Protein AF-0000000084654249 (afdb_homodimer)

pLDDT: mean 91.14, std 10.82, range [25.22, 98.88]

Nearest PDB structures (foldseek):
  3tos-assembly1_B  TM=9.691E-01  e=1.625E-29  Micromonospora echinospora
  5hoq-assembly1_B  TM=9.612E-01  e=2.262E-27  Micromonospora echinospora
  5hoq-assembly1_E-2  TM=9.299E-01  e=2.895E-27  Micromonospora echinospora
  5hoq-assembly1_C-2  TM=9.617E-01  e=3.632E-26  Micromonospora echinospora
  5hoq-assembly1_A-2  TM=9.405E-01  e=1.629E-26  Micromonospora echinospora

Foldseek 3Di:
DPPCLDDDDPADPVRVVVLVVLVVCLVPPPDDPVCNVVVCVVSQDLQRVLVLVVLVVLLVLLLVPDFEEEEEAQQLNVSVLSNLVSCQVRPLPCLRHAYEYEEQLQAACQADPLQQPDGGRRSHHPPPSVVVVVVVLLVSLCVTPPSVRHRYYYDHDQCLPRVVVVCVVVVVGAAQEYEYDNLGAPSLLSVLQVCVVRYDQSRKYKYQFEPDPNRHRNPVSCCVRVNDPNWDWDDDPSHDGMIMTGHD/DPPCLPDDDPADPVRVVVLVVLVVCLVPPPDDPVCCVVVCVVSQDLQRVLVLVQLVVLLVLLLVPDFEEEEEAQQLNVSVLSNLVSCQVRPLPCLRHAYEYEEQLQAACQADPLQAPDGGRRSHHPPPSVVVVVVVLLVSLCVTPPSVRHRYYYDHDQCLPRVVVVCVVVVVGAAQEYEYDNLGAPSLLSVLQVCVVRYDQSRKYKYQFEPDPNRHRNPVSCCVRVNDVNWDWDDDPSHDGMIMTGHD

InterPro domains:
  IPR008884 Macrocin-O-methyltransferase [PF05711] (64-211)
  IPR008884 Macrocin-O-methyltransferase [PTHR40036] (42-210)
  IPR029063 S-adenosyl-L-methionine-dependent methyltransferase superfamily [G3DSA:3.40.50.150] (2-247)

Organism: NCBI:txid1294263

Secondary structure (DSSP, 8-state):
------------HHHHHHHHHHHHHHHT--S-HHHHGGGGGGG--HHHHHHHHHHHHHHHHTTTS-SEEEEE--TT-HHHHHHHHHHHHH-TT-TT--EEEEE-SSS-S---GGGTT--TTTT--STTHHHHHHHHHHHHHHTSSSTTS--EEEEES-HHHHHHHHHHH-TT--EEEEEE---SHHHHHHHHHHHGGGEEEEEEEEES--S-TT-HHHHHHHHHHT-SSSS--EEETTEEEEEEEE--/------------HHHHHHHHHHHHHHHT--S-HHHHGGGGGGG--HHHHHHHHHHHHHHHHTTTS-SEEEEE--TT-HHHHHHHHHHHHH-TT-TT--EEEEE-SSS-S---GGGTT--TTTT--STTHHHHHHHHHHHHHHTSSSTTS--EEEEES-HHHHHHHHHHH-TT--EEEEEE---SHHHHHHHHHHHGGGEEEEEEEEES--S-TT-HHHHHHHHHHT-SSSS--EEETTEEEEEEEE--

Radius of gyration: 23.63 Å; Cα contacts (8 Å, |Δi|>4): 890; chains: 2; bounding box: 47×64×55 Å

Solvent-accessible surface area (backbone atoms only — not comparable to full-atom values): 26922 Å² total; per-residue (Å²): 125,88,76,74,59,58,65,94,68,97,63,54,71,68,52,50,51,50,49,50,53,51,48,50,53,59,75,63,48,77,64,53,81,94,49,36,57,77,42,50,54,54,60,45,50,52,70,50,50,31,51,54,50,50,52,49,54,57,50,63,65,24,70,87,30,74,39,23,35,38,36,37,44,40,74,86,36,34,65,60,40,48,50,53,34,48,39,45,52,78,41,44,81,52,73,70,54,28,39,37,33,28,26,53,61,54,19,36,87,68,64,59,87,62,29,68,83,61,49,62,39,41,56,32,56,51,85,73,43,66,60,57,45,48,53,47,50,48,51,58,42,59,74,28,66,70,45,86,57,80,42,62,46,80,45,77,36,60,48,65,54,50,48,56,52,48,48,67,78,38,75,84,58,37,36,13,32,38,37,42,47,67,60,33,29,66,56,43,34,50,44,56,60,68,46,59,86,29,53,49,72,47,16,34,44,33,34,52,48,45,89,35,87,78,38,38,8,36,37,51,24,44,44,72,74,64,38,71,84,74,44,67,78,40,69,49,91,58,37,90,41,41,32,35,34,59,39,120,125,89,76,75,58,59,64,94,68,98,62,56,71,68,53,49,52,50,49,52,53,50,48,49,52,59,76,63,48,75,64,53,81,95,50,36,58,77,41,49,55,55,60,46,50,50,69,48,49,30,51,53,51,50,54,48,53,57,50,64,65,23,71,88,32,74,39,24,36,37,34,37,43,40,74,85,38,33,65,61,39,47,50,52,33,49,38,45,54,77,41,44,80,52,72,70,56,27,38,36,33,27,26,54,58,55,20,38,86,69,65,58,86,62,28,66,87,61,51,62,37,40,56,32,56,51,86,72,44,65,61,56,44,48,52,48,50,48,51,58,40,58,75,27,63,69,45,86,56,79,43,62,45,78,46,78,37,60,49,67,54,51,47,56,51,48,48,67,77,38,74,84,57,37,35,12,33,39,35,42,46,66,60,33,29,66,57,43,34,50,45,56,60,68,45,60,86,27,54,47,71,48,16,33,42,33,34,52,49,45,90,35,85,77,38,38,7,36,38,53,24,45,43,72,74,63,36,71,83,73,44,67,79,40,69,48,93,58,35,91,39,40,34,34,33,62,41,118

Sequence (496 aa):
MATDFNTKIHCSDEERSKRKNFYDLFKNSPIPENELLSNLGLYTNRQTLSRQLFMHELYRKIINVHGIIMEFGVRWGQNLVLFENFRGIYEPFNYNRKIVGFDTFEGFPSVTSMDKGLRKGDYSVTENYEEHLEKVLDYHESESPTSHIKKYELIKGDATETLKKYLKDNPHTIIALAYFDFDIYEPTKECLKLIKDHITKGTIIGFDELNVGDFPGETIALKEVLGLSSYRIQRLPISPLQSYIEIIMATDFNTKIHCSDEERSKRKNFYDLFKNSPIPENELLSNLGLYTNRQTLSRQLFMHELYRKIINVHGIIMEFGVRWGQNLVLFENFRGIYEPFNYNRKIVGFDTFEGFPSVTSMDKGLRKGDYSVTENYEEHLEKVLDYHESESPTSHIKKYELIKGDATETLKKYLKDNPHTIIALAYFDFDIYEPTKECLKLIKDHITKGTIIGFDELNVGDFPGETIALKEVLGLSSYRIQRLPISPLQSYIEII

Structure (mmCIF, N/CA/C/O backbone):
data_AF-0000000084654249-model_v1
#
loop_
_entity.id
_entity.type
_entity.pdbx_description
1 polymer 'dTDP-6-deoxy-L-hexose 3-O-methyltransferase'
#
loop_
_atom_site.group_PDB
_atom_site.id
_atom_site.type_symbol
_atom_site.label_atom_id
_atom_site.label_alt_id
_atom_site.label_comp_id
_atom_site.label_asym_id
_atom_site.label_entity_id
_atom_site.label_seq_id
_atom_site.pdbx_PDB_ins_code
_atom_site.Cartn_x
_atom_site.Cartn_y
_atom_site.Cartn_z
_atom_site.occupancy
_atom_site.B_iso_or_equiv
_atom_site.auth_seq_id
_atom_site.auth_comp_id
_atom_site.auth_asym_id
_atom_site.auth_atom_id
_atom_site.pdbx_PDB_model_num
ATOM 1 N N . MET A 1 1 ? -14.922 -2.301 -28.984 1 25.22 1 MET A N 1
ATOM 2 C CA . MET A 1 1 ? -15.773 -3.199 -28.203 1 25.22 1 MET A CA 1
ATOM 3 C C . MET A 1 1 ? -15.266 -3.334 -26.781 1 25.22 1 MET A C 1
ATOM 5 O O . MET A 1 1 ? -14.102 -3.658 -26.547 1 25.22 1 MET A O 1
ATOM 9 N N . ALA A 1 2 ? -15.883 -2.641 -25.844 1 35.78 2 ALA A N 1
ATOM 10 C CA . ALA A 1 2 ? -15.492 -2.732 -24.438 1 35.78 2 ALA A CA 1
ATOM 11 C C . ALA A 1 2 ? -15.266 -4.184 -24.016 1 35.78 2 ALA A C 1
ATOM 13 O O . ALA A 1 2 ? -16.203 -4.992 -24.047 1 35.78 2 ALA A O 1
ATOM 14 N N . THR A 1 3 ? -14.164 -4.844 -24.312 1 39.97 3 THR A N 1
ATOM 15 C CA . THR A 1 3 ? -13.867 -6.238 -23.984 1 39.97 3 THR A CA 1
ATOM 16 C C . THR A 1 3 ? -14.203 -6.543 -22.531 1 39.97 3 THR A C 1
ATOM 18 O O . THR A 1 3 ? -13.656 -5.922 -21.625 1 39.97 3 THR A O 1
ATOM 21 N N . ASP A 1 4 ? -15.383 -7.016 -22.266 1 48.25 4 ASP A N 1
ATOM 22 C CA . ASP A 1 4 ? -15.961 -7.441 -20.984 1 48.25 4 ASP A CA 1
ATOM 23 C C . ASP A 1 4 ? -15.117 -8.539 -20.344 1 48.25 4 ASP A C 1
ATOM 25 O O . ASP A 1 4 ? -14.961 -9.625 -20.906 1 48.25 4 ASP A O 1
ATOM 29 N N . PHE A 1 5 ? -14.016 -8.125 -19.781 1 52.34 5 PHE A N 1
ATOM 30 C CA . PHE A 1 5 ? -13.289 -9.141 -19.047 1 52.34 5 PHE A CA 1
ATOM 31 C C . PHE A 1 5 ? -14.18 -9.758 -17.969 1 52.34 5 PHE A C 1
ATOM 33 O O . PHE A 1 5 ? -14.625 -9.07 -17.047 1 52.34 5 PHE A O 1
ATOM 40 N N . ASN A 1 6 ? -14.969 -10.727 -18.281 1 49.38 6 ASN A N 1
ATOM 41 C CA . ASN A 1 6 ? -15.977 -11.375 -17.453 1 49.38 6 ASN A CA 1
ATOM 42 C C . ASN A 1 6 ? -15.453 -11.664 -16.047 1 49.38 6 ASN A C 1
ATOM 44 O O . ASN A 1 6 ? -14.57 -12.508 -15.875 1 49.38 6 ASN A O 1
ATOM 48 N N . THR A 1 7 ? -15.5 -10.711 -15.148 1 59.12 7 THR A N 1
ATOM 49 C CA . THR A 1 7 ? -15.195 -10.914 -13.734 1 59.12 7 THR A CA 1
ATOM 50 C C . THR A 1 7 ? -16.469 -10.875 -12.898 1 59.12 7 THR A C 1
ATOM 52 O O . THR A 1 7 ? -17.438 -10.211 -13.266 1 59.12 7 THR A O 1
ATOM 55 N N . LYS A 1 8 ? -16.719 -11.781 -11.953 1 55.41 8 LYS A N 1
ATOM 56 C CA . LYS A 1 8 ? -17.828 -11.672 -11 1 55.41 8 LYS A CA 1
ATOM 57 C C . LYS A 1 8 ? -17.562 -10.562 -9.984 1 55.41 8 LYS A C 1
ATOM 59 O O . LYS A 1 8 ? -16.578 -10.617 -9.25 1 55.41 8 LYS A O 1
ATOM 64 N N . ILE A 1 9 ? -18.25 -9.414 -10.242 1 57.88 9 ILE A N 1
ATOM 65 C CA . ILE A 1 9 ? -18.125 -8.344 -9.258 1 57.88 9 ILE A CA 1
ATOM 66 C C . ILE A 1 9 ? -19.406 -8.266 -8.43 1 57.88 9 ILE A C 1
ATOM 68 O O . ILE A 1 9 ? -20.516 -8.273 -8.977 1 57.88 9 ILE A O 1
ATOM 72 N N . HIS A 1 10 ? -19.25 -8.523 -7.16 1 61.62 10 HIS A N 1
ATOM 73 C CA . HIS A 1 10 ? -20.375 -8.266 -6.277 1 61.62 10 HIS A CA 1
ATOM 74 C C . HIS A 1 10 ? -20.547 -6.777 -6.02 1 61.62 10 HIS A C 1
ATOM 76 O O . HIS A 1 10 ? -20.078 -6.258 -5.008 1 61.62 10 HIS A O 1
ATOM 82 N N . CYS A 1 11 ? -20.984 -6.051 -7.051 1 63.75 11 CYS A N 1
ATOM 83 C CA . CYS A 1 11 ? -21.109 -4.605 -6.914 1 63.75 11 CYS A CA 1
ATOM 84 C C . CYS A 1 11 ? -22.516 -4.137 -7.305 1 63.75 11 CYS A C 1
ATOM 86 O O . CYS A 1 11 ? -23.031 -4.535 -8.352 1 63.75 11 CYS A O 1
ATOM 88 N N . SER A 1 12 ? -23.172 -3.352 -6.398 1 72.94 12 SER A N 1
ATOM 89 C CA . SER A 1 12 ? -24.453 -2.725 -6.723 1 72.94 12 SER A CA 1
ATOM 90 C C . SER A 1 12 ? -24.297 -1.682 -7.824 1 72.94 12 SER A C 1
ATOM 92 O O . SER A 1 12 ? -23.172 -1.287 -8.156 1 72.94 12 SER A O 1
ATOM 94 N N . ASP A 1 13 ? -25.297 -1.299 -8.438 1 78.44 13 ASP A N 1
ATOM 95 C CA . ASP A 1 13 ? -25.281 -0.26 -9.461 1 78.44 13 ASP A CA 1
ATOM 96 C C . ASP A 1 13 ? -24.734 1.049 -8.914 1 78.44 13 ASP A C 1
ATOM 98 O O . ASP A 1 13 ? -24 1.759 -9.602 1 78.44 13 ASP A O 1
ATOM 102 N N . GLU A 1 14 ? -25.094 1.349 -7.707 1 78.5 14 GLU A N 1
ATOM 103 C CA . GLU A 1 14 ? -24.594 2.553 -7.051 1 78.5 14 GLU A CA 1
ATOM 104 C C . GLU A 1 14 ? -23.078 2.488 -6.863 1 78.5 14 GLU A C 1
ATOM 106 O O . GLU A 1 14 ? -22.375 3.467 -7.117 1 78.5 14 GLU A O 1
ATOM 111 N N . GLU A 1 15 ? -22.656 1.341 -6.535 1 78 15 GLU A N 1
ATOM 112 C CA . GLU A 1 15 ? -21.234 1.15 -6.34 1 78 15 GLU A CA 1
ATOM 113 C C . GLU A 1 15 ? -20.469 1.275 -7.656 1 78 15 GLU A C 1
ATOM 115 O O . GLU A 1 15 ? -19.375 1.854 -7.699 1 78 15 GLU A O 1
ATOM 120 N N . ARG A 1 16 ? -21.047 0.754 -8.664 1 80.06 16 ARG A N 1
ATOM 121 C CA . ARG A 1 16 ? -20.438 0.83 -9.992 1 80.06 16 ARG A CA 1
ATOM 122 C C . ARG A 1 16 ? -20.312 2.277 -10.453 1 80.06 16 ARG A C 1
ATOM 124 O O . ARG A 1 16 ? -19.281 2.666 -11.008 1 80.06 16 ARG A O 1
ATOM 131 N N . SER A 1 17 ? -21.375 3.02 -10.195 1 84.44 17 SER A N 1
ATOM 132 C CA . SER A 1 17 ? -21.359 4.434 -10.562 1 84.44 17 SER A CA 1
ATOM 133 C C . SER A 1 17 ? -20.297 5.191 -9.773 1 84.44 17 SER A C 1
ATOM 135 O O . SER A 1 17 ? -19.578 6.02 -10.336 1 84.44 17 SER A O 1
ATOM 137 N N . LYS A 1 18 ? -20.172 4.91 -8.547 1 86.56 18 LYS A N 1
ATOM 138 C CA . LYS A 1 18 ? -19.172 5.547 -7.691 1 86.56 18 LYS A CA 1
ATOM 139 C C . LYS A 1 18 ? -17.75 5.227 -8.164 1 86.56 18 LYS A C 1
ATOM 141 O O . LYS A 1 18 ? -16.891 6.105 -8.18 1 86.56 18 LYS A O 1
ATOM 146 N N . ARG A 1 19 ? -17.641 4.039 -8.609 1 86 19 ARG A N 1
ATOM 147 C CA . ARG A 1 19 ? -16.328 3.619 -9.07 1 86 19 ARG A CA 1
ATOM 148 C C . ARG A 1 19 ? -15.953 4.316 -10.375 1 86 19 ARG A C 1
ATOM 150 O O . ARG A 1 19 ? -14.797 4.684 -10.586 1 86 19 ARG A O 1
ATOM 157 N N . LYS A 1 20 ? -16.906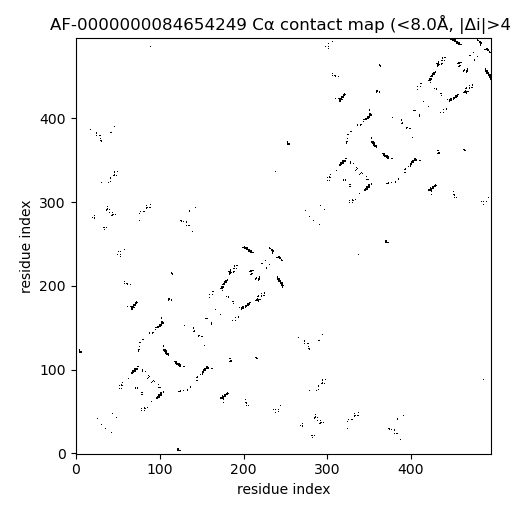 4.426 -11.188 1 89.31 20 LYS A N 1
ATOM 158 C CA . LYS A 1 20 ? -16.656 5.141 -12.445 1 89.31 20 LYS A CA 1
ATOM 159 C C . LYS A 1 20 ? -16.297 6.598 -12.18 1 89.31 20 LYS A C 1
ATOM 161 O O . LYS A 1 20 ? -15.367 7.129 -12.797 1 89.31 20 LYS A O 1
ATOM 166 N N . ASN A 1 21 ? -17.031 7.203 -11.281 1 91.5 21 ASN A N 1
ATOM 167 C CA . ASN A 1 21 ? -16.734 8.586 -10.922 1 91.5 21 ASN A CA 1
ATOM 168 C C . ASN A 1 21 ? -15.344 8.727 -10.32 1 91.5 21 ASN A C 1
ATOM 170 O O . ASN A 1 21 ? -14.641 9.703 -10.578 1 91.5 21 ASN A O 1
ATOM 174 N N . PHE A 1 22 ? -15.039 7.781 -9.562 1 95 22 PHE A N 1
ATOM 175 C CA . PHE A 1 22 ? -13.719 7.793 -8.945 1 95 22 PHE A CA 1
ATOM 176 C C . PHE A 1 22 ? -12.633 7.645 -10 1 95 22 PHE A C 1
ATOM 178 O O . PHE A 1 22 ? -11.602 8.32 -9.93 1 95 22 PHE A O 1
ATOM 185 N N . TYR A 1 23 ? -12.852 6.805 -11.008 1 95.31 23 TYR A N 1
ATOM 186 C CA . TYR A 1 23 ? -11.906 6.684 -12.117 1 95.31 23 TYR A CA 1
ATOM 187 C C . TYR A 1 23 ? -11.773 8.008 -12.867 1 95.31 23 TYR A C 1
ATOM 189 O O . TYR A 1 23 ? -10.68 8.375 -13.297 1 95.31 23 TYR A O 1
ATOM 197 N N . ASP A 1 24 ? -12.852 8.688 -13.039 1 95.81 24 ASP A N 1
ATOM 198 C CA . ASP A 1 24 ? -12.828 9.977 -13.719 1 95.81 24 ASP A CA 1
ATOM 199 C C . ASP A 1 24 ? -11.977 10.984 -12.953 1 95.81 24 ASP A C 1
ATOM 201 O O . ASP A 1 24 ? -11.273 11.797 -13.555 1 95.81 24 ASP A O 1
ATOM 205 N N . LEU A 1 25 ? -12.086 10.969 -11.617 1 96.06 25 LEU A N 1
ATOM 206 C CA . LEU A 1 25 ? -11.242 11.828 -10.805 1 96.06 25 LEU A CA 1
ATOM 207 C C . LEU A 1 25 ? -9.766 11.531 -11.047 1 96.06 25 LEU A C 1
ATOM 209 O O . LEU A 1 25 ? -8.953 12.445 -11.156 1 96.06 25 LEU A O 1
ATOM 213 N N . PHE A 1 26 ? -9.477 10.234 -11.133 1 96.75 26 PHE A N 1
ATOM 214 C CA . PHE A 1 26 ? -8.109 9.789 -11.406 1 96.75 26 PHE A CA 1
ATOM 215 C C . PHE A 1 26 ? -7.668 10.234 -12.797 1 96.75 26 PHE A C 1
ATOM 217 O O . PHE A 1 26 ? -6.598 10.828 -12.953 1 96.75 26 PHE A O 1
ATOM 224 N N . LYS A 1 27 ? -8.453 9.953 -13.742 1 95.25 27 LYS A N 1
ATOM 225 C CA . LYS A 1 27 ? -8.133 10.258 -15.141 1 95.25 27 LYS A CA 1
ATOM 226 C C . LYS A 1 27 ? -7.887 11.75 -15.336 1 95.25 27 LYS A C 1
ATOM 228 O O . LYS A 1 27 ? -7.051 12.148 -16.141 1 95.25 27 LYS A O 1
ATOM 233 N N . ASN A 1 28 ? -8.57 12.562 -14.594 1 94.62 28 ASN A N 1
ATOM 234 C CA . ASN A 1 28 ? -8.477 14.008 -14.719 1 94.62 28 ASN A CA 1
ATOM 235 C C . ASN A 1 28 ? -7.641 14.617 -13.602 1 94.62 28 ASN A C 1
ATOM 237 O O . ASN A 1 28 ? -7.805 15.797 -13.266 1 94.62 28 ASN A O 1
ATOM 241 N N . SER A 1 29 ? -6.84 13.828 -13.008 1 96.06 29 SER A N 1
ATOM 242 C CA . SER A 1 29 ? -5.988 14.312 -11.93 1 96.06 29 SER A CA 1
ATOM 243 C C . SER A 1 29 ? -5.133 15.492 -12.383 1 96.06 29 SER A C 1
ATOM 245 O O . SER A 1 29 ? -4.516 15.445 -13.445 1 96.06 29 SER A O 1
ATOM 247 N N . PRO A 1 30 ? -5.113 16.562 -11.609 1 96.5 30 PRO A N 1
ATOM 248 C CA . PRO A 1 30 ? -4.273 17.719 -11.953 1 96.5 30 PRO A CA 1
ATOM 249 C C . PRO A 1 30 ? -2.822 17.547 -11.508 1 96.5 30 PRO A C 1
ATOM 251 O O . PRO A 1 30 ? -2.018 18.469 -11.633 1 96.5 30 PRO A O 1
ATOM 254 N N . ILE A 1 31 ? -2.457 16.391 -10.938 1 96 31 ILE A N 1
ATOM 255 C CA . ILE A 1 31 ? -1.093 16.109 -10.5 1 96 31 ILE A CA 1
ATOM 256 C C . ILE A 1 31 ? -0.193 15.906 -11.719 1 96 31 ILE A C 1
ATOM 258 O O . ILE A 1 31 ? -0.527 15.141 -12.625 1 96 31 ILE A O 1
ATOM 262 N N . PRO A 1 32 ? 0.949 16.625 -11.789 1 94.44 32 PRO A N 1
ATOM 263 C CA . PRO A 1 32 ? 1.845 16.484 -12.938 1 94.44 32 PRO A CA 1
ATOM 264 C C . PRO A 1 32 ? 2.393 15.078 -13.109 1 94.44 32 PRO A C 1
ATOM 266 O O . PRO A 1 32 ? 2.467 14.32 -12.133 1 94.44 32 PRO A O 1
ATOM 269 N N . GLU A 1 33 ? 2.893 14.781 -14.328 1 91.44 33 GLU A N 1
ATOM 270 C CA . GLU A 1 33 ? 3.344 13.445 -14.703 1 91.44 33 GLU A CA 1
ATOM 271 C C . GLU A 1 33 ? 4.492 12.977 -13.812 1 91.44 33 GLU A C 1
ATOM 273 O O . GLU A 1 33 ? 4.559 11.805 -13.445 1 91.44 33 GLU A O 1
ATOM 278 N N . ASN A 1 34 ? 5.352 13.844 -13.469 1 90.56 34 ASN A N 1
ATOM 279 C CA . ASN A 1 34 ? 6.547 13.461 -12.727 1 90.56 34 ASN A CA 1
ATOM 280 C C . ASN A 1 34 ? 6.246 13.234 -11.25 1 90.56 34 ASN A C 1
ATOM 282 O O . ASN A 1 34 ? 7.117 12.789 -10.5 1 90.56 34 ASN A O 1
ATOM 286 N N . GLU A 1 35 ? 4.914 13.484 -10.812 1 93.69 35 GLU A N 1
ATOM 287 C CA . GLU A 1 35 ? 4.535 13.336 -9.406 1 93.69 35 GLU A CA 1
ATOM 288 C C . GLU A 1 35 ? 3.443 12.281 -9.242 1 93.69 35 GLU A C 1
ATOM 290 O O . GLU A 1 35 ? 3.193 11.805 -8.133 1 93.69 35 GLU A O 1
ATOM 295 N N . LEU A 1 36 ? 2.854 11.891 -10.328 1 95.5 36 LEU A N 1
ATOM 296 C CA . LEU A 1 36 ? 1.63 11.102 -10.25 1 95.5 36 LEU A CA 1
ATOM 297 C C . LEU A 1 36 ? 1.918 9.711 -9.695 1 95.5 36 LEU A C 1
ATOM 299 O O . LEU A 1 36 ? 1.228 9.242 -8.789 1 95.5 36 LEU A O 1
ATOM 303 N N . LEU A 1 37 ? 3.002 9.047 -10.164 1 95.88 37 LEU A N 1
ATOM 304 C CA . LEU A 1 37 ? 3.27 7.672 -9.758 1 95.88 37 LEU A CA 1
ATOM 305 C C . LEU A 1 37 ? 3.576 7.594 -8.266 1 95.88 37 LEU A C 1
ATOM 307 O O . LEU A 1 37 ? 3.223 6.617 -7.605 1 95.88 37 LEU A O 1
ATOM 311 N N . SER A 1 38 ? 4.176 8.656 -7.703 1 95.06 38 SER A N 1
ATOM 312 C CA . SER A 1 38 ? 4.52 8.672 -6.285 1 95.06 38 SER A CA 1
ATOM 313 C C . SER A 1 38 ? 3.303 8.992 -5.426 1 95.06 38 SER A C 1
ATOM 315 O O . SER A 1 38 ? 3.383 8.977 -4.195 1 95.06 38 SER A O 1
ATOM 317 N N . ASN A 1 39 ? 2.133 9.273 -6.055 1 97.06 39 ASN A N 1
ATOM 318 C CA . ASN A 1 39 ? 0.93 9.664 -5.324 1 97.06 39 ASN A CA 1
ATOM 319 C C . ASN A 1 39 ? -0.269 8.805 -5.727 1 97.06 39 ASN A C 1
ATOM 321 O O . ASN A 1 39 ? -1.416 9.242 -5.602 1 97.06 39 ASN A O 1
ATOM 325 N N . LEU A 1 40 ? 0.022 7.59 -6.242 1 97.25 40 LEU A N 1
ATOM 326 C CA . LEU A 1 40 ? -1.048 6.699 -6.676 1 97.25 40 LEU A CA 1
ATOM 327 C C . LEU A 1 40 ? -1.902 6.254 -5.496 1 97.25 40 LEU A C 1
ATOM 329 O O . LEU A 1 40 ? -3.035 5.801 -5.68 1 97.25 40 LEU A O 1
ATOM 333 N N . GLY A 1 41 ? -1.368 6.383 -4.281 1 97.06 41 GLY A N 1
ATOM 334 C CA . GLY A 1 41 ? -2.129 6.031 -3.092 1 97.06 41 GLY A CA 1
ATOM 335 C C . GLY A 1 41 ? -3.406 6.836 -2.943 1 97.06 41 GLY A C 1
ATOM 336 O O . GLY A 1 41 ? -4.352 6.395 -2.285 1 97.06 41 GLY A O 1
ATOM 337 N N . LEU A 1 42 ? -3.494 8.016 -3.557 1 98 42 LEU A N 1
ATOM 338 C CA . LEU A 1 42 ? -4.688 8.852 -3.572 1 98 42 LEU A CA 1
ATOM 339 C C . LEU A 1 42 ? -5.875 8.102 -4.164 1 98 42 LEU A C 1
ATOM 341 O O . LEU A 1 42 ? -7.02 8.352 -3.787 1 98 42 LEU A O 1
ATOM 345 N N . TYR A 1 43 ? -5.531 7.184 -5.035 1 97.94 43 TYR A N 1
ATOM 346 C CA . TYR A 1 43 ? -6.578 6.559 -5.836 1 97.94 43 TYR A CA 1
ATOM 347 C C . TYR A 1 43 ? -6.664 5.062 -5.555 1 97.94 43 TYR A C 1
ATOM 349 O O . TYR A 1 43 ? -7.141 4.293 -6.391 1 97.94 43 TYR A O 1
ATOM 357 N N . THR A 1 44 ? -6.121 4.668 -4.488 1 96.81 44 THR A N 1
ATOM 358 C CA . THR A 1 44 ? -6.246 3.299 -3.998 1 96.81 44 THR A CA 1
ATOM 359 C C . THR A 1 44 ? -7.344 3.197 -2.943 1 96.81 44 THR A C 1
ATOM 361 O O . THR A 1 44 ? -7.234 3.793 -1.87 1 96.81 44 THR A O 1
ATOM 364 N N . ASN A 1 45 ? -8.359 2.445 -3.242 1 94.25 45 ASN A N 1
ATOM 365 C CA . ASN A 1 45 ? -9.453 2.357 -2.279 1 94.25 45 ASN A CA 1
ATOM 366 C C . ASN A 1 45 ? -9.133 1.376 -1.156 1 94.25 45 ASN A C 1
ATOM 368 O O . ASN A 1 45 ? -8.102 0.705 -1.188 1 94.25 45 ASN A O 1
ATOM 372 N N . ARG A 1 46 ? -9.984 1.373 -0.225 1 93.81 46 ARG A N 1
ATOM 373 C CA . ARG A 1 46 ? -9.766 0.625 1.009 1 93.81 46 ARG A CA 1
ATOM 374 C C . ARG A 1 46 ? -9.594 -0.863 0.725 1 93.81 46 ARG A C 1
ATOM 376 O O . ARG A 1 46 ? -8.719 -1.512 1.294 1 93.81 46 ARG A O 1
ATOM 383 N N . GLN A 1 47 ? -10.414 -1.428 -0.185 1 91.94 47 GLN A N 1
ATOM 384 C CA . GLN A 1 47 ? -10.375 -2.854 -0.497 1 91.94 47 GLN A CA 1
ATOM 385 C C . GLN A 1 47 ? -9.039 -3.244 -1.113 1 91.94 47 GLN A C 1
ATOM 387 O O . GLN A 1 47 ? -8.438 -4.25 -0.723 1 91.94 47 GLN A O 1
ATOM 392 N N . THR A 1 48 ? -8.586 -2.41 -2.025 1 94.62 48 THR A N 1
ATOM 393 C CA . THR A 1 48 ? -7.312 -2.66 -2.686 1 94.62 48 THR A CA 1
ATOM 394 C C . THR A 1 48 ? -6.156 -2.541 -1.694 1 94.62 48 THR A C 1
ATOM 396 O O . THR A 1 48 ? -5.262 -3.387 -1.673 1 94.62 48 THR A O 1
ATOM 399 N N . LEU A 1 49 ? -6.199 -1.509 -0.881 1 96.31 49 LEU A N 1
ATOM 400 C CA . LEU A 1 49 ? -5.156 -1.329 0.121 1 96.31 49 LEU A CA 1
ATOM 401 C C . LEU A 1 49 ? -5.137 -2.496 1.102 1 96.31 49 LEU A C 1
ATOM 403 O O . LEU A 1 49 ? -4.066 -2.969 1.491 1 96.31 49 LEU A O 1
ATOM 407 N N . SER A 1 50 ? -6.285 -2.986 1.51 1 95.25 50 SER A N 1
ATOM 408 C CA . SER A 1 50 ? -6.391 -4.129 2.412 1 95.25 50 SER A CA 1
ATOM 409 C C . SER A 1 50 ? -5.719 -5.363 1.823 1 95.25 50 SER A C 1
ATOM 411 O O . SER A 1 50 ? -5.027 -6.098 2.531 1 95.25 50 SER A O 1
ATOM 413 N N . ARG A 1 51 ? -5.934 -5.586 0.579 1 95.12 51 ARG A N 1
ATOM 414 C CA . ARG A 1 51 ? -5.309 -6.723 -0.096 1 95.12 51 ARG A CA 1
ATOM 415 C C . ARG A 1 51 ? -3.791 -6.578 -0.121 1 95.12 51 ARG A C 1
ATOM 417 O O . ARG A 1 51 ? -3.066 -7.555 0.079 1 95.12 51 ARG A O 1
ATOM 424 N N . GLN A 1 52 ? -3.318 -5.344 -0.398 1 97.25 52 GLN A N 1
ATOM 425 C CA . GLN A 1 52 ? -1.88 -5.098 -0.404 1 97.25 52 GLN A CA 1
ATOM 426 C C . GLN A 1 52 ? -1.272 -5.352 0.973 1 97.25 52 GLN A C 1
ATOM 428 O O . GLN A 1 52 ? -0.194 -5.938 1.082 1 97.25 52 GLN A O 1
ATOM 433 N N . LEU A 1 53 ? -1.992 -4.922 1.983 1 97.12 53 LEU A N 1
ATOM 434 C CA . LEU A 1 53 ? -1.527 -5.121 3.352 1 97.12 53 LEU A CA 1
ATOM 435 C C . LEU A 1 53 ? -1.542 -6.602 3.721 1 97.12 53 LEU A C 1
ATOM 437 O O . LEU A 1 53 ? -0.688 -7.066 4.48 1 97.12 53 LEU A O 1
ATOM 441 N N . PHE A 1 54 ? -2.525 -7.332 3.223 1 97 54 PHE A N 1
ATOM 442 C CA . PHE A 1 54 ? -2.561 -8.773 3.438 1 97 54 PHE A CA 1
ATOM 443 C C . PHE A 1 54 ? -1.317 -9.438 2.859 1 97 54 PHE A C 1
ATOM 445 O O . PHE A 1 54 ? -0.69 -10.273 3.516 1 97 54 PHE A O 1
ATOM 452 N N . MET A 1 55 ? -0.95 -9.094 1.626 1 97.88 55 MET A N 1
ATOM 453 C CA . MET A 1 55 ? 0.259 -9.625 1.007 1 97.88 55 MET A CA 1
ATOM 454 C C . MET A 1 55 ? 1.496 -9.25 1.815 1 97.88 55 MET A C 1
ATOM 456 O O . MET A 1 55 ? 2.432 -10.047 1.934 1 97.88 55 MET A O 1
ATOM 460 N N . HIS A 1 56 ? 1.467 -8.039 2.281 1 97.75 56 HIS A N 1
ATOM 461 C CA . HIS A 1 56 ? 2.562 -7.578 3.125 1 97.75 56 HIS A CA 1
ATOM 462 C C . HIS A 1 56 ? 2.721 -8.469 4.355 1 97.75 56 HIS A C 1
ATOM 464 O O . HIS A 1 56 ? 3.838 -8.844 4.715 1 97.75 56 HIS A O 1
ATOM 470 N N . GLU A 1 57 ? 1.628 -8.766 5.004 1 97 57 GLU A N 1
ATOM 471 C CA . GLU A 1 57 ? 1.658 -9.625 6.184 1 97 57 GLU A CA 1
ATOM 472 C C . GLU A 1 57 ? 2.201 -11.008 5.84 1 97 57 GLU A C 1
ATOM 474 O O . GLU A 1 57 ? 2.992 -11.578 6.598 1 97 57 GLU A O 1
ATOM 479 N N . LEU A 1 58 ? 1.739 -11.578 4.727 1 98 58 LEU A N 1
ATOM 480 C CA . LEU A 1 58 ? 2.248 -12.883 4.301 1 98 58 LEU A CA 1
ATOM 481 C C . LEU A 1 58 ? 3.758 -12.836 4.098 1 98 58 LEU A C 1
ATOM 483 O O . LEU A 1 58 ? 4.477 -13.734 4.531 1 98 58 LEU A O 1
ATOM 487 N N . TYR A 1 59 ? 4.219 -11.797 3.443 1 98.38 59 TYR A N 1
ATOM 488 C CA . TYR A 1 59 ? 5.645 -11.688 3.156 1 98.38 59 TYR A CA 1
ATOM 489 C C . TYR A 1 59 ? 6.457 -11.609 4.445 1 98.38 59 TYR A C 1
ATOM 491 O O . TYR A 1 59 ? 7.52 -12.227 4.555 1 98.38 59 TYR A O 1
ATOM 499 N N . ARG A 1 60 ? 6.012 -10.828 5.406 1 97.38 60 ARG A N 1
ATOM 500 C CA . ARG A 1 60 ? 6.711 -10.68 6.68 1 97.38 60 ARG A CA 1
ATOM 501 C C . ARG A 1 60 ? 6.879 -12.023 7.375 1 97.38 60 ARG A C 1
ATOM 503 O O . ARG A 1 60 ? 7.879 -12.266 8.055 1 97.38 60 ARG A O 1
ATOM 510 N N . LYS A 1 61 ? 5.988 -12.898 7.184 1 97.44 61 LYS A N 1
ATOM 511 C CA . LYS A 1 61 ? 6.012 -14.195 7.844 1 97.44 61 LYS A CA 1
ATOM 512 C C . LYS A 1 61 ? 7.105 -15.086 7.262 1 97.44 61 LYS A C 1
ATOM 514 O O . LYS A 1 61 ? 7.531 -16.047 7.898 1 97.44 61 LYS A O 1
ATOM 519 N N . ILE A 1 62 ? 7.594 -14.742 6.055 1 97.94 62 ILE A N 1
ATOM 520 C CA . ILE A 1 62 ? 8.492 -15.695 5.406 1 97.94 62 ILE A CA 1
ATOM 521 C C . ILE A 1 62 ? 9.898 -15.102 5.312 1 97.94 62 ILE A C 1
ATOM 523 O O . ILE A 1 62 ? 10.773 -15.664 4.66 1 97.94 62 ILE A O 1
ATOM 527 N N . ILE A 1 63 ? 10.086 -13.969 5.926 1 97.06 63 ILE A N 1
ATOM 528 C CA . ILE A 1 63 ? 11.367 -13.289 5.812 1 97.06 63 ILE A CA 1
ATOM 529 C C . ILE A 1 63 ? 12.492 -14.234 6.25 1 97.06 63 ILE A C 1
ATOM 531 O O . ILE A 1 63 ? 13.562 -14.266 5.641 1 97.06 63 ILE A O 1
ATOM 535 N N . ASN A 1 64 ? 12.234 -15.023 7.246 1 96.38 64 ASN A N 1
ATOM 536 C CA . ASN A 1 64 ? 13.266 -15.898 7.777 1 96.38 64 ASN A CA 1
ATOM 537 C C . ASN A 1 64 ? 13.125 -17.328 7.25 1 96.38 64 ASN A C 1
ATOM 539 O O . ASN A 1 64 ? 13.727 -18.25 7.789 1 96.38 64 ASN A O 1
ATOM 543 N N . VAL A 1 65 ? 12.234 -17.578 6.324 1 97.31 65 VAL A N 1
ATOM 544 C CA . VAL A 1 65 ? 12.031 -18.891 5.723 1 97.31 65 VAL A CA 1
ATOM 545 C C . VAL A 1 65 ? 12.703 -18.938 4.352 1 97.31 65 VAL A C 1
ATOM 547 O O . VAL A 1 65 ? 12.398 -18.125 3.475 1 97.31 65 VAL A O 1
ATOM 550 N N . HIS A 1 66 ? 13.617 -19.812 4.215 1 96.75 66 HIS A N 1
ATOM 551 C CA . HIS A 1 66 ? 14.328 -19.922 2.947 1 96.75 66 HIS A CA 1
ATOM 552 C C . HIS A 1 66 ? 13.414 -20.453 1.851 1 96.75 66 HIS A C 1
ATOM 554 O O . HIS A 1 66 ? 12.484 -21.219 2.127 1 96.75 66 HIS A O 1
ATOM 560 N N . GLY A 1 67 ? 13.75 -20 0.575 1 98.19 67 GLY A N 1
ATOM 561 C CA . GLY A 1 67 ? 12.961 -20.5 -0.546 1 98.19 67 GLY A CA 1
ATOM 562 C C . GLY A 1 67 ? 12.391 -19.375 -1.407 1 98.19 67 GLY A C 1
ATOM 563 O O . GLY A 1 67 ? 12.539 -18.203 -1.083 1 98.19 67 GLY A O 1
ATOM 564 N N . ILE A 1 68 ? 11.719 -19.812 -2.461 1 98.69 68 ILE A N 1
ATOM 565 C CA . ILE A 1 68 ? 11.203 -18.875 -3.449 1 98.69 68 ILE A CA 1
ATOM 566 C C . ILE A 1 68 ? 9.727 -18.594 -3.18 1 98.69 68 ILE A C 1
ATOM 568 O O . ILE A 1 68 ? 9.141 -19.156 -2.26 1 98.69 68 ILE A O 1
ATOM 572 N N . ILE A 1 69 ? 9.18 -17.656 -3.904 1 98.88 69 ILE A N 1
ATOM 573 C CA . ILE A 1 69 ? 7.758 -17.328 -3.895 1 98.88 69 ILE A CA 1
ATOM 574 C C . ILE A 1 69 ? 7.121 -17.766 -5.211 1 98.88 69 ILE A C 1
ATOM 576 O O . ILE A 1 69 ? 7.68 -17.547 -6.285 1 98.88 69 ILE A O 1
ATOM 580 N N . MET A 1 70 ? 5.992 -18.438 -5.109 1 98.81 70 MET A N 1
ATOM 581 C CA . MET A 1 70 ? 5.23 -18.828 -6.289 1 98.81 70 MET A CA 1
ATOM 582 C C . MET A 1 70 ? 3.816 -18.25 -6.242 1 98.81 70 MET A C 1
ATOM 584 O O . MET A 1 70 ? 3.145 -18.344 -5.211 1 98.81 70 MET A O 1
ATOM 588 N N . GLU A 1 71 ? 3.438 -17.656 -7.27 1 98.69 71 GLU A N 1
ATOM 589 C CA . GLU A 1 71 ? 2.043 -17.25 -7.422 1 98.69 71 GLU A CA 1
ATOM 590 C C . GLU A 1 71 ? 1.353 -18.062 -8.516 1 98.69 71 GLU A C 1
ATOM 592 O O . GLU A 1 71 ? 1.855 -18.156 -9.633 1 98.69 71 GLU A O 1
ATOM 597 N N . PHE A 1 72 ? 0.234 -18.609 -8.148 1 98.12 72 PHE A N 1
ATOM 598 C CA . PHE A 1 72 ? -0.59 -19.406 -9.047 1 98.12 72 PHE A CA 1
ATOM 599 C C . PHE A 1 72 ? -1.847 -18.641 -9.453 1 98.12 72 PHE A C 1
ATOM 601 O O . PHE A 1 72 ? -2.818 -18.594 -8.695 1 98.12 72 PHE A O 1
ATOM 608 N N . GLY A 1 73 ? -1.896 -18.141 -10.695 1 97.19 73 GLY A N 1
ATOM 609 C CA . GLY A 1 73 ? -2.859 -17.141 -11.125 1 97.19 73 GLY A CA 1
ATOM 610 C C . GLY A 1 73 ? -2.363 -15.719 -10.953 1 97.19 73 GLY A C 1
ATOM 611 O O . GLY A 1 73 ? -2.562 -15.117 -9.898 1 97.19 73 GLY A O 1
ATOM 612 N N . VAL A 1 74 ? -1.751 -15.211 -12.055 1 97.56 74 VAL A N 1
ATOM 613 C CA . VAL A 1 74 ? -1.066 -13.922 -11.992 1 97.56 74 VAL A CA 1
ATOM 614 C C . VAL A 1 74 ? -2.012 -12.812 -12.445 1 97.56 74 VAL A C 1
ATOM 616 O O . VAL A 1 74 ? -2.045 -11.734 -11.844 1 97.56 74 VAL A O 1
ATOM 619 N N . ARG A 1 75 ? -2.727 -13.039 -13.516 1 96.25 75 ARG A N 1
ATOM 620 C CA . ARG A 1 75 ? -3.57 -12.078 -14.211 1 96.25 75 ARG A CA 1
ATOM 621 C C . ARG A 1 75 ? -2.811 -10.781 -14.484 1 96.25 75 ARG A C 1
ATOM 623 O O . ARG A 1 75 ? -1.786 -10.789 -15.172 1 96.25 75 ARG A O 1
ATOM 630 N N . TRP A 1 76 ? -3.115 -9.703 -13.781 1 97.19 76 TRP A N 1
ATOM 631 C CA . TRP A 1 76 ? -2.477 -8.43 -14.094 1 97.19 76 TRP A CA 1
ATOM 632 C C . TRP A 1 76 ? -1.119 -8.32 -13.406 1 97.19 76 TRP A C 1
ATOM 634 O O . TRP A 1 76 ? -0.3 -7.473 -13.766 1 97.19 76 TRP A O 1
ATOM 644 N N . GLY A 1 77 ? -0.841 -9.055 -12.367 1 98.12 77 GLY A N 1
ATOM 645 C CA . GLY A 1 77 ? 0.521 -9.211 -11.883 1 98.12 77 GLY A CA 1
ATOM 646 C C . GLY A 1 77 ? 0.84 -8.328 -10.695 1 98.12 77 GLY A C 1
ATOM 647 O O . GLY A 1 77 ? 2.006 -8.18 -10.32 1 98.12 77 GLY A O 1
ATOM 648 N N . GLN A 1 78 ? -0.153 -7.781 -10 1 97.75 78 GLN A N 1
ATOM 649 C CA . GLN A 1 78 ? 0.112 -6.848 -8.906 1 97.75 78 GLN A CA 1
ATOM 650 C C . GLN A 1 78 ? 0.845 -7.535 -7.762 1 97.75 78 GLN A C 1
ATOM 652 O O . GLN A 1 78 ? 1.772 -6.969 -7.18 1 97.75 78 GLN A O 1
ATOM 657 N N . ASN A 1 79 ? 0.435 -8.742 -7.438 1 98.12 79 ASN A N 1
ATOM 658 C CA . ASN A 1 79 ? 1.091 -9.445 -6.34 1 98.12 79 ASN A CA 1
ATOM 659 C C . ASN A 1 79 ? 2.582 -9.633 -6.605 1 98.12 79 ASN A C 1
ATOM 661 O O . ASN A 1 79 ? 3.4 -9.484 -5.695 1 98.12 79 ASN A O 1
ATOM 665 N N . LEU A 1 80 ? 2.939 -10 -7.793 1 98.56 80 LEU A N 1
ATOM 666 C CA . LEU A 1 80 ? 4.344 -10.211 -8.125 1 98.56 80 LEU A CA 1
ATOM 667 C C . LEU A 1 80 ? 5.152 -8.938 -7.887 1 98.56 80 LEU A C 1
ATOM 669 O O . LEU A 1 80 ? 6.25 -8.992 -7.328 1 98.56 80 LEU A O 1
ATOM 673 N N . VAL A 1 81 ? 4.586 -7.82 -8.273 1 98.31 81 VAL A N 1
ATOM 674 C CA . VAL A 1 81 ? 5.258 -6.539 -8.078 1 98.31 81 VAL A CA 1
ATOM 675 C C . VAL A 1 81 ? 5.375 -6.234 -6.59 1 98.31 81 VAL A C 1
ATOM 677 O O . VAL A 1 81 ? 6.426 -5.785 -6.121 1 98.31 81 VAL A O 1
ATOM 680 N N . LEU A 1 82 ? 4.297 -6.449 -5.855 1 98.25 82 LEU A N 1
ATOM 681 C CA . LEU A 1 82 ? 4.348 -6.246 -4.41 1 98.25 82 LEU A CA 1
ATOM 682 C C . LEU A 1 82 ? 5.449 -7.094 -3.781 1 98.25 82 LEU A C 1
ATOM 684 O O . LEU A 1 82 ? 6.234 -6.594 -2.971 1 98.25 82 LEU A O 1
ATOM 688 N N . PHE A 1 83 ? 5.547 -8.344 -4.176 1 98.44 83 PHE A N 1
ATOM 689 C CA . PHE A 1 83 ? 6.562 -9.234 -3.621 1 98.44 83 PHE A CA 1
ATOM 690 C C . PHE A 1 83 ? 7.961 -8.75 -3.982 1 98.44 83 PHE A C 1
ATOM 692 O O . PHE A 1 83 ? 8.875 -8.82 -3.16 1 98.44 83 PHE A O 1
ATOM 699 N N . GLU A 1 84 ? 8.141 -8.273 -5.219 1 97.38 84 GLU A N 1
ATOM 700 C CA . GLU A 1 84 ? 9.43 -7.707 -5.598 1 97.38 84 GLU A CA 1
ATOM 701 C C . GLU A 1 84 ? 9.797 -6.52 -4.707 1 97.38 84 GLU A C 1
ATOM 703 O O . GLU A 1 84 ? 10.93 -6.414 -4.242 1 97.38 84 GLU A O 1
ATOM 708 N N . ASN A 1 85 ? 8.812 -5.688 -4.512 1 96.88 85 ASN A N 1
ATOM 709 C CA . ASN A 1 85 ? 9.047 -4.516 -3.676 1 96.88 85 ASN A CA 1
ATOM 710 C C . ASN A 1 85 ? 9.336 -4.91 -2.23 1 96.88 85 ASN A C 1
ATOM 712 O O . ASN A 1 85 ? 10.242 -4.363 -1.603 1 96.88 85 ASN A O 1
ATOM 716 N N . PHE A 1 86 ? 8.547 -5.863 -1.684 1 97.56 86 PHE A N 1
ATOM 717 C CA . PHE A 1 86 ? 8.781 -6.336 -0.324 1 97.56 86 PHE A CA 1
ATOM 718 C C . PHE A 1 86 ? 10.18 -6.922 -0.19 1 97.56 86 PHE A C 1
ATOM 720 O O . PHE A 1 86 ? 10.867 -6.688 0.807 1 97.56 86 PHE A O 1
ATOM 727 N N . ARG A 1 87 ? 10.609 -7.703 -1.182 1 96.62 87 ARG A N 1
ATOM 728 C CA . ARG A 1 87 ? 11.969 -8.242 -1.169 1 96.62 87 ARG A CA 1
ATOM 729 C C . ARG A 1 87 ? 13 -7.121 -1.087 1 96.62 87 ARG A C 1
ATOM 731 O O . ARG A 1 87 ? 13.93 -7.188 -0.284 1 96.62 87 ARG A O 1
ATOM 738 N N . GLY A 1 88 ? 12.82 -6.129 -1.922 1 94.19 88 GLY A N 1
ATOM 739 C CA . GLY A 1 88 ? 13.719 -4.984 -1.898 1 94.19 88 GLY A CA 1
ATOM 740 C C . GLY A 1 88 ? 13.734 -4.266 -0.563 1 94.19 88 GLY A C 1
ATOM 741 O O . GLY A 1 88 ? 14.773 -3.748 -0.143 1 94.19 88 GLY A O 1
ATOM 742 N N . ILE A 1 89 ? 12.641 -4.266 0.112 1 94.81 89 ILE A N 1
ATOM 743 C CA . ILE A 1 89 ? 12.484 -3.553 1.374 1 94.81 89 ILE A CA 1
ATOM 744 C C . ILE A 1 89 ? 13.109 -4.359 2.508 1 94.81 89 ILE A C 1
ATOM 746 O O . ILE A 1 89 ? 13.883 -3.824 3.303 1 94.81 89 ILE A O 1
ATOM 750 N N . TYR A 1 90 ? 12.898 -5.648 2.584 1 95.5 90 TYR A N 1
ATOM 751 C CA . TYR A 1 90 ? 13.188 -6.395 3.803 1 95.5 90 TYR A CA 1
ATOM 752 C C . TYR A 1 90 ? 14.461 -7.219 3.646 1 95.5 90 TYR A C 1
ATOM 754 O O . TYR A 1 90 ? 15.117 -7.555 4.637 1 95.5 90 TYR A O 1
ATOM 762 N N . GLU A 1 91 ? 14.75 -7.59 2.428 1 94.44 91 GLU A N 1
ATOM 763 C CA . GLU A 1 91 ? 15.914 -8.438 2.205 1 94.44 91 GLU A CA 1
ATOM 764 C C . GLU A 1 91 ? 16.578 -8.117 0.871 1 94.44 91 GLU A C 1
ATOM 766 O O . GLU A 1 91 ? 16.734 -9 0.023 1 94.44 91 GLU A O 1
ATOM 771 N N . PRO A 1 92 ? 17.062 -6.887 0.771 1 90.94 92 PRO A N 1
ATOM 772 C CA . PRO A 1 92 ? 17.562 -6.367 -0.506 1 90.94 92 PRO A CA 1
ATOM 773 C C . PRO A 1 92 ? 18.734 -7.176 -1.059 1 90.94 92 PRO A C 1
ATOM 775 O O . PRO A 1 92 ? 18.984 -7.164 -2.266 1 90.94 92 PRO A O 1
ATOM 778 N N . PHE A 1 93 ? 19.344 -7.988 -0.256 1 90.19 93 PHE A N 1
ATOM 779 C CA . PHE A 1 93 ? 20.516 -8.688 -0.742 1 90.19 93 PHE A CA 1
ATOM 780 C C . PHE A 1 93 ? 20.203 -10.164 -0.988 1 90.19 93 PHE A C 1
ATOM 782 O O . PHE A 1 93 ? 21.094 -10.93 -1.388 1 90.19 93 PHE A O 1
ATOM 789 N N . ASN A 1 94 ? 19.016 -10.562 -0.788 1 93.19 94 ASN A N 1
ATOM 790 C CA . ASN A 1 94 ? 18.625 -11.945 -1.006 1 93.19 94 ASN A CA 1
ATOM 791 C C . ASN A 1 94 ? 18.203 -12.195 -2.451 1 93.19 94 ASN A C 1
ATOM 793 O O . ASN A 1 94 ? 17 -12.219 -2.758 1 93.19 94 ASN A O 1
ATOM 797 N N . TYR A 1 95 ? 19.141 -12.477 -3.252 1 91.94 95 TYR A N 1
ATOM 798 C CA . TYR A 1 95 ? 18.844 -12.68 -4.664 1 91.94 95 TYR A CA 1
ATOM 799 C C . TYR A 1 95 ? 18.297 -14.078 -4.914 1 91.94 95 TYR A C 1
ATOM 801 O O . TYR A 1 95 ? 17.812 -14.375 -6.004 1 91.94 95 TYR A O 1
ATOM 809 N N . ASN A 1 96 ? 18.281 -14.93 -3.879 1 93.69 96 ASN A N 1
ATOM 810 C CA . ASN A 1 96 ? 17.75 -16.281 -4 1 93.69 96 ASN A CA 1
ATOM 811 C C . ASN A 1 96 ? 16.234 -16.312 -3.812 1 93.69 96 ASN A C 1
ATOM 813 O O . ASN A 1 96 ? 15.578 -17.312 -4.121 1 93.69 96 ASN A O 1
ATOM 817 N N . ARG A 1 97 ? 15.68 -15.25 -3.293 1 97.12 97 ARG A N 1
ATOM 818 C CA . ARG A 1 97 ? 14.227 -15.156 -3.145 1 97.12 97 ARG A CA 1
ATOM 819 C C . ARG A 1 97 ? 13.562 -14.859 -4.48 1 97.12 97 ARG A C 1
ATOM 821 O O . ARG A 1 97 ? 13 -13.781 -4.676 1 97.12 97 ARG A O 1
ATOM 828 N N . LYS A 1 98 ? 13.602 -15.859 -5.332 1 97.75 98 LYS A N 1
ATOM 829 C CA . LYS A 1 98 ? 13.008 -15.727 -6.664 1 97.75 98 LYS A CA 1
ATOM 830 C C . LYS A 1 98 ? 11.484 -15.703 -6.59 1 97.75 98 LYS A C 1
ATOM 832 O O . LYS A 1 98 ? 10.891 -16.344 -5.727 1 97.75 98 LYS A O 1
ATOM 837 N N . ILE A 1 99 ? 10.859 -14.945 -7.469 1 98.62 99 ILE A N 1
ATOM 838 C CA . ILE A 1 99 ? 9.406 -14.828 -7.562 1 98.62 99 ILE A CA 1
ATOM 839 C C . ILE A 1 99 ? 8.93 -15.398 -8.898 1 98.62 99 ILE A C 1
ATOM 841 O O . ILE A 1 99 ? 9.258 -14.867 -9.961 1 98.62 99 ILE A O 1
ATOM 845 N N . VAL A 1 100 ? 8.164 -16.438 -8.836 1 98.81 100 VAL A N 1
ATOM 846 C CA . VAL A 1 100 ? 7.742 -17.125 -10.047 1 98.81 100 VAL A CA 1
ATOM 847 C C . VAL A 1 100 ? 6.223 -17.062 -10.172 1 98.81 100 VAL A C 1
ATOM 849 O O . VAL A 1 100 ? 5.5 -17.422 -9.234 1 98.81 100 VAL A O 1
ATOM 852 N N . GLY A 1 101 ? 5.742 -16.578 -11.266 1 98.69 101 GLY A N 1
ATOM 853 C CA . GLY A 1 101 ? 4.316 -16.5 -11.531 1 98.69 101 GLY A CA 1
ATOM 854 C C . GLY A 1 101 ? 3.861 -17.438 -12.633 1 98.69 101 GLY A C 1
ATOM 855 O O . GLY A 1 101 ? 4.488 -17.516 -13.688 1 98.69 101 GLY A O 1
ATOM 856 N N . PHE A 1 102 ? 2.799 -18.188 -12.352 1 98.56 102 PHE A N 1
ATOM 857 C CA . PHE A 1 102 ? 2.199 -19.094 -13.32 1 98.56 102 PHE A CA 1
ATOM 858 C C . PHE A 1 102 ? 0.842 -18.578 -13.781 1 98.56 102 PHE A C 1
ATOM 860 O O . PHE A 1 102 ? -0.042 -18.328 -12.961 1 98.56 102 PHE A O 1
ATOM 867 N N . ASP A 1 103 ? 0.684 -18.406 -15.039 1 97.81 103 ASP A N 1
ATOM 868 C CA . ASP A 1 103 ? -0.591 -17.953 -15.586 1 97.81 103 ASP A CA 1
ATOM 869 C C . ASP A 1 103 ? -0.727 -18.328 -17.062 1 97.81 103 ASP A C 1
ATOM 871 O O . ASP A 1 103 ? 0.272 -18.438 -17.781 1 97.81 103 ASP A O 1
ATOM 875 N N . THR A 1 104 ? -1.946 -18.547 -17.516 1 94.94 104 THR A N 1
ATOM 876 C CA . THR A 1 104 ? -2.18 -18.75 -18.938 1 94.94 104 THR A CA 1
ATOM 877 C C . THR A 1 104 ? -2.209 -17.422 -19.688 1 94.94 104 THR A C 1
ATOM 879 O O . THR A 1 104 ? -1.978 -17.391 -20.906 1 94.94 104 THR A O 1
ATOM 882 N N . PHE A 1 105 ? -2.582 -16.344 -19.016 1 94.75 105 PHE A N 1
ATOM 883 C CA . PHE A 1 105 ? -2.82 -15 -19.516 1 94.75 105 PHE A CA 1
ATOM 884 C C . PHE A 1 105 ? -3.926 -15 -20.562 1 94.75 105 PHE A C 1
ATOM 886 O O . PHE A 1 105 ? -4.121 -14.008 -21.266 1 94.75 105 PHE A O 1
ATOM 893 N N . GLU A 1 106 ? -4.578 -16.141 -20.734 1 92 106 GLU A N 1
ATOM 894 C CA . GLU A 1 106 ? -5.672 -16.297 -21.688 1 92 106 GLU A CA 1
ATOM 895 C C . GLU A 1 106 ? -6.969 -16.672 -20.969 1 92 106 GLU A C 1
ATOM 897 O O . GLU A 1 106 ? -7.961 -17 -21.625 1 92 106 GLU A O 1
ATOM 902 N N . GLY A 1 107 ? -6.922 -16.609 -19.719 1 90.88 107 GLY A N 1
ATOM 903 C CA . GLY A 1 107 ? -8.086 -16.984 -18.922 1 90.88 107 GLY A CA 1
ATOM 904 C C . GLY A 1 107 ? -8.086 -18.438 -18.531 1 90.88 107 GLY A C 1
ATOM 905 O O . GLY A 1 107 ? -7.094 -19.141 -18.719 1 90.88 107 GLY A O 1
ATOM 906 N N . PHE A 1 108 ? -9.211 -18.844 -17.922 1 86.38 108 PHE A N 1
ATOM 907 C CA . PHE A 1 108 ? -9.305 -20.219 -17.438 1 86.38 108 PHE A CA 1
ATOM 908 C C . PHE A 1 108 ? -9.086 -21.203 -18.578 1 86.38 108 PHE A C 1
ATOM 910 O O . PHE A 1 108 ? -9.742 -21.109 -19.625 1 86.38 108 PHE A O 1
ATOM 917 N N . PRO A 1 109 ? -8.203 -22.062 -18.359 1 84.06 109 PRO A N 1
ATOM 918 C CA . PRO A 1 109 ? -7.988 -23.047 -19.422 1 84.06 109 PRO A CA 1
ATOM 919 C C . PRO A 1 109 ? -9.133 -24.047 -19.531 1 84.06 109 PRO A C 1
ATOM 921 O O . PRO A 1 109 ? -9.438 -24.516 -20.641 1 84.06 109 PRO A O 1
ATOM 924 N N . SER A 1 110 ? -9.633 -24.422 -18.406 1 83.75 110 SER A N 1
ATOM 925 C CA . SER A 1 110 ? -10.773 -25.328 -18.312 1 83.75 110 SER A CA 1
ATOM 926 C C . SER A 1 110 ? -11.531 -25.125 -17 1 83.75 110 SER A C 1
ATOM 928 O O . SER A 1 110 ? -11 -24.531 -16.062 1 83.75 110 SER A O 1
ATOM 930 N N . VAL A 1 111 ? -12.812 -25.438 -17.031 1 83.81 111 VAL A N 1
ATOM 931 C CA . VAL A 1 111 ? -13.617 -25.406 -15.812 1 83.81 111 VAL A CA 1
ATOM 932 C C . VAL A 1 111 ? -14.32 -26.734 -15.617 1 83.81 111 VAL A C 1
ATOM 934 O O . VAL A 1 111 ? -14.477 -27.516 -16.562 1 83.81 111 VAL A O 1
ATOM 937 N N . THR A 1 112 ? -14.57 -27.016 -14.406 1 85.25 112 THR A N 1
ATOM 938 C CA . THR A 1 112 ? -15.297 -28.25 -14.086 1 85.25 112 THR A CA 1
ATOM 939 C C . THR A 1 112 ? -16.641 -27.922 -13.438 1 85.25 112 THR A C 1
ATOM 941 O O . THR A 1 112 ? -16.984 -26.75 -13.266 1 85.25 112 THR A O 1
ATOM 944 N N . SER A 1 113 ? -17.375 -29 -13.141 1 82.44 113 SER A N 1
ATOM 945 C CA . SER A 1 113 ? -18.656 -28.828 -12.453 1 82.44 113 SER A CA 1
ATOM 946 C C . SER A 1 113 ? -18.469 -28.188 -11.086 1 82.44 113 SER A C 1
ATOM 948 O O . SER A 1 113 ? -19.406 -27.594 -10.539 1 82.44 113 SER A O 1
ATOM 950 N N . MET A 1 114 ? -17.344 -28.25 -10.578 1 82.56 114 MET A N 1
ATOM 951 C CA . MET A 1 114 ? -17.047 -27.688 -9.258 1 82.56 114 MET A CA 1
ATOM 952 C C . MET A 1 114 ? -16.875 -26.172 -9.328 1 82.56 114 MET A C 1
ATOM 954 O O . MET A 1 114 ? -16.797 -25.516 -8.297 1 82.56 114 MET A O 1
ATOM 958 N N . ASP A 1 115 ? -16.938 -25.531 -10.477 1 82.62 115 ASP A N 1
ATOM 959 C CA . ASP A 1 115 ? -16.609 -24.109 -10.648 1 82.62 115 ASP A CA 1
ATOM 960 C C . ASP A 1 115 ? -17.875 -23.297 -10.969 1 82.62 115 ASP A C 1
ATOM 962 O O . ASP A 1 115 ? -17.781 -22.125 -11.352 1 82.62 115 ASP A O 1
ATOM 966 N N . LYS A 1 116 ? -18.953 -23.688 -10.539 1 74.38 116 LYS A N 1
ATOM 967 C CA . LYS A 1 116 ? -20.281 -23.078 -10.469 1 74.38 116 LYS A CA 1
ATOM 968 C C . LYS A 1 116 ? -20.438 -21.984 -11.508 1 74.38 116 LYS A C 1
ATOM 970 O O . LYS A 1 116 ? -20.578 -20.797 -11.164 1 74.38 116 LYS A O 1
ATOM 975 N N . GLY A 1 117 ? -20.406 -22.156 -12.836 1 76.5 117 GLY A N 1
ATOM 976 C CA . GLY A 1 117 ? -20.828 -21.125 -13.773 1 76.5 117 GLY A CA 1
ATOM 977 C C . GLY A 1 117 ? -19.656 -20.406 -14.43 1 76.5 117 GLY A C 1
ATOM 978 O O . GLY A 1 117 ? -19.844 -19.484 -15.227 1 76.5 117 GLY A O 1
ATOM 979 N N . LEU A 1 118 ? -18.562 -20.688 -13.945 1 79.5 118 LEU A N 1
ATOM 980 C CA . LEU A 1 118 ? -17.391 -20.141 -14.609 1 79.5 118 LEU A CA 1
ATOM 981 C C . LEU A 1 118 ? -17.172 -20.797 -15.961 1 79.5 118 LEU A C 1
ATOM 983 O O . LEU A 1 118 ? -17.625 -21.922 -16.188 1 79.5 118 LEU A O 1
ATOM 987 N N . ARG A 1 119 ? -16.656 -20.047 -16.922 1 80.81 119 ARG A N 1
ATOM 988 C CA . ARG A 1 119 ? -16.453 -20.547 -18.266 1 80.81 119 ARG A CA 1
ATOM 989 C C . ARG A 1 119 ? -14.984 -20.438 -18.672 1 80.81 119 ARG A C 1
ATOM 991 O O . ARG A 1 119 ? -14.273 -19.547 -18.203 1 80.81 119 ARG A O 1
ATOM 998 N N . LYS A 1 120 ? -14.617 -21.359 -19.484 1 81.75 120 LYS A N 1
ATOM 999 C CA . LYS A 1 120 ? -13.297 -21.25 -20.094 1 81.75 120 LYS A CA 1
ATOM 1000 C C . LYS A 1 120 ? -13.078 -19.859 -20.672 1 81.75 120 LYS A C 1
ATOM 1002 O O . LYS A 1 120 ? -13.977 -19.281 -21.281 1 81.75 120 LYS A O 1
ATOM 1007 N N . GLY A 1 121 ? -11.781 -19.281 -20.375 1 84.06 121 GLY A N 1
ATOM 1008 C CA . GLY A 1 121 ? -11.469 -17.969 -20.922 1 84.06 121 GLY A CA 1
ATOM 1009 C C . GLY A 1 121 ? -11.82 -16.844 -19.984 1 84.06 121 GLY A C 1
ATOM 1010 O O . GLY A 1 121 ? -11.359 -15.703 -20.156 1 84.06 121 GLY A O 1
ATOM 1011 N N . ASP A 1 122 ? -12.727 -17.141 -19.016 1 84.44 122 ASP A N 1
ATOM 1012 C CA . ASP A 1 122 ? -13 -16.125 -18 1 84.44 122 ASP A CA 1
ATOM 1013 C C . ASP A 1 122 ? -11.711 -15.641 -17.344 1 84.44 122 ASP A C 1
ATOM 1015 O O . ASP A 1 122 ? -10.75 -16.406 -17.203 1 84.44 122 ASP A O 1
ATOM 1019 N N . TYR A 1 123 ? -11.641 -14.273 -17.047 1 86.75 123 TYR A N 1
ATOM 1020 C CA . TYR A 1 123 ? -10.531 -13.648 -16.344 1 86.75 123 TYR A CA 1
ATOM 1021 C C . TYR A 1 123 ? -9.297 -13.562 -17.234 1 86.75 123 TYR A C 1
ATOM 1023 O O . TYR A 1 123 ? -8.164 -13.609 -16.734 1 86.75 123 TYR A O 1
ATOM 1031 N N . SER A 1 124 ? -9.484 -13.602 -18.5 1 89.56 124 SER A N 1
ATOM 1032 C CA . SER A 1 124 ? -8.406 -13.305 -19.438 1 89.56 124 SER A CA 1
ATOM 1033 C C . SER A 1 124 ? -7.918 -11.867 -19.297 1 89.56 124 SER A C 1
ATOM 1035 O O . SER A 1 124 ? -8.555 -11.062 -18.609 1 89.56 124 SER A O 1
ATOM 1037 N N . VAL A 1 125 ? -6.773 -11.641 -19.828 1 93.75 125 VAL A N 1
ATOM 1038 C CA . VAL A 1 125 ? -6.207 -10.289 -19.844 1 93.75 125 VAL A CA 1
ATOM 1039 C C . VAL A 1 125 ? -6.074 -9.812 -21.297 1 93.75 125 VAL A C 1
ATOM 1041 O O . VAL A 1 125 ? -6.441 -10.531 -22.219 1 93.75 125 VAL A O 1
ATOM 1044 N N . THR A 1 126 ? -5.672 -8.562 -21.469 1 93.94 126 THR A N 1
ATOM 1045 C CA . THR A 1 126 ? -5.48 -8.016 -22.812 1 93.94 126 THR A CA 1
ATOM 1046 C C . THR A 1 126 ? -4.426 -8.812 -23.562 1 93.94 126 THR A C 1
ATOM 1048 O O . THR A 1 126 ? -3.529 -9.406 -22.969 1 93.94 126 THR A O 1
ATOM 1051 N N . GLU A 1 127 ? -4.535 -8.82 -24.828 1 93.25 127 GLU A N 1
ATOM 1052 C CA . GLU A 1 127 ? -3.66 -9.617 -25.688 1 93.25 127 GLU A CA 1
ATOM 1053 C C . GLU A 1 127 ? -2.193 -9.258 -25.453 1 93.25 127 GLU A C 1
ATOM 1055 O O . GLU A 1 127 ? -1.837 -8.078 -25.406 1 93.25 127 GLU A O 1
ATOM 1060 N N . ASN A 1 128 ? -1.33 -10.242 -25.266 1 94.31 128 ASN A N 1
ATOM 1061 C CA . ASN A 1 128 ? 0.113 -10.125 -25.094 1 94.31 128 ASN A CA 1
ATOM 1062 C C . ASN A 1 128 ? 0.458 -9.312 -23.844 1 94.31 128 ASN A C 1
ATOM 1064 O O . ASN A 1 128 ? 1.486 -8.633 -23.812 1 94.31 128 ASN A O 1
ATOM 1068 N N . TYR A 1 129 ? -0.438 -9.391 -22.906 1 96.56 129 TYR A N 1
ATOM 1069 C CA . TYR A 1 129 ? -0.259 -8.594 -21.688 1 96.56 129 TYR A CA 1
ATOM 1070 C C . TYR A 1 129 ? 1.036 -8.969 -20.984 1 96.56 129 TYR A C 1
ATOM 1072 O O . TYR A 1 129 ? 1.685 -8.117 -20.359 1 96.56 129 TYR A O 1
ATOM 1080 N N . GLU A 1 130 ? 1.478 -10.242 -21.078 1 96.19 130 GLU A N 1
ATOM 1081 C CA . GLU A 1 130 ? 2.67 -10.703 -20.375 1 96.19 130 GLU A CA 1
ATOM 1082 C C . GLU A 1 130 ? 3.9 -9.898 -20.781 1 96.19 130 GLU A C 1
ATOM 1084 O O . GLU A 1 130 ? 4.828 -9.734 -19.984 1 96.19 130 GLU A O 1
ATOM 1089 N N . GLU A 1 131 ? 3.93 -9.367 -21.969 1 96.75 131 GLU A N 1
ATOM 1090 C CA . GLU A 1 131 ? 5.043 -8.539 -22.406 1 96.75 131 GLU A CA 1
ATOM 1091 C C . GLU A 1 131 ? 5.105 -7.23 -21.625 1 96.75 131 GLU A C 1
ATOM 1093 O O . GLU A 1 131 ? 6.188 -6.793 -21.234 1 96.75 131 GLU A O 1
ATOM 1098 N N . HIS A 1 132 ? 3.941 -6.641 -21.469 1 97.56 132 HIS A N 1
ATOM 1099 C CA . HIS A 1 132 ? 3.865 -5.434 -20.656 1 97.56 132 HIS A CA 1
ATOM 1100 C C . HIS A 1 132 ? 4.262 -5.723 -19.203 1 97.56 132 HIS A C 1
ATOM 1102 O O . HIS A 1 132 ? 5.051 -4.977 -18.609 1 97.56 132 HIS A O 1
ATOM 1108 N N . LEU A 1 133 ? 3.725 -6.801 -18.688 1 98.19 133 LEU A N 1
ATOM 1109 C CA . LEU A 1 133 ? 4.012 -7.18 -17.312 1 98.19 133 LEU A CA 1
ATOM 1110 C C . LEU A 1 133 ? 5.504 -7.414 -17.109 1 98.19 133 LEU A C 1
ATOM 1112 O O . LEU A 1 133 ? 6.078 -6.996 -16.094 1 98.19 133 LEU A O 1
ATOM 1116 N N . GLU A 1 134 ? 6.145 -8.023 -18.031 1 98 134 GLU A N 1
ATOM 1117 C CA . GLU A 1 134 ? 7.582 -8.266 -17.938 1 98 134 GLU A CA 1
ATOM 1118 C C . GLU A 1 134 ? 8.359 -6.949 -17.891 1 98 134 GLU A C 1
ATOM 1120 O O . GLU A 1 134 ? 9.328 -6.828 -17.125 1 98 134 GLU A O 1
ATOM 1125 N N . LYS A 1 135 ? 7.934 -5.98 -18.688 1 97.69 135 LYS A N 1
ATOM 1126 C CA . LYS A 1 135 ? 8.586 -4.68 -18.656 1 97.69 135 LYS A CA 1
ATOM 1127 C C . LYS A 1 135 ? 8.414 -4.008 -17.297 1 97.69 135 LYS A C 1
ATOM 1129 O O . LYS A 1 135 ? 9.336 -3.367 -16.781 1 97.69 135 LYS A O 1
ATOM 1134 N N . VAL A 1 136 ? 7.27 -4.148 -16.719 1 97.94 136 VAL A N 1
ATOM 1135 C CA . VAL A 1 136 ? 6.984 -3.584 -15.406 1 97.94 136 VAL A CA 1
ATOM 1136 C C . VAL A 1 136 ? 7.855 -4.27 -14.352 1 97.94 136 VAL A C 1
ATOM 1138 O O . VAL A 1 136 ? 8.492 -3.6 -13.531 1 97.94 136 VAL A O 1
ATOM 1141 N N . LEU A 1 137 ? 7.906 -5.602 -14.391 1 97.94 137 LEU A N 1
ATOM 1142 C CA . LEU A 1 137 ? 8.703 -6.363 -13.438 1 97.94 137 LEU A CA 1
ATOM 1143 C C . LEU A 1 137 ? 10.188 -6.051 -13.602 1 97.94 137 LEU A C 1
ATOM 1145 O O . LEU A 1 137 ? 10.922 -5.969 -12.609 1 97.94 137 LEU A O 1
ATOM 1149 N N . ASP A 1 138 ? 10.586 -5.855 -14.828 1 96.94 138 ASP A N 1
ATOM 1150 C CA . ASP A 1 138 ? 11.977 -5.488 -15.102 1 96.94 138 ASP A CA 1
ATOM 1151 C C . ASP A 1 138 ? 12.32 -4.145 -14.461 1 96.94 138 ASP A C 1
ATOM 1153 O O . ASP A 1 138 ? 13.422 -3.971 -13.93 1 96.94 138 ASP A O 1
ATOM 1157 N N . TYR A 1 139 ? 11.453 -3.236 -14.586 1 96.19 139 TYR A N 1
ATOM 1158 C CA . TYR A 1 139 ? 11.688 -1.95 -13.945 1 96.19 139 TYR A CA 1
ATOM 1159 C C . TYR A 1 139 ? 11.891 -2.123 -12.445 1 96.19 139 TYR A C 1
ATOM 1161 O O . TYR A 1 139 ? 12.867 -1.608 -11.883 1 96.19 139 TYR A O 1
ATOM 1169 N N . HIS A 1 140 ? 10.992 -2.801 -11.812 1 95.56 140 HIS A N 1
ATOM 1170 C CA . HIS A 1 140 ? 11.086 -2.979 -10.367 1 95.56 140 HIS A CA 1
ATOM 1171 C C . HIS A 1 140 ? 12.359 -3.713 -9.977 1 95.56 140 HIS A C 1
ATOM 1173 O O . HIS A 1 140 ? 12.977 -3.398 -8.961 1 95.56 140 HIS A O 1
ATOM 1179 N N . GLU A 1 141 ? 12.742 -4.637 -10.797 1 93.88 141 GLU A N 1
ATOM 1180 C CA . GLU A 1 141 ? 14 -5.344 -10.562 1 93.88 141 GLU A CA 1
ATOM 1181 C C . GLU A 1 141 ? 15.188 -4.395 -10.664 1 93.88 141 GLU A C 1
ATOM 1183 O O . GLU A 1 141 ? 16.156 -4.523 -9.906 1 93.88 141 GLU A O 1
ATOM 1188 N N . SER A 1 142 ? 15.078 -3.514 -11.586 1 92.44 142 SER A N 1
ATOM 1189 C CA . SER A 1 142 ? 16.172 -2.582 -11.812 1 92.44 142 SER A CA 1
ATOM 1190 C C . SER A 1 142 ? 16.375 -1.665 -10.609 1 92.44 142 SER A C 1
ATOM 1192 O O . SER A 1 142 ? 17.453 -1.084 -10.438 1 92.44 142 SER A O 1
ATOM 1194 N N . GLU A 1 143 ? 15.367 -1.528 -9.758 1 87.81 143 GLU A N 1
ATOM 1195 C CA . GLU A 1 143 ? 15.445 -0.685 -8.57 1 87.81 143 GLU A CA 1
ATOM 1196 C C . GLU A 1 143 ? 16.031 -1.449 -7.391 1 87.81 143 GLU A C 1
ATOM 1198 O O . GLU A 1 143 ? 16.25 -0.875 -6.324 1 87.81 143 GLU A O 1
ATOM 1203 N N . SER A 1 144 ? 16.297 -2.693 -7.586 1 86.75 144 SER A N 1
ATOM 1204 C CA . SER A 1 144 ? 16.766 -3.543 -6.492 1 86.75 144 SER A CA 1
ATOM 1205 C C . SER A 1 144 ? 18.266 -3.781 -6.578 1 86.75 144 SER A C 1
ATOM 1207 O O . SER A 1 144 ? 18.859 -3.689 -7.656 1 86.75 144 SER A O 1
ATOM 1209 N N . PRO A 1 145 ? 18.828 -4.027 -5.406 1 85.62 145 PRO A N 1
ATOM 1210 C CA . PRO A 1 145 ? 20.234 -4.414 -5.469 1 85.62 145 PRO A CA 1
ATOM 1211 C C . PRO A 1 145 ? 20.469 -5.641 -6.348 1 85.62 145 PRO A C 1
ATOM 1213 O O . PRO A 1 145 ? 19.578 -6.477 -6.504 1 85.62 145 PRO A O 1
ATOM 1216 N N . THR A 1 146 ? 21.688 -5.754 -6.949 1 89.38 146 THR A N 1
ATOM 1217 C CA . THR A 1 146 ? 22.062 -6.84 -7.848 1 89.38 146 THR A CA 1
ATOM 1218 C C . THR A 1 146 ? 21.094 -6.945 -9.008 1 89.38 146 THR A C 1
ATOM 1220 O O . THR A 1 146 ? 20.562 -8.023 -9.297 1 89.38 146 THR A O 1
ATOM 1223 N N . SER A 1 147 ? 20.844 -5.82 -9.586 1 88.31 147 SER A N 1
ATOM 1224 C CA . SER A 1 147 ? 19.797 -5.691 -10.609 1 88.31 147 SER A CA 1
ATOM 1225 C C . SER A 1 147 ? 20.141 -6.488 -11.859 1 88.31 147 SER A C 1
ATOM 1227 O O . SER A 1 147 ? 19.281 -6.75 -12.695 1 88.31 147 SER A O 1
ATOM 1229 N N . HIS A 1 148 ? 21.344 -6.93 -11.953 1 90 148 HIS A N 1
ATOM 1230 C CA . HIS A 1 148 ? 21.75 -7.691 -13.133 1 90 148 HIS A CA 1
ATOM 1231 C C . HIS A 1 148 ? 21.281 -9.133 -13.047 1 90 148 HIS A C 1
ATOM 1233 O O . HIS A 1 148 ? 21.297 -9.859 -14.039 1 90 148 HIS A O 1
ATOM 1239 N N . ILE A 1 149 ? 20.969 -9.562 -11.844 1 91.81 149 ILE A N 1
ATOM 1240 C CA . I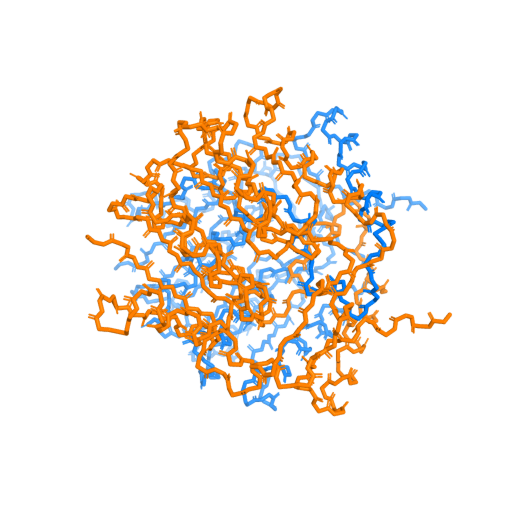LE A 1 149 ? 20.406 -10.898 -11.664 1 91.81 149 ILE A CA 1
ATOM 1241 C C . ILE A 1 149 ? 18.891 -10.828 -11.742 1 91.81 149 ILE A C 1
ATOM 1243 O O . ILE A 1 149 ? 18.25 -10.086 -10.992 1 91.81 149 ILE A O 1
ATOM 1247 N N . LYS A 1 150 ? 18.344 -11.539 -12.633 1 93.75 150 LYS A N 1
ATOM 1248 C CA . LYS A 1 150 ? 16.891 -11.633 -12.719 1 93.75 150 LYS A CA 1
ATOM 1249 C C . LYS A 1 150 ? 16.328 -12.562 -11.641 1 93.75 150 LYS A C 1
ATOM 1251 O O . LYS A 1 150 ? 16.719 -13.727 -11.555 1 93.75 150 LYS A O 1
ATOM 1256 N N . LYS A 1 151 ? 15.422 -12.008 -10.852 1 95.62 151 LYS A N 1
ATOM 1257 C CA . LYS A 1 151 ? 14.953 -12.773 -9.703 1 95.62 151 LYS A CA 1
ATOM 1258 C C . LYS A 1 151 ? 13.453 -13.055 -9.812 1 95.62 151 LYS A C 1
ATOM 1260 O O . LYS A 1 151 ? 12.797 -13.336 -8.805 1 95.62 151 LYS A O 1
ATOM 1265 N N . TYR A 1 152 ? 12.914 -12.898 -11.031 1 97.75 152 TYR A N 1
ATOM 1266 C CA . TYR A 1 152 ? 11.531 -13.312 -11.273 1 97.75 152 TYR A CA 1
ATOM 1267 C C . TYR A 1 152 ? 11.414 -14.109 -12.562 1 97.75 152 TYR A C 1
ATOM 1269 O O . TYR A 1 152 ? 12.328 -14.102 -13.391 1 97.75 152 TYR A O 1
ATOM 1277 N N . GLU A 1 153 ? 10.352 -14.812 -12.664 1 98 153 GLU A N 1
ATOM 1278 C CA . GLU A 1 153 ? 10.039 -15.562 -13.875 1 98 153 GLU A CA 1
ATOM 1279 C C . GLU A 1 153 ? 8.531 -15.672 -14.086 1 98 153 GLU A C 1
ATOM 1281 O O . GLU A 1 153 ? 7.789 -15.953 -13.141 1 98 153 GLU A O 1
ATOM 1286 N N . LEU A 1 154 ? 8.133 -15.344 -15.281 1 98.19 154 LEU A N 1
ATOM 1287 C CA . LEU A 1 154 ? 6.75 -15.578 -15.695 1 98.19 154 LEU A CA 1
ATOM 1288 C C . LEU A 1 154 ? 6.645 -16.844 -16.547 1 98.19 154 LEU A C 1
ATOM 1290 O O . LEU A 1 154 ? 7.324 -16.969 -17.562 1 98.19 154 LEU A O 1
ATOM 1294 N N . ILE A 1 155 ? 5.906 -17.688 -16.078 1 98.25 155 ILE A N 1
ATOM 1295 C CA . ILE A 1 155 ? 5.723 -18.938 -16.812 1 98.25 155 ILE A CA 1
ATOM 1296 C C . ILE A 1 155 ? 4.312 -18.984 -17.406 1 98.25 155 ILE A C 1
ATOM 1298 O O . ILE A 1 155 ? 3.334 -19.172 -16.672 1 98.25 155 ILE A O 1
ATOM 1302 N N . LYS A 1 156 ? 4.23 -18.828 -18.688 1 97.62 156 LYS A N 1
ATOM 1303 C CA . LYS A 1 156 ? 2.963 -18.812 -19.406 1 97.62 156 LYS A CA 1
ATOM 1304 C C . LYS A 1 156 ? 2.514 -20.234 -19.75 1 97.62 156 LYS A C 1
ATOM 1306 O O . LYS A 1 156 ? 3.303 -21.031 -20.266 1 97.62 156 LYS A O 1
ATOM 1311 N N . GLY A 1 157 ? 1.228 -20.547 -19.484 1 96.62 157 GLY A N 1
ATOM 1312 C CA . GLY A 1 157 ? 0.662 -21.844 -19.812 1 96.62 157 GLY A CA 1
ATOM 1313 C C . GLY A 1 157 ? -0.178 -22.438 -18.703 1 96.62 157 GLY A C 1
ATOM 1314 O O . GLY A 1 157 ? -0.416 -21.781 -17.688 1 96.62 157 GLY A O 1
ATOM 1315 N N . ASP A 1 158 ? -0.637 -23.625 -18.938 1 96 158 ASP A N 1
ATOM 1316 C CA . ASP A 1 158 ? -1.394 -24.359 -17.938 1 96 158 ASP A CA 1
ATOM 1317 C C . ASP A 1 158 ? -0.496 -24.781 -16.766 1 96 158 ASP A C 1
ATOM 1319 O O . ASP A 1 158 ? 0.396 -25.625 -16.938 1 96 158 ASP A O 1
ATOM 1323 N N . ALA A 1 159 ? -0.738 -24.25 -15.586 1 96.12 159 ALA A N 1
ATOM 1324 C CA . ALA A 1 159 ? 0.131 -24.453 -14.43 1 96.12 159 ALA A CA 1
ATOM 1325 C C . ALA A 1 159 ? 0.211 -25.938 -14.055 1 96.12 159 ALA A C 1
ATOM 1327 O O . ALA A 1 159 ? 1.198 -26.375 -13.469 1 96.12 159 ALA A O 1
ATOM 1328 N N . THR A 1 160 ? -0.856 -26.719 -14.352 1 95.19 160 THR A N 1
ATOM 1329 C CA . THR A 1 160 ? -0.828 -28.141 -14.039 1 95.19 160 THR A CA 1
ATOM 1330 C C . THR A 1 160 ? 0.278 -28.844 -14.82 1 95.19 160 THR A C 1
ATOM 1332 O O . THR A 1 160 ? 0.807 -29.875 -14.383 1 95.19 160 THR A O 1
ATOM 1335 N N . GLU A 1 161 ? 0.67 -28.281 -15.898 1 97 161 GLU A N 1
ATOM 1336 C CA . GLU A 1 161 ? 1.746 -28.812 -16.734 1 97 161 GLU A CA 1
ATOM 1337 C C . GLU A 1 161 ? 3.053 -28.062 -16.484 1 97 161 GLU A C 1
ATOM 1339 O O . GLU A 1 161 ? 4.105 -28.672 -16.328 1 97 161 GLU A O 1
ATOM 1344 N N . THR A 1 162 ? 2.967 -26.781 -16.438 1 98.06 162 THR A N 1
ATOM 1345 C CA . THR A 1 162 ? 4.176 -25.953 -16.406 1 98.06 162 THR A CA 1
ATOM 1346 C C . THR A 1 162 ? 4.863 -26.047 -15.047 1 98.06 162 THR A C 1
ATOM 1348 O O . THR A 1 162 ? 6.09 -25.969 -14.961 1 98.06 162 THR A O 1
ATOM 1351 N N . LEU A 1 163 ? 4.105 -26.188 -13.977 1 98.31 163 LEU A N 1
ATOM 1352 C CA . LEU A 1 163 ? 4.719 -26.344 -12.664 1 98.31 163 LEU A CA 1
ATOM 135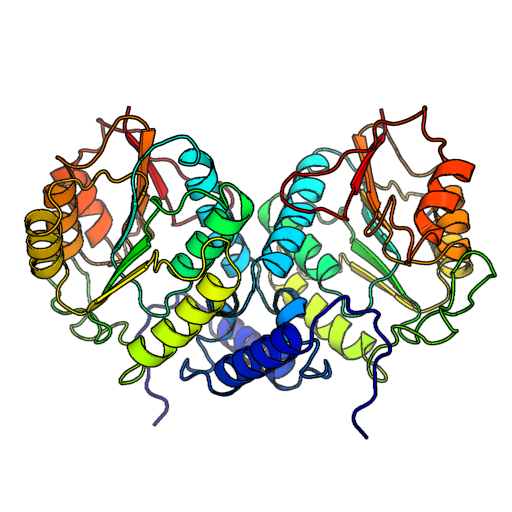3 C C . LEU A 1 163 ? 5.523 -27.625 -12.586 1 98.31 163 LEU A C 1
ATOM 1355 O O . LEU A 1 163 ? 6.637 -27.641 -12.055 1 98.31 163 LEU A O 1
ATOM 1359 N N . LYS A 1 164 ? 4.914 -28.719 -13.133 1 97.5 164 LYS A N 1
ATOM 1360 C CA . LYS A 1 164 ? 5.625 -30 -13.164 1 97.5 164 LYS A CA 1
ATOM 1361 C C . LYS A 1 164 ? 6.969 -29.859 -13.875 1 97.5 164 LYS A C 1
ATOM 1363 O O . LYS A 1 164 ? 7.996 -30.312 -13.375 1 97.5 164 LYS A O 1
ATOM 1368 N N . LYS A 1 165 ? 6.895 -29.297 -15 1 98.44 165 LYS A N 1
ATOM 1369 C CA . LYS A 1 165 ? 8.117 -29.062 -15.773 1 98.44 165 LYS A CA 1
ATOM 1370 C C . LYS A 1 165 ? 9.102 -28.188 -15 1 98.44 165 LYS A C 1
ATOM 1372 O O . LYS A 1 165 ? 10.297 -28.484 -14.953 1 98.44 165 LYS A O 1
ATOM 1377 N N . TYR A 1 166 ? 8.641 -27.078 -14.414 1 98.44 166 TYR A N 1
ATOM 1378 C CA . TYR A 1 166 ? 9.492 -26.172 -13.656 1 98.44 166 TYR A CA 1
ATOM 1379 C C . TYR A 1 166 ? 10.211 -26.906 -12.539 1 98.44 166 TYR A C 1
ATOM 1381 O O . TYR A 1 166 ? 11.414 -26.75 -12.352 1 98.44 166 TYR A O 1
ATOM 1389 N N . LEU A 1 167 ? 9.477 -27.719 -11.742 1 98.12 167 LEU A N 1
ATOM 1390 C CA . LEU A 1 167 ? 10.039 -28.422 -10.594 1 98.12 167 LEU A CA 1
ATOM 1391 C C . LEU A 1 167 ? 11.039 -29.469 -11.039 1 98.12 167 LEU A C 1
ATOM 1393 O O . LEU A 1 167 ? 12.039 -29.719 -10.352 1 98.12 167 LEU A O 1
ATOM 1397 N N . LYS A 1 168 ? 10.719 -30.094 -12.172 1 97.75 168 LYS A N 1
ATOM 1398 C CA . LYS A 1 168 ? 11.672 -31.047 -12.75 1 97.75 168 LYS A CA 1
ATOM 1399 C C . LYS A 1 168 ? 12.969 -30.359 -13.148 1 97.75 168 LYS A C 1
ATOM 1401 O O . LYS A 1 168 ? 14.055 -30.875 -12.891 1 97.75 168 LYS A O 1
ATOM 1406 N N . ASP A 1 169 ? 12.867 -29.188 -13.773 1 98.12 169 ASP A N 1
ATOM 1407 C CA . ASP A 1 169 ? 14.016 -28.438 -14.281 1 98.12 169 ASP A CA 1
ATOM 1408 C C . ASP A 1 169 ? 14.766 -27.75 -13.148 1 98.12 169 ASP A C 1
ATOM 1410 O O . ASP A 1 169 ? 15.922 -27.359 -13.312 1 98.12 169 ASP A O 1
ATOM 1414 N N . ASN A 1 170 ? 14.094 -27.516 -12 1 97.56 170 ASN A N 1
ATOM 1415 C CA . ASN A 1 170 ? 14.672 -26.859 -10.844 1 97.56 170 ASN A CA 1
ATOM 1416 C C . ASN A 1 170 ? 14.539 -27.703 -9.578 1 97.56 170 ASN A C 1
ATOM 1418 O O . ASN A 1 170 ? 13.867 -27.297 -8.625 1 97.56 170 ASN A O 1
ATOM 1422 N N . PRO A 1 171 ? 15.289 -28.828 -9.523 1 96.25 171 PRO A N 1
ATOM 1423 C CA . PRO A 1 171 ? 15.109 -29.766 -8.422 1 96.25 171 PRO A CA 1
ATOM 1424 C C . PRO A 1 171 ? 15.539 -29.203 -7.074 1 96.25 171 PRO A C 1
ATOM 1426 O O . PRO A 1 171 ? 15.219 -29.766 -6.027 1 96.25 171 PRO A O 1
ATOM 1429 N N . HIS A 1 172 ? 16.234 -28.078 -7.043 1 96.44 172 HIS A N 1
ATOM 1430 C CA . HIS A 1 172 ? 16.688 -27.422 -5.816 1 96.44 172 HIS A CA 1
ATOM 1431 C C . HIS A 1 172 ? 15.594 -26.547 -5.215 1 96.44 172 HIS A C 1
ATOM 1433 O O . HIS A 1 172 ? 15.812 -25.906 -4.184 1 96.44 172 HIS A O 1
ATOM 1439 N N . THR A 1 173 ? 14.398 -26.547 -5.746 1 97.88 173 THR A N 1
ATOM 1440 C CA . THR A 1 173 ? 13.367 -25.578 -5.383 1 97.88 173 THR A CA 1
ATOM 1441 C C . THR A 1 173 ? 12.836 -25.859 -3.979 1 97.88 173 THR A C 1
ATOM 1443 O O . THR A 1 173 ? 12.414 -26.984 -3.68 1 97.88 173 THR A O 1
ATOM 1446 N N . ILE A 1 174 ? 12.914 -24.875 -3.109 1 98.19 174 ILE A N 1
ATOM 1447 C CA . ILE A 1 174 ? 12.211 -24.766 -1.837 1 98.19 174 ILE A CA 1
ATOM 1448 C C . ILE A 1 174 ? 11.227 -23.594 -1.892 1 98.19 174 ILE A C 1
ATOM 1450 O O . ILE A 1 174 ? 11.555 -22.531 -2.418 1 98.19 174 ILE A O 1
ATOM 1454 N N . ILE A 1 175 ? 10.078 -23.812 -1.388 1 98.62 175 ILE A N 1
ATOM 1455 C CA . ILE A 1 175 ? 9.047 -22.781 -1.481 1 98.62 175 ILE A CA 1
ATOM 1456 C C . ILE A 1 175 ? 8.797 -22.172 -0.101 1 98.62 175 ILE A C 1
ATOM 1458 O O . ILE A 1 175 ? 8.438 -22.891 0.838 1 98.62 175 ILE A O 1
ATOM 1462 N N . ALA A 1 176 ? 9.016 -20.844 0.014 1 98.75 176 ALA A N 1
ATOM 1463 C CA . ALA A 1 176 ? 8.727 -20.141 1.257 1 98.75 176 ALA A CA 1
ATOM 1464 C C . ALA A 1 176 ? 7.285 -19.641 1.286 1 98.75 176 ALA A C 1
ATOM 1466 O O . ALA A 1 176 ? 6.668 -19.578 2.354 1 98.75 176 ALA A O 1
ATOM 1467 N N . LEU A 1 177 ? 6.734 -19.281 0.119 1 98.88 177 LEU A N 1
ATOM 1468 C CA . LEU A 1 177 ? 5.375 -18.766 -0.008 1 98.88 177 LEU A CA 1
ATOM 1469 C C . LEU A 1 177 ? 4.742 -19.219 -1.32 1 98.88 177 LEU A C 1
ATOM 1471 O O . LEU A 1 177 ? 5.324 -19.031 -2.391 1 98.88 177 LEU A O 1
ATOM 1475 N N . ALA A 1 178 ? 3.672 -19.859 -1.254 1 98.75 178 ALA A N 1
ATOM 1476 C CA . ALA A 1 178 ? 2.832 -20.203 -2.398 1 98.75 178 ALA A CA 1
ATOM 1477 C C . ALA A 1 178 ? 1.464 -19.531 -2.293 1 98.75 178 ALA A C 1
ATOM 1479 O O . ALA A 1 178 ? 0.735 -19.75 -1.321 1 98.75 178 ALA A O 1
ATOM 1480 N N . TYR A 1 179 ? 1.133 -18.719 -3.24 1 98.62 179 TYR A N 1
ATOM 1481 C CA . TYR A 1 179 ? -0.154 -18.031 -3.209 1 98.62 179 TYR A CA 1
ATOM 1482 C C . TYR A 1 179 ? -1.062 -18.531 -4.328 1 98.62 179 TYR A C 1
ATOM 1484 O O . TYR A 1 179 ? -0.73 -18.391 -5.508 1 98.62 179 TYR A O 1
ATOM 1492 N N . PHE A 1 180 ? -2.191 -19.062 -3.977 1 97.25 180 PHE A N 1
ATOM 1493 C CA . PHE A 1 180 ? -3.143 -19.609 -4.93 1 97.25 180 PHE A CA 1
ATOM 1494 C C . PHE A 1 180 ? -4.254 -18.625 -5.238 1 97.25 180 PHE A C 1
ATOM 1496 O O . PHE A 1 180 ? -5.039 -18.266 -4.359 1 97.25 180 PHE A O 1
ATOM 1503 N N . ASP A 1 181 ? -4.324 -18.203 -6.457 1 95.06 181 ASP A N 1
ATOM 1504 C CA . ASP A 1 181 ? -5.348 -17.281 -6.961 1 95.06 181 ASP A CA 1
ATOM 1505 C C . ASP A 1 181 ? -5.91 -17.781 -8.297 1 95.06 181 ASP A C 1
ATOM 1507 O O . ASP A 1 181 ? -6.066 -17 -9.234 1 95.06 181 ASP A O 1
ATOM 1511 N N . PHE A 1 182 ? -6.176 -19.062 -8.5 1 89.94 182 PHE A N 1
ATOM 1512 C CA . PHE A 1 182 ? -6.754 -19.641 -9.703 1 89.94 182 PHE A CA 1
ATOM 1513 C C . PHE A 1 182 ? -8.266 -19.469 -9.719 1 89.94 182 PHE A C 1
ATOM 1515 O O . PHE A 1 182 ? -8.875 -19.359 -10.781 1 89.94 182 PHE A O 1
ATOM 1522 N N . ASP A 1 183 ? -8.836 -19.531 -8.578 1 85.19 183 ASP A N 1
ATOM 1523 C CA . ASP A 1 183 ? -10.289 -19.469 -8.383 1 85.19 183 ASP A CA 1
ATOM 1524 C C . ASP A 1 183 ? -10.945 -20.812 -8.672 1 85.19 183 ASP A C 1
ATOM 1526 O O . ASP A 1 183 ? -12.07 -21.062 -8.242 1 85.19 183 ASP A O 1
ATOM 1530 N N . ILE A 1 184 ? -10.25 -21.672 -9.414 1 87.81 184 ILE A N 1
ATOM 1531 C CA . ILE A 1 184 ? -10.914 -22.875 -9.891 1 87.81 184 ILE A CA 1
ATOM 1532 C C . ILE A 1 184 ? -10.289 -24.109 -9.242 1 87.81 184 ILE A C 1
ATOM 1534 O O . ILE A 1 184 ? -9.148 -24.062 -8.766 1 87.81 184 ILE A O 1
ATOM 1538 N N . TYR A 1 185 ? -10.906 -25.188 -9.391 1 91.25 185 TYR A N 1
ATOM 1539 C CA . TYR A 1 185 ? -10.672 -26.406 -8.617 1 91.25 185 TYR A CA 1
ATOM 1540 C C . TYR A 1 185 ? -9.477 -27.172 -9.148 1 91.25 185 TYR A C 1
ATOM 1542 O O . TYR A 1 185 ? -8.461 -27.312 -8.461 1 91.25 185 TYR A O 1
ATOM 1550 N N . GLU A 1 186 ? -9.469 -27.625 -10.305 1 92.12 186 GLU A N 1
ATOM 1551 C CA . GLU A 1 186 ? -8.523 -28.594 -10.82 1 92.12 186 GLU A CA 1
ATOM 1552 C C . GLU A 1 186 ? -7.09 -28.062 -10.766 1 92.12 186 GLU A C 1
ATOM 1554 O O . GLU A 1 186 ? -6.195 -28.734 -10.242 1 92.12 186 GLU A O 1
ATOM 1559 N N . PRO A 1 187 ? -6.875 -26.906 -11.297 1 93.62 187 PRO A N 1
ATOM 1560 C CA . PRO A 1 187 ? -5.5 -26.406 -11.203 1 93.62 187 PRO A CA 1
ATOM 1561 C C . PRO A 1 187 ? -5.035 -26.219 -9.758 1 93.62 187 PRO A C 1
ATOM 1563 O O . PRO A 1 187 ? -3.863 -26.453 -9.453 1 93.62 187 PRO A O 1
ATOM 1566 N N . THR A 1 188 ? -5.91 -25.766 -8.906 1 94.88 188 THR A N 1
ATOM 1567 C CA . THR A 1 188 ? -5.566 -25.609 -7.5 1 94.88 188 THR A CA 1
ATOM 1568 C C . THR A 1 188 ? -5.172 -26.953 -6.879 1 94.88 188 THR A C 1
ATOM 1570 O O . THR A 1 188 ? -4.129 -27.047 -6.234 1 94.88 188 THR A O 1
ATOM 1573 N N . LYS A 1 189 ? -6 -27.953 -7.145 1 95.19 189 LYS A N 1
ATOM 1574 C CA . LYS A 1 189 ? -5.758 -29.281 -6.594 1 95.19 189 LYS A CA 1
ATOM 1575 C C . LYS A 1 189 ? -4.422 -29.844 -7.074 1 95.19 189 LYS A C 1
ATOM 1577 O O . LYS A 1 189 ? -3.6 -30.281 -6.27 1 95.19 189 LYS A O 1
ATOM 1582 N N . GLU A 1 190 ? -4.199 -29.797 -8.328 1 96.56 190 GLU A N 1
ATOM 1583 C CA . GLU A 1 190 ? -2.996 -30.375 -8.922 1 96.56 190 GLU A CA 1
ATOM 1584 C C . GLU A 1 190 ? -1.741 -29.656 -8.445 1 96.56 190 GLU A C 1
ATOM 1586 O O . GLU A 1 190 ? -0.747 -30.297 -8.086 1 96.56 190 GLU A O 1
ATOM 1591 N N . CYS A 1 191 ? -1.76 -28.344 -8.406 1 97.5 191 CYS A N 1
ATOM 1592 C CA . CYS A 1 191 ? -0.589 -27.578 -7.996 1 97.5 191 CYS A CA 1
ATOM 1593 C C . CYS A 1 191 ? -0.313 -27.766 -6.512 1 97.5 191 CYS A C 1
ATOM 1595 O O . CYS A 1 191 ? 0.845 -27.797 -6.09 1 97.5 191 CYS A O 1
ATOM 1597 N N . LEU A 1 192 ? -1.352 -27.859 -5.73 1 96.88 192 LEU A N 1
ATOM 1598 C CA . LEU A 1 192 ? -1.186 -28.125 -4.305 1 96.88 192 LEU A CA 1
ATOM 1599 C C . LEU A 1 192 ? -0.468 -29.453 -4.086 1 96.88 192 LEU A C 1
ATOM 1601 O O . LEU A 1 192 ? 0.414 -29.547 -3.23 1 96.88 192 LEU A O 1
ATOM 1605 N N . LYS A 1 193 ? -0.83 -30.422 -4.844 1 97.38 193 LYS A N 1
ATOM 1606 C CA . LYS A 1 193 ? -0.189 -31.734 -4.742 1 97.38 193 LYS A CA 1
ATOM 1607 C C . LYS A 1 193 ? 1.282 -31.656 -5.145 1 97.38 193 LYS A C 1
ATOM 1609 O O . LYS A 1 193 ? 2.145 -32.219 -4.473 1 97.38 193 LYS A O 1
ATOM 1614 N N . LEU A 1 194 ? 1.54 -30.953 -6.184 1 97.44 194 LEU A N 1
ATOM 1615 C CA . LEU A 1 194 ? 2.877 -30.906 -6.766 1 97.44 194 LEU A CA 1
ATOM 1616 C C . LEU A 1 194 ? 3.852 -30.203 -5.824 1 97.44 194 LEU A C 1
ATOM 1618 O O . LEU A 1 194 ? 5.039 -30.531 -5.793 1 97.44 194 LEU A O 1
ATOM 1622 N N . ILE A 1 195 ? 3.379 -29.219 -4.977 1 97.25 195 ILE A N 1
ATOM 1623 C CA . ILE A 1 195 ? 4.324 -28.422 -4.203 1 97.25 195 ILE A CA 1
ATOM 1624 C C . ILE A 1 195 ? 4.59 -29.094 -2.857 1 97.25 195 ILE A C 1
ATOM 1626 O O . ILE A 1 195 ? 5.457 -28.656 -2.098 1 97.25 195 ILE A O 1
ATOM 1630 N N . LYS A 1 196 ? 3.951 -30.172 -2.549 1 95.38 196 LYS A N 1
ATOM 1631 C CA . LYS A 1 196 ? 3.996 -30.797 -1.229 1 95.38 196 LYS A CA 1
ATOM 1632 C C . LYS A 1 196 ? 5.426 -31.188 -0.853 1 95.38 196 LYS A C 1
ATOM 1634 O O . LYS A 1 196 ? 5.816 -31.078 0.31 1 95.38 196 LYS A O 1
ATOM 1639 N N . ASP A 1 197 ? 6.18 -31.609 -1.768 1 95.5 197 ASP A N 1
ATOM 1640 C CA . ASP A 1 197 ? 7.535 -32.062 -1.492 1 95.5 197 ASP A CA 1
ATOM 1641 C C . ASP A 1 197 ? 8.531 -30.922 -1.544 1 95.5 197 ASP A C 1
ATOM 1643 O O . ASP A 1 197 ? 9.742 -31.125 -1.428 1 95.5 197 ASP A O 1
ATOM 1647 N N . HIS A 1 198 ? 8.078 -29.719 -1.719 1 98 198 HIS A N 1
ATOM 1648 C CA . HIS A 1 198 ? 8.961 -28.562 -1.892 1 98 198 HIS A CA 1
ATOM 1649 C C . HIS A 1 198 ? 8.695 -27.5 -0.838 1 98 198 HIS A C 1
ATOM 1651 O O . HIS A 1 198 ? 9.125 -26.359 -0.988 1 98 198 HIS A O 1
ATOM 1657 N N . ILE A 1 199 ? 7.941 -27.859 0.18 1 96.94 199 ILE A N 1
ATOM 1658 C CA . ILE A 1 199 ? 7.641 -26.906 1.251 1 96.94 199 ILE A CA 1
ATOM 1659 C C . ILE A 1 199 ? 8.336 -27.359 2.539 1 96.94 199 ILE A C 1
ATOM 1661 O O . ILE A 1 199 ? 8.742 -28.516 2.662 1 96.94 199 ILE A O 1
ATOM 1665 N N . THR A 1 200 ? 8.547 -26.438 3.4 1 97 200 THR A N 1
ATOM 1666 C CA . THR A 1 200 ? 9.203 -26.672 4.684 1 97 200 THR A CA 1
ATOM 1667 C C . THR A 1 200 ? 8.406 -26.047 5.82 1 97 200 THR A C 1
ATOM 1669 O O . THR A 1 200 ? 7.418 -25.344 5.578 1 97 200 THR A O 1
ATOM 1672 N N . LYS A 1 201 ? 8.812 -26.391 7.07 1 96.62 201 LYS A N 1
ATOM 1673 C CA . LYS A 1 201 ? 8.203 -25.672 8.195 1 96.62 201 LYS A CA 1
ATOM 1674 C C . LYS A 1 201 ? 8.406 -24.172 8.062 1 96.62 201 LYS A C 1
ATOM 1676 O O . LYS A 1 201 ? 9.5 -23.703 7.75 1 96.62 201 LYS A O 1
ATOM 1681 N N . GLY A 1 202 ? 7.301 -23.453 8.234 1 97 202 GLY A N 1
ATOM 1682 C CA . GLY A 1 202 ? 7.344 -22 8.102 1 97 202 GLY A CA 1
ATOM 1683 C C . GLY A 1 202 ? 6.82 -21.516 6.762 1 97 202 GLY A C 1
ATOM 1684 O O . GLY A 1 202 ? 6.52 -20.328 6.602 1 97 202 GLY A O 1
ATOM 1685 N N . THR A 1 203 ? 6.75 -22.469 5.785 1 97.81 203 THR A N 1
ATOM 1686 C CA . THR A 1 203 ? 6.16 -22.078 4.508 1 97.81 203 THR A CA 1
ATOM 1687 C C . THR A 1 203 ? 4.742 -21.547 4.707 1 97.81 203 THR A C 1
ATOM 1689 O O . THR A 1 203 ? 3.975 -22.094 5.5 1 97.81 203 THR A O 1
ATOM 1692 N N . ILE A 1 204 ? 4.434 -20.469 3.99 1 98.44 204 ILE A N 1
ATOM 1693 C CA . ILE A 1 204 ? 3.08 -19.938 3.973 1 98.44 204 ILE A CA 1
ATOM 1694 C C . ILE A 1 204 ? 2.389 -20.312 2.664 1 98.44 204 ILE A C 1
ATOM 1696 O O . ILE A 1 204 ? 2.955 -20.141 1.584 1 98.44 204 ILE A O 1
ATOM 1700 N N . ILE A 1 205 ? 1.247 -20.891 2.764 1 97.81 205 ILE A N 1
ATOM 1701 C CA . ILE A 1 205 ? 0.377 -21.109 1.613 1 97.81 205 ILE A CA 1
ATOM 1702 C C . ILE A 1 205 ? -0.852 -20.203 1.717 1 97.81 205 ILE A C 1
ATOM 1704 O O . ILE A 1 205 ? -1.646 -20.344 2.652 1 97.81 205 ILE A O 1
ATOM 1708 N N . GLY A 1 206 ? -0.938 -19.25 0.795 1 97.25 206 GLY A N 1
ATOM 1709 C CA . GLY A 1 206 ? -2.059 -18.328 0.77 1 97.25 206 GLY A CA 1
ATOM 1710 C C . GLY A 1 206 ? -3.1 -18.688 -0.278 1 97.25 206 GLY A C 1
ATOM 1711 O O . GLY A 1 206 ? -2.771 -19.266 -1.315 1 97.25 206 GLY A O 1
ATOM 1712 N N . PHE A 1 207 ? -4.355 -18.25 -0.006 1 95 207 PHE A N 1
ATOM 1713 C CA . PHE A 1 207 ? -5.484 -18.469 -0.903 1 95 207 PHE A CA 1
ATOM 1714 C C . PHE A 1 207 ? -6.285 -17.188 -1.086 1 95 207 PHE A C 1
ATOM 1716 O O . PHE A 1 207 ? -6.598 -16.5 -0.111 1 95 207 PHE A O 1
ATOM 1723 N N . ASP A 1 208 ? -6.598 -16.875 -2.246 1 92.5 208 ASP A N 1
ATOM 1724 C CA . ASP A 1 208 ? -7.324 -15.648 -2.555 1 92.5 208 ASP A CA 1
ATOM 1725 C C . ASP A 1 208 ? -8.773 -15.727 -2.076 1 92.5 208 ASP A C 1
ATOM 1727 O O . ASP A 1 208 ? -9.375 -14.711 -1.732 1 92.5 208 ASP A O 1
ATOM 1731 N N . GLU A 1 209 ? -9.359 -16.891 -2.246 1 87.75 209 GLU A N 1
ATOM 1732 C CA . GLU A 1 209 ? -10.742 -17.031 -1.804 1 87.75 209 GLU A CA 1
ATOM 1733 C C . GLU A 1 209 ? -11 -18.422 -1.229 1 87.75 209 GLU A C 1
ATOM 1735 O O . GLU A 1 209 ? -10.875 -19.422 -1.933 1 87.75 209 GLU A O 1
ATOM 1740 N N . LEU A 1 210 ? -11.352 -18.422 0.022 1 85.5 210 LEU A N 1
ATOM 1741 C CA . LEU A 1 210 ? -11.812 -19.625 0.698 1 85.5 210 LEU A CA 1
ATOM 1742 C C . LEU A 1 210 ? -13.164 -19.406 1.363 1 85.5 210 LEU A C 1
ATOM 1744 O O . LEU A 1 210 ? -13.516 -18.266 1.697 1 85.5 210 LEU A O 1
ATOM 1748 N N . ASN A 1 211 ? -13.844 -20.516 1.493 1 87.44 211 ASN A N 1
ATOM 1749 C CA . ASN A 1 211 ? -15.141 -20.453 2.166 1 87.44 211 ASN A CA 1
ATOM 1750 C C . ASN A 1 211 ? -16.125 -19.547 1.427 1 87.44 211 ASN A C 1
ATOM 1752 O O . ASN A 1 211 ? -16.828 -18.766 2.051 1 87.44 211 ASN A O 1
ATOM 1756 N N . VAL A 1 212 ? -15.977 -19.484 0.175 1 81.44 212 VAL A N 1
ATOM 1757 C CA . VAL A 1 212 ? -16.844 -18.688 -0.687 1 81.44 212 VAL A CA 1
ATOM 1758 C C . VAL A 1 212 ? -17.734 -19.594 -1.521 1 81.44 212 VAL A C 1
ATOM 1760 O O . VAL A 1 212 ? -17.25 -20.406 -2.303 1 81.44 212 VAL A O 1
ATOM 1763 N N . GLY A 1 213 ? -19 -19.422 -1.388 1 79.56 213 GLY A N 1
ATOM 1764 C CA . GLY A 1 213 ? -19.969 -20.266 -2.084 1 79.56 213 GLY A CA 1
ATOM 1765 C C . GLY A 1 213 ? -19.922 -20.094 -3.59 1 79.56 213 GLY A C 1
ATOM 1766 O O . GLY A 1 213 ? -20.094 -21.062 -4.336 1 79.56 213 GLY A O 1
ATOM 1767 N N . ASP A 1 214 ? -19.625 -18.906 -4.043 1 78.44 214 ASP A N 1
ATOM 1768 C CA . ASP A 1 214 ? -19.625 -18.578 -5.465 1 78.44 214 ASP A CA 1
ATOM 1769 C C . ASP A 1 214 ? -18.375 -19.141 -6.148 1 78.44 214 ASP A C 1
ATOM 1771 O O . ASP A 1 214 ? -18.359 -19.297 -7.371 1 78.44 214 ASP A O 1
ATOM 1775 N N . PHE A 1 215 ? -17.359 -19.438 -5.375 1 80.75 215 PHE A N 1
ATOM 1776 C CA . PHE A 1 215 ? -16.094 -19.984 -5.863 1 80.75 215 PHE A CA 1
ATOM 1777 C C . PHE A 1 215 ? -15.625 -21.125 -4.977 1 80.75 215 PHE A C 1
ATOM 1779 O O . PHE A 1 215 ? -14.594 -21.016 -4.309 1 80.75 215 PHE A O 1
ATOM 1786 N N . PRO A 1 216 ? -16.25 -22.25 -5.125 1 84.25 216 PRO A N 1
ATOM 1787 C CA . PRO A 1 216 ? -15.945 -23.312 -4.172 1 84.25 216 PRO A CA 1
ATOM 1788 C C . PRO A 1 216 ? -14.664 -24.062 -4.523 1 84.25 216 PRO A C 1
ATOM 1790 O O . PRO A 1 216 ? -14.141 -24.828 -3.699 1 84.25 216 PRO A O 1
ATOM 1793 N N . GLY A 1 217 ? -14.102 -23.875 -5.703 1 85.94 217 GLY A N 1
ATOM 1794 C CA . GLY A 1 217 ? -13.039 -24.703 -6.25 1 85.94 217 GLY A CA 1
ATOM 1795 C C . GLY A 1 217 ? -11.812 -24.766 -5.352 1 85.94 217 GLY A C 1
ATOM 1796 O O . GLY A 1 217 ? -11.352 -25.844 -5.004 1 85.94 217 GLY A O 1
ATOM 1797 N N . GLU A 1 218 ? -11.32 -23.625 -4.949 1 88.19 218 GLU A N 1
ATOM 1798 C CA . GLU A 1 218 ? -10.117 -23.578 -4.125 1 88.19 218 GLU A CA 1
ATOM 1799 C C . GLU A 1 218 ? -10.352 -24.25 -2.775 1 88.19 218 GLU A C 1
ATOM 1801 O O . GLU A 1 218 ? -9.484 -24.969 -2.275 1 88.19 218 GLU A O 1
ATOM 1806 N N . THR A 1 219 ? -11.516 -24.016 -2.225 1 88.94 219 THR A N 1
ATOM 1807 C CA . THR A 1 219 ? -11.844 -24.594 -0.928 1 88.94 219 THR A CA 1
ATOM 1808 C C . THR A 1 219 ? -11.883 -26.125 -1.014 1 88.94 219 THR A C 1
ATOM 1810 O O . THR A 1 219 ? -11.32 -26.812 -0.162 1 88.94 219 THR A O 1
ATOM 1813 N N . ILE A 1 220 ? -12.531 -26.594 -1.993 1 90.75 220 ILE A N 1
ATOM 1814 C CA . ILE A 1 220 ? -12.656 -28.031 -2.162 1 90.75 220 ILE A CA 1
ATOM 1815 C C . ILE A 1 220 ? -11.273 -28.656 -2.367 1 90.75 220 ILE A C 1
ATOM 1817 O O . ILE A 1 220 ? -10.961 -29.688 -1.771 1 90.75 220 ILE A O 1
ATOM 1821 N N . ALA A 1 221 ? -10.477 -28.031 -3.242 1 92 221 ALA A N 1
ATOM 1822 C CA . ALA A 1 221 ? -9.125 -28.531 -3.494 1 92 221 ALA A CA 1
ATOM 1823 C C . ALA A 1 221 ? -8.32 -28.594 -2.201 1 92 221 ALA A C 1
ATOM 1825 O O . ALA A 1 221 ? -7.648 -29.594 -1.933 1 92 221 ALA A O 1
ATOM 1826 N N . LEU A 1 222 ? -8.359 -27.531 -1.389 1 90.88 222 LEU A N 1
ATOM 1827 C CA . LEU A 1 222 ? -7.66 -27.484 -0.111 1 90.88 222 LEU A CA 1
ATOM 1828 C C . LEU A 1 222 ? -8.109 -28.625 0.801 1 90.88 222 LEU A C 1
ATOM 1830 O O . LEU A 1 222 ? -7.273 -29.312 1.395 1 90.88 222 LEU A O 1
ATOM 1834 N N . LYS A 1 223 ? -9.391 -28.844 0.907 1 91.5 223 LYS A N 1
ATOM 1835 C CA . LYS A 1 223 ? -9.953 -29.891 1.756 1 91.5 223 LYS A CA 1
ATOM 1836 C C . LYS A 1 223 ? -9.43 -31.266 1.352 1 91.5 223 LYS A C 1
ATOM 1838 O O . LYS A 1 223 ? -9.055 -32.062 2.207 1 91.5 223 LYS A O 1
ATOM 1843 N N . GLU A 1 224 ? -9.391 -31.5 0.138 1 93.12 224 GLU A N 1
ATOM 1844 C CA . GLU A 1 224 ? -9.023 -32.812 -0.376 1 93.12 224 GLU A CA 1
ATOM 1845 C C . GLU A 1 224 ? -7.523 -33.062 -0.236 1 93.12 224 GLU A C 1
ATOM 1847 O O . GLU A 1 224 ? -7.098 -34.188 0.05 1 93.12 224 GLU A O 1
ATOM 1852 N N . VAL A 1 225 ? -6.762 -32.062 -0.461 1 93.44 225 VAL A N 1
ATOM 1853 C CA . VAL A 1 225 ? -5.324 -32.25 -0.566 1 93.44 225 VAL A CA 1
ATOM 1854 C C . VAL A 1 225 ? -4.676 -32.094 0.81 1 93.44 225 VAL A C 1
ATOM 1856 O O . VAL A 1 225 ? -3.799 -32.906 1.178 1 93.44 225 VAL A O 1
ATOM 1859 N N . LEU A 1 226 ? -5.031 -31.094 1.629 1 90.5 226 LEU A N 1
ATOM 1860 C CA . LEU A 1 226 ? -4.375 -30.766 2.891 1 90.5 226 LEU A CA 1
ATOM 1861 C C . LEU A 1 226 ? -5.238 -31.203 4.074 1 90.5 226 LEU A C 1
ATOM 1863 O O . LEU A 1 226 ? -4.711 -31.516 5.145 1 90.5 226 LEU A O 1
ATOM 1867 N N . GLY A 1 227 ? -6.477 -31.188 3.824 1 89.12 227 GLY A N 1
ATOM 1868 C CA . GLY A 1 227 ? -7.379 -31.438 4.934 1 89.12 227 GLY A CA 1
ATOM 1869 C C . GLY A 1 227 ? -7.598 -30.234 5.816 1 89.12 227 GLY A C 1
ATOM 1870 O O . GLY A 1 227 ? -6.691 -29.406 5.992 1 89.12 227 GLY A O 1
ATOM 1871 N N . LEU A 1 228 ? -8.773 -30.156 6.5 1 85.38 228 LEU A N 1
ATOM 1872 C CA . LEU A 1 228 ? -9.141 -29 7.309 1 85.38 228 LEU A CA 1
ATOM 1873 C C . LEU A 1 228 ? -8.555 -29.109 8.711 1 85.38 228 LEU A C 1
ATOM 1875 O O . LEU A 1 228 ? -8.359 -28.094 9.391 1 85.38 228 LEU A O 1
ATOM 1879 N N . SER A 1 229 ? -8.234 -30.203 9.109 1 85.88 229 SER A N 1
ATOM 1880 C CA . SER A 1 229 ? -7.824 -30.406 10.492 1 85.88 229 SER A CA 1
ATOM 1881 C C . SER A 1 229 ? -6.305 -30.375 10.633 1 85.88 229 SER A C 1
ATOM 1883 O O . SER A 1 229 ? -5.777 -30.281 11.742 1 85.88 229 SER A O 1
ATOM 1885 N N . SER A 1 230 ? -5.621 -30.312 9.594 1 85.12 230 SER A N 1
ATOM 1886 C CA . SER A 1 230 ? -4.168 -30.438 9.633 1 85.12 230 SER A CA 1
ATOM 1887 C C . SER A 1 230 ? -3.508 -29.078 9.875 1 85.12 230 SER A C 1
ATOM 1889 O O . SER A 1 230 ? -2.391 -29.016 10.398 1 85.12 230 SER A O 1
ATOM 1891 N N . TYR A 1 231 ? -4.238 -28.062 9.43 1 88.56 231 TYR A N 1
ATOM 1892 C CA . TYR A 1 231 ? -3.654 -26.734 9.523 1 88.56 231 TYR A CA 1
ATOM 1893 C C . TYR A 1 231 ? -4.676 -25.719 10.023 1 88.56 231 TYR A C 1
ATOM 1895 O O . TYR A 1 231 ? -5.883 -25.906 9.852 1 88.56 231 TYR A O 1
ATOM 1903 N N . ARG A 1 232 ? -4.176 -24.812 10.703 1 90 232 ARG A N 1
ATOM 1904 C CA . ARG A 1 232 ? -5.012 -23.656 11.039 1 90 232 ARG A CA 1
ATOM 1905 C C . ARG A 1 232 ? -5.156 -22.719 9.836 1 90 232 ARG A C 1
ATOM 1907 O O . ARG A 1 232 ? -4.168 -22.172 9.344 1 90 232 ARG A O 1
ATOM 1914 N N . ILE A 1 233 ? -6.328 -22.656 9.352 1 91.06 233 ILE A N 1
ATOM 1915 C CA . ILE A 1 233 ? -6.613 -21.703 8.281 1 91.06 233 ILE A CA 1
ATOM 1916 C C . ILE A 1 233 ? -6.863 -20.312 8.867 1 91.06 233 ILE A C 1
ATOM 1918 O O . ILE A 1 233 ? -7.836 -20.109 9.602 1 91.06 233 ILE A O 1
ATOM 1922 N N . GLN A 1 234 ? -6.027 -19.406 8.516 1 92.5 234 GLN A N 1
ATOM 1923 C CA . GLN A 1 234 ? -6.055 -18.109 9.172 1 92.5 234 GLN A CA 1
ATOM 1924 C C . GLN A 1 234 ? -6.441 -17 8.188 1 92.5 234 GLN A C 1
ATOM 1926 O O . GLN A 1 234 ? -6.203 -17.125 6.988 1 92.5 234 GLN A O 1
ATOM 1931 N N . ARG A 1 235 ? -7.137 -16.094 8.711 1 88.69 235 ARG A N 1
ATOM 1932 C CA . ARG A 1 235 ? -7.465 -14.867 7.996 1 88.69 235 ARG A CA 1
ATOM 1933 C C . ARG A 1 235 ? -7.066 -13.641 8.805 1 88.69 235 ARG A C 1
ATOM 1935 O O . ARG A 1 235 ? -6.688 -13.758 9.977 1 88.69 235 ARG A O 1
ATOM 1942 N N . LEU A 1 236 ? -7.078 -12.469 8.156 1 86.5 236 LEU A N 1
ATOM 1943 C CA . LEU A 1 236 ? -6.898 -11.203 8.859 1 86.5 236 LEU A CA 1
ATOM 1944 C C . LEU A 1 236 ? -8.188 -10.391 8.859 1 86.5 236 LEU A C 1
ATOM 1946 O O . LEU A 1 236 ? -8.969 -10.453 7.906 1 86.5 236 LEU A O 1
ATOM 1950 N N . PRO A 1 237 ? -8.359 -9.703 9.945 1 81.56 237 PRO A N 1
ATOM 1951 C CA . PRO A 1 237 ? -9.578 -8.891 10.008 1 81.56 237 PRO A CA 1
ATOM 1952 C C . PRO A 1 237 ? -9.664 -7.859 8.883 1 81.56 237 PRO A C 1
ATOM 1954 O O . PRO A 1 237 ? -10.75 -7.371 8.57 1 81.56 237 PRO A O 1
ATOM 1957 N N . ILE A 1 238 ? -8.656 -7.633 8.25 1 83.19 238 ILE A N 1
ATOM 1958 C CA . ILE A 1 238 ? -8.625 -6.559 7.27 1 83.19 238 ILE A CA 1
ATOM 1959 C C . ILE A 1 238 ? -9.094 -7.086 5.914 1 83.19 238 ILE A C 1
ATOM 1961 O O . ILE A 1 238 ? -9.352 -6.309 4.992 1 83.19 238 ILE A O 1
ATOM 1965 N N . SER A 1 239 ? -9.164 -8.383 5.754 1 79.56 239 SER A N 1
ATOM 1966 C CA . SER A 1 239 ? -9.562 -8.984 4.484 1 79.56 239 SER A CA 1
ATOM 1967 C C . SER A 1 239 ? -10.516 -10.156 4.703 1 79.56 239 SER A C 1
ATOM 1969 O O . SER A 1 239 ? -10.164 -11.133 5.363 1 79.56 239 SER A O 1
ATOM 1971 N N . PRO A 1 240 ? -11.609 -10.078 4.094 1 76.69 240 PRO A N 1
ATOM 1972 C CA . PRO A 1 240 ? -12.609 -11.102 4.402 1 76.69 240 PRO A CA 1
ATOM 1973 C C . PRO A 1 240 ? -12.422 -12.375 3.576 1 76.69 240 PRO A C 1
ATOM 1975 O O . PRO A 1 240 ? -12.859 -13.453 3.99 1 76.69 240 PRO A O 1
ATOM 1978 N N . LEU A 1 241 ? -11.75 -12.352 2.469 1 83.44 241 LEU A N 1
ATOM 1979 C CA . LEU A 1 241 ? -11.75 -13.484 1.547 1 83.44 241 LEU A CA 1
ATOM 1980 C C . LEU A 1 241 ? -10.414 -14.219 1.584 1 83.44 241 LEU A C 1
ATOM 1982 O O . LEU A 1 241 ? -10.383 -15.445 1.557 1 83.44 241 LEU A O 1
ATOM 1986 N N . GLN A 1 242 ? -9.375 -13.461 1.716 1 92.06 242 GLN A N 1
ATOM 1987 C CA . GLN A 1 242 ? -8.039 -14.039 1.638 1 92.06 242 GLN A CA 1
ATOM 1988 C C . GLN A 1 242 ? -7.688 -14.789 2.922 1 92.06 242 GLN A C 1
ATOM 1990 O O . GLN A 1 242 ? -8.07 -14.359 4.016 1 92.06 242 GLN A O 1
ATOM 1995 N N . SER A 1 243 ? -7.07 -15.867 2.779 1 94.12 243 SER A N 1
ATOM 1996 C CA . SER A 1 243 ? -6.66 -16.672 3.92 1 94.12 243 SER A CA 1
ATOM 1997 C C . SER A 1 243 ? -5.293 -17.312 3.682 1 94.12 243 SER A C 1
ATOM 1999 O O . SER A 1 243 ? -4.75 -17.234 2.576 1 94.12 243 SER A O 1
ATOM 2001 N N . TYR A 1 244 ? -4.699 -17.828 4.77 1 96 244 TYR A N 1
ATOM 2002 C CA . TYR A 1 244 ? -3.414 -18.5 4.625 1 96 244 TYR A CA 1
ATOM 2003 C C . TYR A 1 244 ? -3.244 -19.594 5.68 1 96 244 TYR A C 1
ATOM 2005 O O . TYR A 1 244 ? -3.963 -19.609 6.684 1 96 244 TYR A O 1
ATOM 2013 N N . ILE A 1 245 ? -2.348 -20.5 5.402 1 95.25 245 ILE A N 1
ATOM 2014 C CA . ILE A 1 245 ? -1.896 -21.5 6.367 1 95.25 245 ILE A CA 1
ATOM 2015 C C . ILE A 1 245 ? -0.376 -21.422 6.508 1 95.25 245 ILE A C 1
ATOM 2017 O O . ILE A 1 245 ? 0.322 -21.031 5.57 1 95.25 245 ILE A O 1
ATOM 2021 N N . GLU A 1 246 ? 0.066 -21.703 7.641 1 95.94 246 GLU A N 1
ATOM 2022 C CA . GLU A 1 246 ? 1.489 -21.859 7.922 1 95.94 246 GLU A CA 1
ATOM 2023 C C . GLU A 1 246 ? 1.843 -23.328 8.141 1 95.94 246 GLU A C 1
ATOM 2025 O O . GLU A 1 246 ? 1.229 -24 8.969 1 95.94 246 GLU A O 1
ATOM 2030 N N . ILE A 1 247 ? 2.812 -23.797 7.395 1 93.69 247 ILE A N 1
ATOM 2031 C CA . ILE A 1 247 ? 3.266 -25.172 7.555 1 93.69 247 ILE A CA 1
ATOM 2032 C C . ILE A 1 247 ? 4.062 -25.312 8.852 1 93.69 247 ILE A C 1
ATOM 2034 O O . ILE A 1 247 ? 5.02 -24.562 9.078 1 93.69 247 ILE A O 1
ATOM 2038 N N . ILE A 1 248 ? 3.693 -26.234 9.75 1 89.94 248 ILE A N 1
ATOM 2039 C CA . ILE A 1 248 ? 4.312 -26.406 11.055 1 89.94 248 ILE A CA 1
ATOM 2040 C C . ILE A 1 248 ? 5.047 -27.734 11.117 1 89.94 248 ILE A C 1
ATOM 2042 O O . ILE A 1 248 ? 4.641 -28.703 10.469 1 89.94 248 ILE A O 1
ATOM 2046 N N . MET B 1 1 ? 3.779 25.406 -20.266 1 25.53 1 MET B N 1
ATOM 2047 C CA . MET B 1 1 ? 5.004 25.594 -19.484 1 25.53 1 MET B CA 1
ATOM 2048 C C . MET B 1 1 ? 5.125 24.531 -18.406 1 25.53 1 MET B C 1
ATOM 2050 O O . MET B 1 1 ? 4.203 24.344 -17.609 1 25.53 1 MET B O 1
ATOM 2054 N N . ALA B 1 2 ? 5.957 23.516 -18.609 1 35.69 2 ALA B N 1
ATOM 2055 C CA . ALA B 1 2 ? 6.16 22.469 -17.625 1 35.69 2 ALA B CA 1
ATOM 2056 C C . ALA B 1 2 ? 6.348 23.062 -16.234 1 35.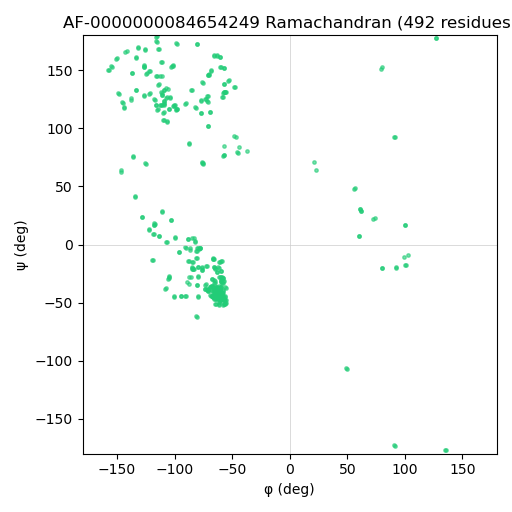69 2 ALA B C 1
ATOM 2058 O O . ALA B 1 2 ? 7.316 23.797 -15.977 1 35.69 2 ALA B O 1
ATOM 2059 N N . THR B 1 3 ? 5.316 23.484 -15.484 1 40.34 3 THR B N 1
ATOM 2060 C CA . THR B 1 3 ? 5.387 24.094 -14.164 1 40.34 3 THR B CA 1
ATOM 2061 C C . THR B 1 3 ? 6.293 23.281 -13.234 1 40.34 3 THR B C 1
ATOM 2063 O O . THR B 1 3 ? 6.043 22.109 -13 1 40.34 3 THR B O 1
ATOM 2066 N N . ASP B 1 4 ? 7.543 23.625 -13.148 1 48.5 4 ASP B N 1
ATOM 2067 C CA . ASP B 1 4 ? 8.617 23.078 -12.32 1 48.5 4 ASP B CA 1
ATOM 2068 C C . ASP B 1 4 ? 8.242 23.141 -10.836 1 48.5 4 ASP B C 1
ATOM 2070 O O . ASP B 1 4 ? 8.023 24.234 -10.289 1 48.5 4 ASP B O 1
ATOM 2074 N N . PHE B 1 5 ? 7.406 22.234 -10.453 1 53.47 5 PHE B N 1
ATOM 2075 C CA . PHE B 1 5 ? 7.152 22.188 -9.016 1 53.47 5 PHE B CA 1
ATOM 2076 C C . PHE B 1 5 ? 8.453 21.984 -8.25 1 53.47 5 PHE B C 1
ATOM 2078 O O . PHE B 1 5 ? 9.07 20.922 -8.336 1 53.47 5 PHE B O 1
ATOM 2085 N N . ASN B 1 6 ? 9.266 22.938 -8.078 1 49.5 6 ASN B N 1
ATOM 2086 C CA . ASN B 1 6 ? 10.602 22.969 -7.484 1 49.5 6 ASN B CA 1
ATOM 2087 C C . ASN B 1 6 ? 10.703 22.016 -6.297 1 49.5 6 ASN B C 1
ATOM 2089 O O . ASN B 1 6 ? 10.141 22.281 -5.234 1 49.5 6 ASN B O 1
ATOM 2093 N N . THR B 1 7 ? 10.891 20.734 -6.516 1 59.56 7 THR B N 1
ATOM 2094 C CA . THR B 1 7 ? 11.172 19.766 -5.461 1 59.56 7 THR B CA 1
ATOM 2095 C C . THR B 1 7 ? 12.641 19.344 -5.496 1 59.56 7 THR B C 1
ATOM 2097 O O . THR B 1 7 ? 13.273 19.359 -6.551 1 59.56 7 THR B O 1
ATOM 2100 N N . LYS B 1 8 ? 13.375 19.281 -4.395 1 56.03 8 LYS B N 1
ATOM 2101 C CA . LYS B 1 8 ? 14.711 18.703 -4.348 1 56.03 8 LYS B CA 1
ATOM 2102 C C . LYS B 1 8 ? 14.664 17.188 -4.496 1 56.03 8 LYS B C 1
ATOM 2104 O O . LYS B 1 8 ? 14.031 16.484 -3.693 1 56.03 8 LYS B O 1
ATOM 2109 N N . ILE B 1 9 ? 14.992 16.75 -5.734 1 57.91 9 ILE B N 1
ATOM 2110 C CA . ILE B 1 9 ? 15.07 15.305 -5.93 1 57.91 9 ILE B CA 1
ATOM 2111 C C . ILE B 1 9 ? 16.531 14.867 -6.004 1 57.91 9 ILE B C 1
ATOM 2113 O O . ILE B 1 9 ? 17.328 15.477 -6.711 1 57.91 9 ILE B O 1
ATOM 2117 N N . HIS B 1 10 ? 16.906 14.07 -5.051 1 61.78 10 HIS B N 1
ATOM 2118 C CA . HIS B 1 10 ? 18.219 13.461 -5.172 1 61.78 10 HIS B CA 1
ATOM 2119 C C . HIS B 1 10 ? 18.219 12.32 -6.191 1 61.78 10 HIS B C 1
ATOM 2121 O O . HIS B 1 10 ? 18.062 11.156 -5.82 1 61.78 10 HIS B O 1
ATOM 2127 N N . CYS B 1 11 ? 18.109 12.68 -7.461 1 64.31 11 CYS B N 1
ATOM 2128 C CA . CYS B 1 11 ? 18.031 11.656 -8.492 1 64.31 11 CYS B CA 1
ATOM 2129 C C . CYS B 1 11 ? 19.078 11.883 -9.578 1 64.31 11 CYS B C 1
ATOM 2131 O O . CYS B 1 11 ? 19.234 13 -10.062 1 64.31 11 CYS B O 1
ATOM 2133 N N . SER B 1 12 ? 19.875 10.82 -9.898 1 72.75 12 SER B N 1
ATOM 2134 C CA . SER B 1 12 ? 20.812 10.875 -11.023 1 72.75 12 SER B CA 1
ATOM 2135 C C . SER B 1 12 ? 20.078 10.977 -12.352 1 72.75 12 SER B C 1
ATOM 2137 O O . SER B 1 12 ? 18.859 10.766 -12.414 1 72.75 12 SER B O 1
ATOM 2139 N N . ASP B 1 13 ? 20.703 11.352 -13.352 1 78.81 13 ASP B N 1
ATOM 2140 C CA . ASP B 1 13 ? 20.125 11.43 -14.695 1 78.81 13 ASP B CA 1
ATOM 2141 C C . ASP B 1 13 ? 19.594 10.07 -15.133 1 78.81 13 ASP B C 1
ATOM 2143 O O . ASP B 1 13 ? 18.547 9.984 -15.773 1 78.81 13 ASP B O 1
ATOM 2147 N N . GLU B 1 14 ? 20.328 9.055 -14.805 1 78.69 14 GLU B N 1
ATOM 2148 C CA . GLU B 1 14 ? 19.906 7.699 -15.133 1 78.69 14 GLU B CA 1
ATOM 2149 C C . GLU B 1 14 ? 18.594 7.34 -14.422 1 78.69 14 GLU B C 1
ATOM 2151 O O . GLU B 1 14 ? 17.688 6.762 -15.023 1 78.69 14 GLU B O 1
ATOM 2156 N N . GLU B 1 15 ? 18.547 7.773 -13.242 1 78.75 15 GLU B N 1
ATOM 2157 C CA . GLU B 1 15 ? 17.344 7.504 -12.461 1 78.75 15 GLU B CA 1
ATOM 2158 C C . GLU B 1 15 ? 16.141 8.258 -13.016 1 78.75 15 GLU B C 1
ATOM 2160 O O . GLU B 1 15 ? 15.023 7.727 -13.062 1 78.75 15 GLU B O 1
ATOM 2165 N N . ARG B 1 16 ? 16.359 9.445 -13.414 1 80.12 16 ARG B N 1
ATOM 2166 C CA . ARG B 1 16 ? 15.312 10.266 -13.992 1 80.12 16 ARG B CA 1
ATOM 2167 C C . ARG B 1 16 ? 14.766 9.641 -15.273 1 80.12 16 ARG B C 1
ATOM 2169 O O . ARG B 1 16 ? 13.555 9.617 -15.492 1 80.12 16 ARG B O 1
ATOM 2176 N N . SER B 1 17 ? 15.711 9.148 -16.062 1 84.5 17 SER B N 1
ATOM 2177 C CA . SER B 1 17 ? 15.312 8.5 -17.312 1 84.5 17 SER B CA 1
ATOM 2178 C C . SER B 1 17 ? 14.5 7.234 -17.031 1 84.5 17 SER B C 1
ATOM 2180 O O . SER B 1 17 ? 13.492 6.984 -17.688 1 84.5 17 SER B O 1
ATOM 2182 N N . LYS B 1 18 ? 14.891 6.488 -16.094 1 86.75 18 LYS B N 1
ATOM 2183 C CA . LYS B 1 18 ? 14.188 5.266 -15.703 1 86.75 18 LYS B CA 1
ATOM 2184 C C . LYS B 1 18 ? 12.781 5.57 -15.211 1 86.75 18 LYS B C 1
ATOM 2186 O O . LYS B 1 18 ? 11.828 4.859 -15.555 1 86.75 18 LYS B O 1
ATOM 2191 N N . ARG B 1 19 ? 12.711 6.652 -14.539 1 86.19 19 ARG B N 1
ATOM 2192 C CA . ARG B 1 19 ? 11.406 7.039 -14.008 1 86.19 19 ARG B CA 1
ATOM 2193 C C . ARG B 1 19 ? 10.469 7.484 -15.117 1 86.19 19 ARG B C 1
ATOM 2195 O O . ARG B 1 19 ? 9.273 7.199 -15.078 1 86.19 19 ARG B O 1
ATOM 2202 N N . LYS B 1 20 ? 11.023 8.18 -16.016 1 89.38 20 LYS B N 1
ATOM 2203 C CA . LYS B 1 20 ? 10.219 8.594 -17.172 1 89.38 20 LYS B CA 1
ATOM 2204 C C . LYS B 1 20 ? 9.719 7.387 -17.953 1 89.38 20 LYS B C 1
ATOM 2206 O O . LYS B 1 20 ? 8.555 7.336 -18.359 1 89.38 20 LYS B O 1
ATOM 2211 N N . ASN B 1 21 ? 10.617 6.457 -18.172 1 91.5 21 ASN B N 1
ATOM 2212 C CA . ASN B 1 21 ? 10.242 5.238 -18.875 1 91.5 21 ASN B CA 1
ATOM 2213 C C . ASN B 1 21 ? 9.164 4.461 -18.125 1 91.5 21 ASN B C 1
ATOM 2215 O O . ASN B 1 21 ? 8.258 3.898 -18.734 1 91.5 21 ASN B O 1
ATOM 2219 N N . PHE B 1 22 ? 9.328 4.461 -16.891 1 95 22 PHE B N 1
ATOM 2220 C CA . PHE B 1 22 ? 8.352 3.771 -16.062 1 95 22 PHE B CA 1
ATOM 2221 C C . PHE B 1 22 ? 6.992 4.457 -16.141 1 95 22 PHE B C 1
ATOM 2223 O O . PHE B 1 22 ? 5.957 3.793 -16.219 1 95 22 PHE B O 1
ATOM 2230 N N . TYR B 1 23 ? 6.969 5.777 -16.172 1 95.31 23 TYR B N 1
ATOM 2231 C CA . TYR B 1 23 ? 5.723 6.512 -16.359 1 95.31 23 TYR B CA 1
ATOM 2232 C C . TYR B 1 23 ? 5.098 6.184 -17.703 1 95.31 23 TYR B C 1
ATOM 2234 O O . TYR B 1 23 ? 3.873 6.066 -17.812 1 95.31 23 TYR B O 1
ATOM 2242 N N . ASP B 1 24 ? 5.895 6.062 -18.703 1 95.81 24 ASP B N 1
ATOM 2243 C CA . ASP B 1 24 ? 5.395 5.723 -20.031 1 95.81 24 ASP B CA 1
ATOM 2244 C C . ASP B 1 24 ? 4.723 4.348 -20.031 1 95.81 24 ASP B C 1
ATOM 2246 O O . ASP B 1 24 ? 3.717 4.145 -20.703 1 95.81 24 ASP B O 1
ATOM 2250 N N . LEU B 1 25 ? 5.32 3.396 -19.312 1 96.12 25 LEU B N 1
ATOM 2251 C CA . LEU B 1 25 ? 4.691 2.088 -19.172 1 96.12 25 LEU B CA 1
ATOM 2252 C C . LEU B 1 25 ? 3.307 2.211 -18.547 1 96.12 25 LEU B C 1
ATOM 2254 O O . LEU B 1 25 ? 2.359 1.556 -18.984 1 96.12 25 LEU B O 1
ATOM 2258 N N . PHE B 1 26 ? 3.238 3.068 -17.516 1 96.75 26 PHE B N 1
ATOM 2259 C CA . PHE B 1 26 ? 1.972 3.326 -16.844 1 96.75 26 PHE B CA 1
ATOM 2260 C C . PHE B 1 26 ? 0.978 3.986 -17.797 1 96.75 26 PHE B C 1
ATOM 2262 O O . PHE B 1 26 ? -0.161 3.531 -17.922 1 96.75 26 PHE B O 1
ATOM 2269 N N . LYS B 1 27 ? 1.399 5.004 -18.422 1 95.25 27 LYS B N 1
ATOM 2270 C CA . LYS B 1 27 ? 0.544 5.781 -19.312 1 95.25 27 LYS B CA 1
ATOM 2271 C C . LYS B 1 27 ? -0.016 4.91 -20.438 1 95.25 27 LYS B C 1
ATOM 2273 O O . LYS B 1 27 ? -1.149 5.109 -20.875 1 95.25 27 LYS B O 1
ATOM 2278 N N . ASN B 1 28 ? 0.743 3.953 -20.875 1 94.62 28 ASN B N 1
ATOM 2279 C CA . ASN B 1 28 ? 0.353 3.09 -21.984 1 94.62 28 ASN B CA 1
ATOM 2280 C C . ASN B 1 28 ? -0.107 1.721 -21.484 1 94.62 28 ASN B C 1
ATOM 2282 O O . ASN B 1 28 ? -0.032 0.735 -22.219 1 94.62 28 ASN B O 1
ATOM 2286 N N . SER B 1 29 ? -0.486 1.658 -20.281 1 96.12 29 SER B N 1
ATOM 2287 C CA . SER B 1 29 ? -0.949 0.396 -19.719 1 96.12 29 SER B CA 1
ATOM 2288 C C . SER B 1 29 ? -2.102 -0.186 -20.531 1 96.12 29 SER B C 1
ATOM 2290 O O . SER B 1 29 ? -3.051 0.524 -20.859 1 96.12 29 SER B O 1
ATOM 2292 N N . PRO B 1 30 ? -2.027 -1.446 -20.875 1 96.5 30 PRO B N 1
ATOM 2293 C CA . PRO B 1 30 ? -3.117 -2.096 -21.594 1 96.5 30 PRO B CA 1
ATOM 2294 C C . PRO B 1 30 ? -4.246 -2.561 -20.688 1 96.5 30 PRO B C 1
ATOM 2296 O O . PRO B 1 30 ? -5.188 -3.217 -21.141 1 96.5 30 PRO B O 1
ATOM 2299 N N . ILE B 1 31 ? -4.168 -2.299 -19.391 1 96 31 ILE B N 1
ATOM 2300 C CA . ILE B 1 31 ? -5.203 -2.676 -18.422 1 96 31 ILE B CA 1
ATOM 2301 C C . ILE B 1 31 ? -6.441 -1.804 -18.625 1 96 31 ILE B C 1
ATOM 2303 O O . ILE B 1 31 ? -6.34 -0.576 -18.688 1 96 31 ILE B O 1
ATOM 2307 N N . PRO B 1 32 ? -7.629 -2.418 -18.781 1 94.5 32 PRO B N 1
ATOM 2308 C CA . PRO B 1 32 ? -8.852 -1.639 -19 1 94.5 32 PRO B CA 1
ATOM 2309 C C . PRO B 1 32 ? -9.164 -0.696 -17.844 1 94.5 32 PRO B C 1
ATOM 2311 O O . PRO B 1 32 ? -8.734 -0.938 -16.703 1 94.5 32 PRO B O 1
ATOM 2314 N N . GLU B 1 33 ? -10.023 0.311 -18.125 1 91.56 33 GLU B N 1
ATOM 2315 C CA . GLU B 1 33 ? -10.336 1.378 -17.172 1 91.56 33 GLU B CA 1
ATOM 2316 C C . GLU B 1 33 ? -10.977 0.819 -15.906 1 91.56 33 GLU B C 1
ATOM 2318 O O . GLU B 1 33 ? -10.688 1.293 -14.805 1 91.56 33 GLU B O 1
ATOM 2323 N N . ASN B 1 34 ? -11.789 -0.149 -16.031 1 90.56 34 ASN B N 1
ATOM 2324 C CA . ASN B 1 34 ? -12.539 -0.656 -14.883 1 90.56 34 ASN B CA 1
ATOM 2325 C C . ASN B 1 34 ? -11.68 -1.549 -14 1 90.56 34 ASN B C 1
ATOM 2327 O O . ASN B 1 34 ? -12.109 -1.974 -12.93 1 90.56 34 ASN B O 1
ATOM 2331 N N . GLU B 1 35 ? -10.344 -1.812 -14.438 1 93.69 35 GLU B N 1
ATOM 2332 C CA . GLU B 1 35 ? -9.445 -2.684 -13.68 1 93.69 35 GLU B CA 1
ATOM 2333 C C . GLU B 1 35 ? -8.211 -1.925 -13.211 1 93.69 35 GLU B C 1
ATOM 2335 O O . GLU B 1 35 ? -7.484 -2.395 -12.328 1 93.69 35 GLU B O 1
ATOM 2340 N N . LEU B 1 36 ? -8.008 -0.761 -13.75 1 95.5 36 LEU B N 1
ATOM 2341 C CA . LEU B 1 36 ? -6.723 -0.088 -13.57 1 95.5 36 LEU B CA 1
ATOM 2342 C C . LEU B 1 36 ? -6.539 0.357 -12.125 1 95.5 36 LEU B C 1
ATOM 2344 O O . LEU B 1 36 ? -5.492 0.112 -11.523 1 95.5 36 LEU B O 1
ATOM 2348 N N . LEU B 1 37 ? -7.59 0.94 -11.492 1 95.81 37 LEU B N 1
ATOM 2349 C CA . LEU B 1 37 ? -7.445 1.486 -10.148 1 95.81 37 LEU B CA 1
ATOM 2350 C C . LEU B 1 37 ? -7.164 0.379 -9.141 1 95.81 37 LEU B C 1
ATOM 2352 O O . LEU B 1 37 ? -6.434 0.59 -8.172 1 95.81 37 LEU B O 1
ATOM 2356 N N . SER B 1 38 ? -7.672 -0.833 -9.391 1 95 38 SER B N 1
ATOM 2357 C CA . SER B 1 38 ? -7.465 -1.953 -8.477 1 95 38 SER B CA 1
ATOM 2358 C C . SER B 1 38 ? -6.094 -2.584 -8.68 1 95 38 SER B C 1
ATOM 2360 O O . SER B 1 38 ? -5.715 -3.502 -7.949 1 95 38 SER B O 1
ATOM 2362 N N . ASN B 1 39 ? -5.305 -2.09 -9.672 1 97 39 ASN B N 1
ATOM 2363 C CA . ASN B 1 39 ? -4.004 -2.668 -9.992 1 97 39 ASN B CA 1
ATOM 2364 C C . ASN B 1 39 ? -2.91 -1.604 -10.031 1 97 39 ASN B C 1
ATOM 2366 O O . ASN B 1 39 ? -1.895 -1.775 -10.711 1 97 39 ASN B O 1
ATOM 2370 N N . LEU B 1 40 ? -3.154 -0.484 -9.312 1 97.31 40 LEU B N 1
ATOM 2371 C CA . LEU B 1 40 ? -2.184 0.606 -9.297 1 97.31 40 LEU B CA 1
ATOM 2372 C C . LEU B 1 40 ? -0.889 0.172 -8.625 1 97.31 40 LEU B C 1
ATOM 2374 O O . LEU B 1 40 ? 0.155 0.802 -8.805 1 97.31 40 LEU B O 1
ATOM 2378 N N . GLY B 1 41 ? -0.949 -0.906 -7.836 1 97 41 GLY B N 1
ATOM 2379 C CA . GLY B 1 41 ? 0.246 -1.424 -7.188 1 97 41 GLY B CA 1
ATOM 2380 C C . GLY B 1 41 ? 1.325 -1.838 -8.172 1 97 41 GLY B C 1
ATOM 2381 O O . GLY B 1 41 ? 2.508 -1.876 -7.824 1 97 41 GLY B O 1
ATOM 2382 N N . LEU B 1 42 ? 0.967 -2.133 -9.422 1 98 42 LEU B N 1
ATOM 2383 C CA . LEU B 1 42 ? 1.903 -2.461 -10.492 1 98 42 LEU B CA 1
ATOM 2384 C C . LEU B 1 42 ? 2.9 -1.328 -10.711 1 98 42 LEU B C 1
ATOM 2386 O O . LEU B 1 42 ? 4.047 -1.569 -11.102 1 98 42 LEU B O 1
ATOM 2390 N N . TYR B 1 43 ? 2.432 -0.146 -10.398 1 97.94 43 TYR B N 1
ATOM 2391 C CA . TYR B 1 43 ? 3.201 1.035 -10.773 1 97.94 43 TYR B CA 1
ATOM 2392 C C . TYR B 1 43 ? 3.641 1.814 -9.539 1 97.94 43 TYR B C 1
ATOM 2394 O O . TYR B 1 43 ? 3.887 3.021 -9.617 1 97.94 43 TYR B O 1
ATOM 2402 N N . THR B 1 44 ? 3.613 1.175 -8.438 1 96.88 44 THR B N 1
ATOM 2403 C CA . THR B 1 44 ? 4.145 1.726 -7.199 1 96.88 44 THR B CA 1
ATOM 2404 C C . THR B 1 44 ? 5.551 1.203 -6.934 1 96.88 44 THR B C 1
ATOM 2406 O O . THR B 1 44 ? 5.746 0.003 -6.727 1 96.88 44 THR B O 1
ATOM 2409 N N . ASN B 1 45 ? 6.5 2.104 -6.922 1 94.44 45 ASN B N 1
ATOM 2410 C CA . ASN B 1 45 ? 7.871 1.64 -6.719 1 94.44 45 ASN B CA 1
ATOM 2411 C C . ASN B 1 45 ? 8.164 1.393 -5.242 1 94.44 45 ASN B C 1
ATOM 2413 O O . ASN B 1 45 ? 7.328 1.676 -4.383 1 94.44 45 ASN B O 1
ATOM 2417 N N . ARG B 1 46 ? 9.281 0.855 -5.023 1 93.94 46 ARG B N 1
ATOM 2418 C CA . ARG B 1 46 ? 9.672 0.395 -3.695 1 93.94 46 ARG B CA 1
ATOM 2419 C C . ARG B 1 46 ? 9.664 1.545 -2.693 1 93.94 46 ARG B C 1
ATOM 2421 O O . ARG B 1 46 ? 9.18 1.393 -1.569 1 93.94 46 ARG B O 1
ATOM 2428 N N . GLN B 1 47 ? 10.18 2.729 -3.09 1 92.12 47 GLN B N 1
ATOM 2429 C CA . GLN B 1 47 ? 10.273 3.881 -2.199 1 92.12 47 GLN B CA 1
ATOM 2430 C C . GLN B 1 47 ? 8.891 4.355 -1.765 1 92.12 47 GLN B C 1
ATOM 2432 O O . GLN B 1 47 ? 8.664 4.617 -0.583 1 92.12 47 GLN B O 1
ATOM 2437 N N . THR B 1 48 ? 8 4.406 -2.729 1 94.69 48 THR B N 1
ATOM 2438 C CA . THR B 1 48 ? 6.637 4.828 -2.449 1 94.69 48 THR B CA 1
ATOM 2439 C C . THR B 1 48 ? 5.93 3.82 -1.55 1 94.69 48 THR B C 1
ATOM 2441 O O . THR B 1 48 ? 5.266 4.199 -0.584 1 94.69 48 THR B O 1
ATOM 2444 N N . LEU B 1 49 ? 6.09 2.555 -1.866 1 96.38 49 LEU B N 1
ATOM 2445 C CA . LEU B 1 49 ? 5.473 1.517 -1.046 1 96.38 49 LEU B CA 1
ATOM 2446 C C . LEU B 1 49 ? 6.023 1.55 0.376 1 96.38 49 LEU B C 1
ATOM 2448 O O . LEU B 1 49 ? 5.273 1.384 1.34 1 96.38 49 LEU B O 1
ATOM 2452 N N . SER B 1 50 ? 7.312 1.771 0.543 1 95.31 50 SER B N 1
ATOM 2453 C CA . SER B 1 50 ? 7.941 1.866 1.857 1 95.31 50 SER B CA 1
ATOM 2454 C C . SER B 1 50 ? 7.324 2.988 2.686 1 95.31 50 SER B C 1
ATOM 2456 O O . SER B 1 50 ? 7.082 2.822 3.883 1 95.31 50 SER B O 1
ATOM 2458 N N . ARG B 1 51 ? 7.094 4.094 2.066 1 95.12 51 ARG B N 1
ATOM 2459 C CA . ARG B 1 51 ? 6.473 5.223 2.752 1 95.12 51 ARG B CA 1
ATOM 2460 C C . ARG B 1 51 ? 5.055 4.883 3.195 1 95.12 51 ARG B C 1
ATOM 2462 O O . ARG B 1 51 ? 4.641 5.242 4.297 1 95.12 51 ARG B O 1
ATOM 2469 N N . GLN B 1 52 ? 4.309 4.191 2.309 1 97.25 52 GLN B N 1
ATOM 2470 C CA . GLN B 1 52 ? 2.951 3.783 2.656 1 97.25 52 GLN B CA 1
ATOM 2471 C C . GLN B 1 52 ? 2.951 2.828 3.846 1 97.25 52 GLN B C 1
ATOM 2473 O O . GLN B 1 52 ? 2.111 2.941 4.738 1 97.25 52 GLN B O 1
ATOM 2478 N N . LEU B 1 53 ? 3.906 1.934 3.834 1 97.12 53 LEU B N 1
ATOM 2479 C CA . LEU B 1 53 ? 4.023 0.971 4.922 1 97.12 53 LEU B CA 1
ATOM 2480 C C . LEU B 1 53 ? 4.434 1.663 6.219 1 97.12 53 LEU B C 1
ATOM 2482 O O . LEU B 1 53 ? 4.02 1.254 7.305 1 97.12 53 LEU B O 1
ATOM 2486 N N . PHE B 1 54 ? 5.27 2.68 6.117 1 97 54 PHE B N 1
ATOM 2487 C CA . PHE B 1 54 ? 5.637 3.465 7.289 1 97 54 PHE B CA 1
ATOM 2488 C C .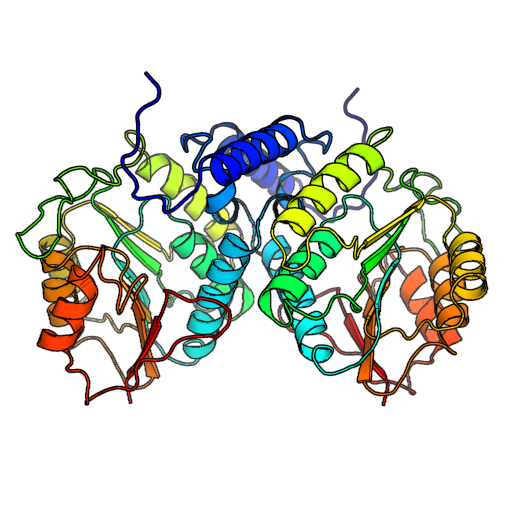 PHE B 1 54 ? 4.402 4.109 7.914 1 97 54 PHE B C 1
ATOM 2490 O O . PHE B 1 54 ? 4.219 4.059 9.133 1 97 54 PHE B O 1
ATOM 2497 N N . MET B 1 55 ? 3.551 4.73 7.094 1 97.88 55 MET B N 1
ATOM 2498 C CA . MET B 1 55 ? 2.312 5.324 7.59 1 97.88 55 MET B CA 1
ATOM 2499 C C . MET B 1 55 ? 1.418 4.266 8.227 1 97.88 55 MET B C 1
ATOM 2501 O O . MET B 1 55 ? 0.748 4.531 9.227 1 97.88 55 MET B O 1
ATOM 2505 N N . HIS B 1 56 ? 1.41 3.148 7.586 1 97.75 56 HIS B N 1
ATOM 2506 C CA . HIS B 1 56 ? 0.644 2.031 8.125 1 97.75 56 HIS B CA 1
ATOM 2507 C C . HIS B 1 56 ? 1.111 1.675 9.531 1 97.75 56 HIS B C 1
ATOM 2509 O O . HIS B 1 56 ? 0.292 1.455 10.43 1 97.75 56 HIS B O 1
ATOM 2515 N N . GLU B 1 57 ? 2.4 1.577 9.711 1 97 57 GLU B N 1
ATOM 2516 C CA . GLU B 1 57 ? 2.961 1.263 11.023 1 97 57 GLU B CA 1
ATOM 2517 C C . GLU B 1 57 ? 2.578 2.318 12.055 1 97 57 GLU B C 1
ATOM 2519 O O . GLU B 1 57 ? 2.234 1.988 13.195 1 97 57 GLU B O 1
ATOM 2524 N N . LEU B 1 58 ? 2.688 3.596 11.688 1 98 58 LEU B N 1
ATOM 2525 C CA . LEU B 1 58 ? 2.291 4.664 12.594 1 98 58 LEU B CA 1
ATOM 2526 C C . LEU B 1 58 ? 0.829 4.52 13 1 98 58 LEU B C 1
ATOM 2528 O O . LEU B 1 58 ? 0.492 4.66 14.18 1 98 58 LEU B O 1
ATOM 2532 N N . TYR B 1 59 ? -0.017 4.238 12.039 1 98.38 59 TYR B N 1
ATOM 2533 C CA . TYR B 1 59 ? -1.442 4.125 12.328 1 98.38 59 TYR B CA 1
ATOM 2534 C C . TYR B 1 59 ? -1.714 2.98 13.297 1 98.38 59 TYR B C 1
ATOM 2536 O O . TYR B 1 59 ? -2.535 3.111 14.211 1 98.38 59 TYR B O 1
ATOM 2544 N N . ARG B 1 60 ? -1.091 1.846 13.0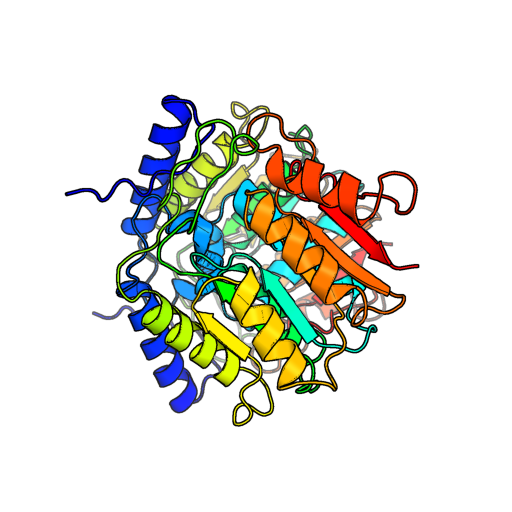86 1 97.38 60 ARG B N 1
ATOM 2545 C CA . ARG B 1 60 ? -1.282 0.685 13.953 1 97.38 60 ARG B CA 1
ATOM 2546 C C . ARG B 1 60 ? -0.938 1.017 15.398 1 97.38 60 ARG B C 1
ATOM 2548 O O . ARG B 1 60 ? -1.556 0.489 16.328 1 97.38 60 ARG B O 1
ATOM 2555 N N . LYS B 1 61 ? -0.047 1.876 15.609 1 97.5 61 LYS B N 1
ATOM 2556 C CA . LYS B 1 61 ? 0.403 2.232 16.953 1 97.5 61 LYS B CA 1
ATOM 2557 C C . LYS B 1 61 ? -0.656 3.047 17.688 1 97.5 61 LYS B C 1
ATOM 2559 O O . LYS B 1 61 ? -0.639 3.131 18.922 1 97.5 61 LYS B O 1
ATOM 2564 N N . ILE B 1 62 ? -1.613 3.629 16.938 1 97.94 62 ILE B N 1
ATOM 2565 C CA . ILE B 1 62 ? -2.504 4.566 17.609 1 97.94 62 ILE B CA 1
ATOM 2566 C C . ILE B 1 62 ? -3.924 4.004 17.641 1 97.94 62 ILE B C 1
ATOM 2568 O O . ILE B 1 62 ? -4.867 4.695 18.031 1 97.94 62 ILE B O 1
ATOM 2572 N N . ILE B 1 63 ? -4.062 2.785 17.219 1 97.06 63 ILE B N 1
ATOM 2573 C CA . ILE B 1 63 ? -5.398 2.205 17.125 1 97.06 63 ILE B CA 1
ATOM 2574 C C . ILE B 1 63 ? -6.09 2.293 18.484 1 97.06 63 ILE B C 1
ATOM 2576 O O . ILE B 1 63 ? -7.289 2.576 18.562 1 97.06 63 ILE B O 1
ATOM 2580 N N . ASN B 1 64 ? -5.355 2.119 19.531 1 96.44 64 ASN B N 1
ATOM 2581 C CA . ASN B 1 64 ? -5.949 2.109 20.859 1 96.44 64 ASN B CA 1
ATOM 2582 C C . ASN B 1 64 ? -5.77 3.453 21.562 1 96.44 64 ASN B C 1
ATOM 2584 O O . ASN B 1 64 ? -5.965 3.555 22.781 1 96.44 64 ASN B O 1
ATOM 2588 N N . VAL B 1 65 ? -5.25 4.453 20.906 1 97.38 65 VAL B N 1
ATOM 2589 C CA . VAL B 1 65 ? -5.062 5.789 21.453 1 97.38 65 VAL B CA 1
ATOM 2590 C C . VAL B 1 65 ? -6.18 6.715 20.969 1 97.38 65 VAL B C 1
ATOM 2592 O O . VAL B 1 65 ? -6.375 6.883 19.766 1 97.38 65 VAL B O 1
ATOM 2595 N N . HIS B 1 66 ? -6.914 7.223 21.875 1 96.75 66 HIS B N 1
ATOM 2596 C CA . HIS B 1 66 ? -8.016 8.109 21.516 1 96.75 66 HIS B CA 1
ATOM 2597 C C . HIS B 1 66 ? -7.492 9.43 20.953 1 96.75 66 HIS B C 1
ATOM 2599 O O . HIS B 1 66 ? -6.414 9.891 21.328 1 96.75 66 HIS B O 1
ATOM 2605 N N . GLY B 1 67 ? -8.336 10.008 20.016 1 98.25 67 GLY B N 1
ATOM 2606 C CA . GLY B 1 67 ? -7.953 11.297 19.453 1 98.25 67 GLY B CA 1
ATOM 2607 C C . GLY B 1 67 ? -7.949 11.312 17.938 1 98.25 67 GLY B C 1
ATOM 2608 O O . GLY B 1 67 ? -8.164 10.281 17.312 1 98.25 67 GLY B O 1
ATOM 2609 N N . ILE B 1 68 ? -7.648 12.484 17.422 1 98.69 68 ILE B N 1
ATOM 2610 C CA . ILE B 1 68 ? -7.715 12.695 15.977 1 98.69 68 ILE B CA 1
ATOM 2611 C C . ILE B 1 68 ? -6.316 12.57 15.375 1 98.69 68 ILE B C 1
ATOM 2613 O O . ILE B 1 68 ? -5.336 12.383 16.094 1 98.69 68 ILE B O 1
ATOM 2617 N N . ILE B 1 69 ? -6.25 12.602 14.062 1 98.88 69 ILE B N 1
ATOM 2618 C CA . ILE B 1 69 ? -5.008 12.633 13.305 1 98.88 69 ILE B CA 1
ATOM 2619 C C . ILE B 1 69 ? -4.836 14.008 12.656 1 98.88 69 ILE B C 1
ATOM 2621 O O . ILE B 1 69 ? -5.785 14.555 12.094 1 98.88 69 ILE B O 1
ATOM 2625 N N . MET B 1 70 ? -3.646 14.562 12.789 1 98.81 70 MET B N 1
ATOM 2626 C CA . MET B 1 70 ? -3.316 15.828 12.133 1 98.81 70 MET B CA 1
ATOM 2627 C C . MET B 1 70 ? -2.111 15.664 11.211 1 98.81 70 MET B C 1
ATOM 2629 O O . MET B 1 70 ? -1.103 15.078 11.602 1 98.81 70 MET B O 1
ATOM 2633 N N . GLU B 1 71 ? -2.256 16.094 10.039 1 98.69 71 GLU B N 1
ATOM 2634 C CA . GLU B 1 71 ? -1.109 16.188 9.141 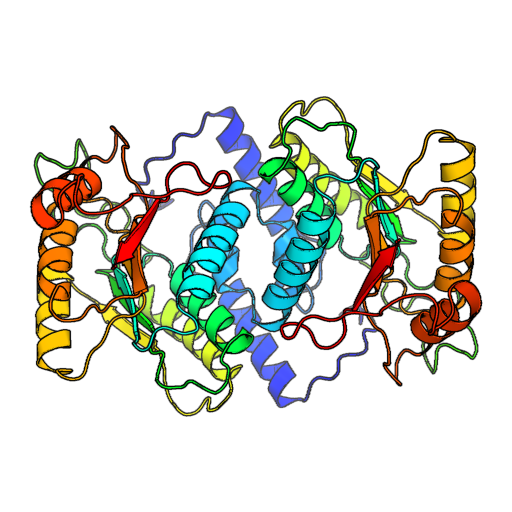1 98.69 71 GLU B CA 1
ATOM 2635 C C . GLU B 1 71 ? -0.742 17.641 8.867 1 98.69 71 GLU B C 1
ATOM 2637 O O . GLU B 1 71 ? -1.6 18.453 8.492 1 98.69 71 GLU B O 1
ATOM 2642 N N . PHE B 1 72 ? 0.518 17.922 9.07 1 98.06 72 PHE B N 1
ATOM 2643 C CA . PHE B 1 72 ? 1.077 19.25 8.852 1 98.06 72 PHE B CA 1
ATOM 2644 C C . PHE B 1 72 ? 1.939 19.266 7.594 1 98.06 72 PHE B C 1
ATOM 2646 O O . PHE B 1 72 ? 3.096 18.844 7.617 1 98.06 72 PHE B O 1
ATOM 2653 N N . GLY B 1 73 ? 1.435 19.875 6.5 1 97.12 73 GLY B N 1
ATOM 2654 C CA . GLY B 1 73 ? 1.977 19.703 5.16 1 97.12 73 GLY B CA 1
ATOM 2655 C C . GLY B 1 73 ? 1.339 18.562 4.395 1 97.12 73 GLY B C 1
ATOM 2656 O O . GLY B 1 73 ? 1.804 17.422 4.469 1 97.12 73 GLY B O 1
ATOM 2657 N N . VAL B 1 74 ? 0.282 18.953 3.627 1 97.5 74 VAL B N 1
ATOM 2658 C CA . VAL B 1 74 ? -0.543 17.938 2.965 1 97.5 74 VAL B CA 1
ATOM 2659 C C . VAL B 1 74 ? -0.043 17.719 1.539 1 97.5 74 VAL B C 1
ATOM 2661 O O . VAL B 1 74 ? 0.016 16.578 1.065 1 97.5 74 VAL B O 1
ATOM 2664 N N . ARG B 1 75 ? 0.254 18.781 0.836 1 96.25 75 ARG B N 1
ATOM 2665 C CA . ARG B 1 75 ? 0.595 18.828 -0.583 1 96.25 75 ARG B CA 1
ATOM 2666 C C . ARG B 1 75 ? -0.425 18.047 -1.41 1 96.25 75 ARG B C 1
ATOM 2668 O O . ARG B 1 75 ? -1.612 18.375 -1.409 1 96.25 75 ARG B O 1
ATOM 2675 N N . TRP B 1 76 ? -0.071 16.875 -1.912 1 97.12 76 TRP B N 1
ATOM 2676 C CA . TRP B 1 76 ? -0.992 16.172 -2.793 1 97.12 76 TRP B CA 1
ATOM 2677 C C . TRP B 1 76 ? -2 15.359 -1.987 1 97.12 76 TRP B C 1
ATOM 2679 O O . TRP B 1 76 ? -3.031 14.938 -2.516 1 97.12 76 TRP B O 1
ATOM 2689 N N . GLY B 1 77 ? -1.751 15.016 -0.768 1 98.12 77 GLY B N 1
ATOM 2690 C CA . GLY B 1 77 ? -2.787 14.523 0.127 1 98.12 77 GLY B CA 1
ATOM 2691 C C . GLY B 1 77 ? -2.791 13.016 0.264 1 98.12 77 GLY B C 1
ATOM 2692 O O . GLY B 1 77 ? -3.74 12.438 0.8 1 98.12 77 GLY B O 1
ATOM 2693 N N . GLN B 1 78 ? -1.722 12.32 -0.11 1 97.75 78 GLN B N 1
ATOM 2694 C CA . GLN B 1 78 ? -1.719 10.859 -0.092 1 97.75 78 GLN B CA 1
ATOM 2695 C C . GLN B 1 78 ? -1.837 10.328 1.333 1 97.75 78 GLN B C 1
ATOM 2697 O O . GLN B 1 78 ? -2.562 9.367 1.582 1 97.75 78 GLN B O 1
ATOM 2702 N N . ASN B 1 79 ? -1.128 10.945 2.256 1 98.12 79 ASN B N 1
ATOM 2703 C CA . ASN B 1 79 ? -1.197 10.477 3.637 1 98.12 79 ASN B CA 1
ATOM 2704 C C . ASN B 1 79 ? -2.623 10.531 4.176 1 98.12 79 ASN B C 1
ATOM 2706 O O . ASN B 1 79 ? -3.061 9.617 4.879 1 98.12 79 ASN B O 1
ATOM 2710 N N . LEU B 1 80 ? -3.328 11.594 3.91 1 98.56 80 LEU B N 1
ATOM 2711 C CA . LEU B 1 80 ? -4.699 11.727 4.395 1 98.56 80 LEU B CA 1
ATOM 2712 C C . LEU B 1 80 ? -5.57 10.586 3.891 1 98.56 80 LEU B C 1
ATOM 2714 O O . LEU B 1 80 ? -6.355 10.016 4.652 1 98.56 80 LEU B O 1
ATOM 2718 N N . VAL B 1 81 ? -5.387 10.234 2.639 1 98.31 81 VAL B N 1
ATOM 2719 C CA . VAL B 1 81 ? -6.156 9.148 2.049 1 98.31 81 VAL B CA 1
ATOM 2720 C C . VAL B 1 81 ? -5.766 7.824 2.709 1 98.31 81 VAL B C 1
ATOM 2722 O O . VAL B 1 81 ? -6.633 7.008 3.031 1 98.31 81 VAL B O 1
ATOM 2725 N N . LEU B 1 82 ? -4.477 7.605 2.879 1 98.25 82 LEU B N 1
ATOM 2726 C CA . LEU B 1 82 ? -4.023 6.398 3.562 1 98.25 82 LEU B CA 1
ATOM 2727 C C . LEU B 1 82 ? -4.648 6.293 4.949 1 98.25 82 LEU B C 1
ATOM 2729 O O . LEU B 1 82 ? -5.152 5.23 5.328 1 98.25 82 LEU B O 1
ATOM 2733 N N . PHE B 1 83 ? -4.664 7.391 5.691 1 98.44 83 PHE B N 1
ATOM 2734 C CA . PHE B 1 83 ? -5.227 7.379 7.035 1 98.44 83 PHE B CA 1
ATOM 2735 C C . PHE B 1 83 ? -6.723 7.086 6.996 1 98.44 83 PHE B C 1
ATOM 2737 O O . PHE B 1 83 ? -7.242 6.363 7.848 1 98.44 83 PHE B O 1
ATOM 2744 N N . GLU B 1 84 ? -7.43 7.652 6.012 1 97.31 84 GLU B N 1
ATOM 2745 C CA . GLU B 1 84 ? -8.844 7.336 5.852 1 97.31 84 GLU B CA 1
ATOM 2746 C C . GLU B 1 84 ? -9.055 5.84 5.613 1 97.31 84 GLU B C 1
ATOM 2748 O O . GLU B 1 84 ? -9.93 5.227 6.223 1 97.31 84 GLU B O 1
ATOM 2753 N N . ASN B 1 85 ? -8.234 5.336 4.742 1 96.81 85 ASN B N 1
ATOM 2754 C CA . ASN B 1 85 ? -8.344 3.912 4.438 1 96.81 85 ASN B CA 1
ATOM 2755 C C . ASN B 1 85 ? -8 3.051 5.648 1 96.81 85 ASN B C 1
ATOM 2757 O O . ASN B 1 85 ? -8.695 2.074 5.934 1 96.81 85 ASN B O 1
ATOM 2761 N N . PHE B 1 86 ? -6.91 3.408 6.371 1 97.56 86 PHE B N 1
ATOM 2762 C CA . PHE B 1 86 ? -6.539 2.668 7.57 1 97.56 86 PHE B CA 1
ATOM 2763 C C . PHE B 1 86 ? -7.668 2.707 8.594 1 97.56 86 PHE B C 1
ATOM 2765 O O . PHE B 1 86 ? -7.961 1.697 9.242 1 97.56 86 PHE B O 1
ATOM 2772 N N . ARG B 1 87 ? -8.289 3.871 8.773 1 96.56 87 ARG B N 1
ATOM 2773 C CA . ARG B 1 87 ? -9.422 3.973 9.68 1 96.56 87 ARG B CA 1
ATOM 2774 C C . ARG B 1 87 ? -10.531 3.002 9.273 1 96.56 87 ARG B C 1
ATOM 2776 O O . ARG B 1 87 ? -11.07 2.285 10.117 1 96.56 87 ARG B O 1
ATOM 2783 N N . GLY B 1 88 ? -10.852 2.996 8.008 1 94.12 88 GLY B N 1
ATOM 2784 C CA . GLY B 1 88 ? -11.867 2.076 7.508 1 94.12 88 GLY B CA 1
ATOM 2785 C C . GLY B 1 88 ? -11.508 0.62 7.734 1 94.12 88 GLY B C 1
ATOM 2786 O O . GLY B 1 88 ? -12.391 -0.21 7.977 1 94.12 88 GLY B O 1
ATOM 2787 N N . ILE B 1 89 ? -10.258 0.321 7.715 1 94.81 89 ILE B N 1
ATOM 2788 C CA . ILE B 1 89 ? -9.766 -1.047 7.84 1 94.81 89 ILE B CA 1
ATOM 2789 C C . ILE B 1 89 ? -9.781 -1.469 9.305 1 94.81 89 ILE B C 1
ATOM 2791 O O . ILE B 1 89 ? -10.297 -2.537 9.648 1 94.81 89 ILE B O 1
ATOM 2795 N N . TYR B 1 90 ? -9.328 -0.645 10.227 1 95.5 90 TYR B N 1
ATOM 2796 C CA . TYR B 1 90 ? -9.016 -1.111 11.57 1 95.5 90 TYR B CA 1
ATOM 2797 C C . TYR B 1 90 ? -10.086 -0.682 12.562 1 95.5 90 TYR B C 1
ATOM 2799 O O . TYR B 1 90 ? -10.25 -1.305 13.617 1 95.5 90 TYR B O 1
ATOM 2807 N N . GLU B 1 91 ? -10.742 0.398 12.25 1 94.38 91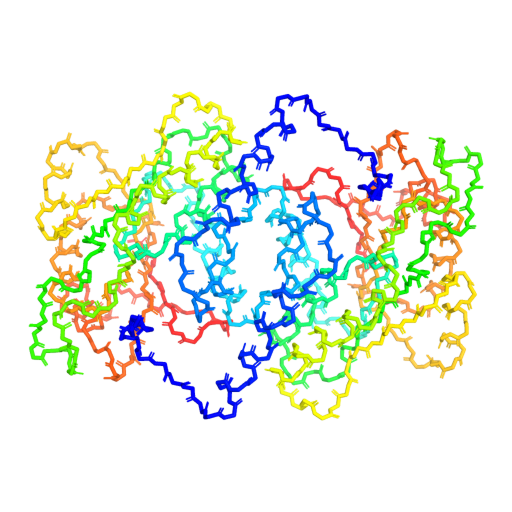 GLU B N 1
ATOM 2808 C CA . GLU B 1 91 ? -11.75 0.908 13.18 1 94.38 91 GLU B CA 1
ATOM 2809 C C . GLU B 1 91 ? -12.906 1.563 12.43 1 94.38 91 GLU B C 1
ATOM 2811 O O . GLU B 1 91 ? -13.203 2.74 12.648 1 94.38 91 GLU B O 1
ATOM 2816 N N . PRO B 1 92 ? -13.602 0.748 11.664 1 90.88 92 PRO B N 1
ATOM 2817 C CA . PRO B 1 92 ? -14.617 1.26 10.734 1 90.88 92 PRO B CA 1
ATOM 2818 C C . PRO B 1 92 ? -15.75 1.991 11.445 1 90.88 92 PRO B C 1
ATOM 2820 O O . PRO B 1 92 ? -16.438 2.824 10.844 1 90.88 92 PRO B O 1
ATOM 2823 N N . PHE B 1 93 ? -15.859 1.826 12.711 1 90.12 93 PHE B N 1
ATOM 2824 C CA . PHE B 1 93 ? -17 2.441 13.391 1 90.12 93 PHE B CA 1
ATOM 2825 C C . PHE B 1 93 ? -16.547 3.635 14.227 1 90.12 93 PHE B C 1
ATOM 2827 O O . PHE B 1 93 ? -17.359 4.27 14.898 1 90.12 93 PHE B O 1
ATOM 2834 N N . ASN B 1 94 ? -15.312 3.951 14.188 1 93.19 94 ASN B N 1
ATOM 2835 C CA . ASN B 1 94 ? -14.797 5.086 14.945 1 93.19 94 ASN B CA 1
ATOM 2836 C C . ASN B 1 94 ? -14.906 6.387 14.156 1 93.19 94 ASN B C 1
ATOM 2838 O O . ASN B 1 94 ? -13.93 6.82 13.531 1 93.19 94 ASN B O 1
ATOM 2842 N N . TYR B 1 95 ? -16 7.008 14.273 1 91.94 95 TYR B N 1
ATOM 2843 C CA . TYR B 1 95 ? -16.219 8.234 13.523 1 91.94 95 TYR B CA 1
ATOM 2844 C C . TYR B 1 95 ? -15.57 9.43 14.219 1 91.94 95 TYR B C 1
ATOM 2846 O O . TYR B 1 95 ? -15.492 10.516 13.648 1 91.94 95 TYR B O 1
ATOM 2854 N N . ASN B 1 96 ? -15.016 9.227 15.422 1 93.62 96 ASN B N 1
ATOM 2855 C CA . ASN B 1 96 ? -14.336 10.289 16.156 1 93.62 96 ASN B CA 1
ATOM 2856 C C . ASN B 1 96 ? -12.875 10.43 15.727 1 93.62 96 ASN B C 1
ATOM 2858 O O . ASN B 1 96 ? -12.219 11.422 16.047 1 93.62 96 ASN B O 1
ATOM 2862 N N . ARG B 1 97 ? -12.367 9.445 15.039 1 97.12 97 ARG B N 1
ATOM 2863 C CA . ARG B 1 97 ? -11.008 9.531 14.516 1 97.12 97 ARG B CA 1
ATOM 2864 C C . ARG B 1 97 ? -10.938 10.445 13.297 1 97.12 97 ARG B C 1
ATOM 2866 O O . ARG B 1 97 ? -10.695 9.984 12.18 1 97.12 97 ARG B O 1
ATOM 2873 N N . LYS B 1 98 ? -11.125 11.711 13.562 1 97.75 98 LYS B N 1
ATOM 2874 C CA . LYS B 1 98 ? -11.102 12.711 12.5 1 97.75 98 LYS B CA 1
ATOM 2875 C C . LYS B 1 98 ? -9.688 12.906 11.961 1 97.75 98 LYS B C 1
ATOM 2877 O O . LYS B 1 98 ? -8.711 12.789 12.703 1 97.75 98 LYS B O 1
ATOM 2882 N N . ILE B 1 99 ? -9.578 13.18 10.672 1 98.62 99 ILE B N 1
ATOM 2883 C CA . ILE B 1 99 ? -8.305 13.43 10 1 98.62 99 ILE B CA 1
ATOM 2884 C C . ILE B 1 99 ? -8.266 14.867 9.492 1 98.62 99 ILE B C 1
ATOM 2886 O O . ILE B 1 99 ? -9.055 15.25 8.625 1 98.62 99 ILE B O 1
ATOM 2890 N N . VAL B 1 100 ? -7.359 15.633 10.023 1 98.81 100 VAL B N 1
ATOM 2891 C CA . VAL B 1 100 ? -7.297 17.047 9.695 1 98.81 100 VAL B CA 1
ATOM 2892 C C . VAL B 1 100 ? -5.969 17.375 9.008 1 98.81 100 VAL B C 1
ATOM 2894 O O . VAL B 1 100 ? -4.902 17.031 9.531 1 98.81 100 VAL B O 1
ATOM 2897 N N . GLY B 1 101 ? -6.023 17.938 7.852 1 98.69 101 GLY B N 1
ATOM 2898 C CA . GLY B 1 101 ? -4.832 18.328 7.113 1 98.69 101 GLY B CA 1
ATOM 2899 C C . GLY B 1 101 ? -4.66 19.844 7.02 1 98.69 101 GLY B C 1
ATOM 2900 O O . GLY B 1 101 ? -5.609 20.562 6.707 1 98.69 101 GLY B O 1
ATOM 2901 N N . PHE B 1 102 ? -3.457 20.312 7.344 1 98.5 102 PHE B N 1
ATOM 2902 C CA . PHE B 1 102 ? -3.109 21.719 7.242 1 98.5 102 PHE B CA 1
ATOM 2903 C C . PHE B 1 102 ? -2.133 21.953 6.098 1 98.5 102 PHE B C 1
ATOM 2905 O O . PHE B 1 102 ? -1.069 21.344 6.043 1 98.5 102 PHE B O 1
ATOM 2912 N N . ASP B 1 103 ? -2.49 22.797 5.195 1 97.75 103 ASP B N 1
ATOM 2913 C CA . ASP B 1 103 ? -1.608 23.125 4.082 1 97.75 103 ASP B CA 1
ATOM 2914 C C . ASP B 1 103 ? -1.961 24.484 3.486 1 97.75 103 ASP B C 1
ATOM 2916 O O . ASP B 1 103 ? -3.119 24.906 3.523 1 97.75 103 ASP B O 1
ATOM 2920 N N . THR B 1 104 ? -0.975 25.188 2.932 1 94.81 104 THR B N 1
ATOM 2921 C CA . THR B 1 104 ? -1.25 26.406 2.199 1 94.81 104 THR B CA 1
ATOM 2922 C C . THR B 1 104 ? -1.728 26.094 0.783 1 94.81 104 THR B C 1
ATOM 2924 O O . THR B 1 104 ? -2.398 26.922 0.155 1 94.81 104 THR B O 1
ATOM 2927 N N . PHE B 1 105 ? -1.323 24.969 0.225 1 94.62 105 PHE B N 1
ATOM 2928 C CA . PHE B 1 105 ? -1.521 24.5 -1.143 1 94.62 105 PHE B CA 1
ATOM 2929 C C . PHE B 1 105 ? -0.895 25.469 -2.141 1 94.62 105 PHE B C 1
ATOM 2931 O O . PHE B 1 105 ? -1.131 25.375 -3.346 1 94.62 105 PHE B O 1
ATOM 2938 N N . GLU B 1 106 ? -0.179 26.453 -1.619 1 91.75 106 GLU B N 1
ATOM 2939 C CA . GLU B 1 106 ? 0.496 27.453 -2.439 1 91.75 106 GLU B CA 1
ATOM 2940 C C . GLU B 1 106 ? 2.008 27.406 -2.24 1 91.75 106 GLU B C 1
ATOM 2942 O O . GLU B 1 106 ? 2.732 28.281 -2.721 1 91.75 106 GLU B O 1
ATOM 2947 N N . GLY B 1 107 ? 2.422 26.422 -1.566 1 90.75 107 GLY B N 1
ATOM 2948 C CA . GLY B 1 107 ? 3.84 26.281 -1.27 1 90.75 107 GLY B CA 1
ATOM 2949 C C . GLY B 1 107 ? 4.242 26.938 0.035 1 90.75 107 GLY B C 1
ATOM 2950 O O . GLY B 1 107 ? 3.385 27.359 0.812 1 90.75 107 GLY B O 1
ATOM 2951 N N . PHE B 1 108 ? 5.555 26.969 0.259 1 86.12 108 PHE B N 1
ATOM 2952 C CA . PHE B 1 108 ? 6.055 27.516 1.51 1 86.12 108 PHE B CA 1
ATOM 2953 C C . PHE B 1 108 ? 5.609 28.969 1.675 1 86.12 108 PHE B C 1
ATOM 2955 O O . PHE B 1 108 ? 5.812 29.797 0.78 1 86.12 108 PHE B O 1
ATOM 2962 N N . PRO B 1 109 ? 5.027 29.203 2.75 1 83.62 109 PRO B N 1
ATOM 2963 C CA . PRO B 1 109 ? 4.602 30.594 2.959 1 83.62 109 PRO B CA 1
ATOM 2964 C C . PRO B 1 109 ? 5.777 31.531 3.213 1 83.62 109 PRO B C 1
ATOM 2966 O O . PRO B 1 109 ? 5.73 32.688 2.812 1 83.62 109 PRO B O 1
ATOM 2969 N N . SER B 1 110 ? 6.727 31.031 3.941 1 83.62 110 SER B N 1
ATOM 2970 C CA . SER B 1 110 ? 7.965 31.734 4.238 1 83.62 110 SER B CA 1
ATOM 2971 C C . SER B 1 110 ? 9.102 30.766 4.555 1 83.62 110 SER B C 1
ATOM 2973 O O . SER B 1 110 ? 8.859 29.594 4.844 1 83.62 110 SER B O 1
ATOM 2975 N N . VAL B 1 111 ? 10.32 31.219 4.297 1 83.75 111 VAL B N 1
ATOM 2976 C CA . VAL B 1 111 ? 11.492 30.438 4.66 1 83.75 111 VAL B CA 1
ATOM 2977 C C . VAL B 1 111 ? 12.445 31.281 5.504 1 83.75 111 VAL B C 1
ATOM 2979 O O . VAL B 1 111 ? 12.375 32.5 5.473 1 83.75 111 VAL B O 1
ATOM 2982 N N . THR B 1 112 ? 13.164 30.625 6.297 1 85.31 112 THR B N 1
ATOM 2983 C CA . THR B 1 112 ? 14.164 31.312 7.109 1 85.31 112 THR B CA 1
ATOM 2984 C C . THR B 1 112 ? 15.57 30.859 6.734 1 85.31 112 THR B C 1
ATOM 2986 O O . THR B 1 112 ? 15.742 30.031 5.832 1 85.31 112 THR B O 1
ATOM 2989 N N . SER B 1 113 ? 16.531 31.469 7.434 1 82.5 113 SER B N 1
ATOM 2990 C CA . SER B 1 113 ? 17.922 31.078 7.223 1 82.5 113 SER B CA 1
ATOM 2991 C C . SER B 1 113 ? 18.172 29.625 7.59 1 82.5 113 SER B C 1
ATOM 2993 O O . SER B 1 113 ? 19.109 29 7.109 1 82.5 113 SER B O 1
ATOM 2995 N N . MET B 1 114 ? 17.328 29.078 8.336 1 82.69 114 MET B N 1
ATOM 2996 C CA . MET B 1 114 ? 17.453 27.703 8.781 1 82.69 114 MET B CA 1
ATOM 2997 C C . MET B 1 114 ? 17.016 26.734 7.68 1 82.69 114 MET B C 1
ATOM 2999 O O . MET B 1 114 ? 17.219 25.531 7.789 1 82.69 114 MET B O 1
ATOM 3003 N N . ASP B 1 115 ? 16.531 27.156 6.535 1 82.62 115 ASP B N 1
ATOM 3004 C CA . ASP B 1 115 ? 15.93 26.312 5.512 1 82.62 115 ASP B CA 1
ATOM 3005 C C . ASP B 1 115 ? 16.812 26.234 4.266 1 82.62 115 ASP B C 1
ATOM 3007 O O . ASP B 1 115 ? 16.391 25.734 3.223 1 82.62 115 ASP B O 1
ATOM 3011 N N . LYS B 1 116 ? 18 26.375 4.398 1 74.44 116 LYS B N 1
ATOM 3012 C CA . LYS B 1 116 ? 19.125 26.188 3.492 1 74.44 116 LYS B CA 1
ATOM 3013 C C . LYS B 1 116 ? 18.672 26.234 2.035 1 74.44 116 LYS B C 1
ATOM 3015 O O . LYS B 1 116 ? 18.672 25.203 1.348 1 74.44 116 LYS B O 1
ATOM 3020 N N . GLY B 1 117 ? 18.266 27.328 1.391 1 76.44 117 GLY B N 1
ATOM 3021 C CA . GLY B 1 117 ? 18.109 27.375 -0.054 1 76.44 117 GLY B CA 1
ATOM 3022 C C . GLY B 1 117 ? 16.672 27.203 -0.506 1 76.44 117 GLY B C 1
ATOM 3023 O O . GLY B 1 117 ? 16.391 27.203 -1.705 1 76.44 117 GLY B O 1
ATOM 3024 N N . LEU B 1 118 ? 15.883 26.844 0.397 1 79.38 118 LEU B N 1
ATOM 3025 C CA . LEU B 1 118 ? 14.469 26.781 0.057 1 79.38 118 LEU B CA 1
ATOM 3026 C C . LEU B 1 118 ? 13.883 28.172 -0.134 1 79.38 118 LEU B C 1
ATOM 3028 O O . LEU B 1 118 ? 14.422 29.156 0.39 1 79.38 118 LEU B O 1
ATOM 3032 N N . ARG B 1 119 ? 12.93 28.297 -1.045 1 80.62 119 ARG B N 1
ATOM 3033 C CA . ARG B 1 119 ? 12.32 29.594 -1.353 1 80.62 119 ARG B CA 1
ATOM 3034 C C . ARG B 1 119 ? 10.82 29.562 -1.122 1 80.62 119 ARG B C 1
ATOM 3036 O O . ARG B 1 119 ? 10.188 28.516 -1.25 1 80.62 119 ARG B O 1
ATOM 3043 N N . LYS B 1 120 ? 10.352 30.703 -0.761 1 81.19 120 LYS B N 1
ATOM 3044 C CA . LYS B 1 120 ? 8.898 30.859 -0.704 1 81.19 120 LYS B CA 1
ATOM 3045 C C . LYS B 1 120 ? 8.242 30.328 -1.975 1 81.19 120 LYS B C 1
ATOM 3047 O O . LYS B 1 120 ? 8.734 30.562 -3.08 1 81.19 120 LYS B O 1
ATOM 3052 N N . GLY B 1 121 ? 7.074 29.516 -1.746 1 83.69 121 GLY B N 1
ATOM 3053 C CA . GLY B 1 121 ? 6.352 29.016 -2.902 1 83.69 121 GLY B CA 1
ATOM 3054 C C . GLY B 1 121 ? 6.82 27.641 -3.342 1 83.69 121 GLY B C 1
ATOM 3055 O O . GLY B 1 121 ? 6.137 26.953 -4.113 1 83.69 121 GLY B O 1
ATOM 3056 N N . ASP B 1 122 ? 8.055 27.266 -2.904 1 84.19 122 ASP B N 1
ATOM 3057 C CA . ASP B 1 122 ? 8.508 25.906 -3.189 1 84.19 122 ASP B CA 1
ATOM 3058 C C . ASP B 1 122 ? 7.488 24.875 -2.699 1 84.19 122 ASP B C 1
ATOM 3060 O O . ASP B 1 122 ? 6.797 25.109 -1.704 1 84.19 122 ASP B O 1
ATOM 3064 N N . TYR B 1 123 ? 7.289 23.766 -3.537 1 86.31 123 TYR B N 1
ATOM 3065 C CA . TYR B 1 123 ? 6.43 22.641 -3.193 1 86.31 123 TYR B CA 1
ATOM 3066 C C . TYR B 1 123 ? 4.961 23.031 -3.303 1 86.31 123 TYR B C 1
ATOM 3068 O O . TYR B 1 123 ? 4.117 22.484 -2.584 1 86.31 123 TYR B O 1
ATOM 3076 N N . SER B 1 124 ? 4.664 24.016 -4.051 1 88.94 124 SER B N 1
ATOM 3077 C CA . SER B 1 124 ? 3.281 24.344 -4.402 1 88.94 124 SER B CA 1
ATOM 3078 C C . SER B 1 124 ? 2.643 23.203 -5.203 1 88.94 124 SER B C 1
ATOM 3080 O O . SER B 1 124 ? 3.336 22.312 -5.676 1 88.94 124 SER B O 1
ATOM 3082 N N . VAL B 1 125 ? 1.355 23.25 -5.23 1 93.56 125 VAL B N 1
ATOM 3083 C CA . VAL B 1 125 ? 0.599 22.297 -6.035 1 93.56 125 VAL B CA 1
ATOM 3084 C C . VAL B 1 125 ? -0.138 23.031 -7.152 1 93.56 125 VAL B C 1
ATOM 3086 O O . VAL B 1 125 ? -0.024 24.25 -7.281 1 93.56 125 VAL B O 1
ATOM 3089 N N . THR B 1 126 ? -0.777 22.281 -8.031 1 93.62 126 THR B N 1
ATOM 3090 C CA . THR B 1 126 ? -1.537 22.875 -9.117 1 93.62 126 THR B CA 1
ATOM 3091 C C . THR B 1 126 ? -2.646 23.781 -8.578 1 93.62 126 THR B C 1
ATOM 3093 O O . THR B 1 126 ? -3.141 23.562 -7.469 1 93.62 126 THR B O 1
ATOM 3096 N N . GLU B 1 127 ? -3.008 24.719 -9.328 1 92.94 127 GLU B N 1
ATOM 3097 C CA . GLU B 1 127 ? -3.988 25.719 -8.906 1 92.94 127 GLU B CA 1
ATOM 3098 C C . GLU B 1 127 ? -5.305 25.062 -8.508 1 92.94 127 GLU B C 1
ATOM 3100 O O . GLU B 1 127 ? -5.816 24.203 -9.227 1 92.94 127 GLU B O 1
ATOM 3105 N N . ASN B 1 128 ? -5.855 25.406 -7.34 1 94.06 128 ASN B N 1
ATOM 3106 C CA . ASN B 1 128 ? -7.129 24.938 -6.797 1 94.06 128 ASN B CA 1
ATOM 3107 C C . ASN B 1 128 ? -7.125 23.422 -6.574 1 94.06 128 ASN B C 1
ATOM 3109 O O . ASN B 1 128 ? -8.172 22.781 -6.664 1 94.06 128 ASN B O 1
ATOM 3113 N N . TYR B 1 129 ? -5.941 22.938 -6.32 1 96.44 129 TYR B N 1
ATOM 3114 C CA . TYR B 1 129 ? -5.797 21.5 -6.156 1 96.44 129 TYR B CA 1
ATOM 3115 C C . TYR B 1 129 ? -6.652 20.984 -5 1 96.44 129 TYR B C 1
ATOM 3117 O O . TYR B 1 129 ? -7.168 19.875 -5.047 1 96.44 129 TYR B O 1
ATOM 3125 N N . GLU B 1 130 ? -6.875 21.812 -3.959 1 96.12 130 GLU B N 1
ATOM 3126 C CA . GLU B 1 130 ? -7.617 21.391 -2.775 1 96.12 130 GLU B CA 1
ATOM 3127 C C . GLU B 1 130 ? -9.031 20.953 -3.143 1 96.12 130 GLU B C 1
ATOM 3129 O O . GLU B 1 130 ? -9.617 20.094 -2.475 1 96.12 130 GLU B O 1
ATOM 3134 N N . GLU B 1 131 ? -9.586 21.469 -4.191 1 96.69 131 GLU B N 1
ATOM 3135 C CA . GLU B 1 131 ? -10.914 21.062 -4.645 1 96.69 131 GLU B CA 1
ATOM 3136 C C . GLU B 1 131 ? -10.906 19.625 -5.145 1 96.69 131 GLU B C 1
ATOM 3138 O O . GLU B 1 131 ? -11.82 18.859 -4.844 1 96.69 131 GLU B O 1
ATOM 3143 N N . HIS B 1 132 ? -9.883 19.328 -5.922 1 97.5 132 HIS B N 1
ATOM 3144 C CA . HIS B 1 132 ? -9.727 17.953 -6.383 1 97.5 132 HIS B CA 1
ATOM 3145 C C . HIS B 1 132 ? -9.5 17.016 -5.211 1 97.5 132 HIS B C 1
ATOM 3147 O O . HIS B 1 132 ? -10.133 15.953 -5.137 1 97.5 132 HIS B O 1
ATOM 3153 N N . LEU B 1 133 ? -8.633 17.422 -4.32 1 98.12 133 LEU B N 1
ATOM 3154 C CA . LEU B 1 133 ? -8.32 16.594 -3.156 1 98.12 133 LEU B CA 1
ATOM 3155 C C . LEU B 1 133 ? -9.562 16.344 -2.318 1 98.12 133 LEU B C 1
ATOM 3157 O O . LEU B 1 133 ? -9.789 15.219 -1.851 1 98.12 133 LEU B O 1
ATOM 3161 N N . GLU B 1 134 ? -10.383 17.312 -2.148 1 97.94 134 GLU B N 1
ATOM 3162 C CA . GLU B 1 134 ? -11.625 17.156 -1.389 1 97.94 134 GLU B CA 1
ATOM 3163 C C . GLU B 1 134 ? -12.539 16.109 -2.035 1 97.94 134 GLU B C 1
ATOM 3165 O O . GLU B 1 134 ? -13.164 15.312 -1.341 1 97.94 134 GLU B O 1
ATOM 3170 N N . LYS B 1 135 ? -12.602 16.141 -3.361 1 97.69 135 LYS B N 1
ATOM 3171 C CA . LYS B 1 135 ? -13.422 15.156 -4.062 1 97.69 135 LYS B CA 1
ATOM 3172 C C . LYS B 1 135 ? -12.875 13.75 -3.857 1 97.69 135 LYS B C 1
ATOM 3174 O O . LYS B 1 135 ? -13.641 12.797 -3.703 1 97.69 135 LYS B O 1
ATOM 3179 N N . VAL B 1 136 ? -11.594 13.617 -3.859 1 97.94 136 VAL B N 1
ATOM 3180 C CA . VAL B 1 136 ? -10.945 12.336 -3.637 1 97.94 136 VAL B CA 1
ATOM 3181 C C . VAL B 1 136 ? -11.227 11.852 -2.217 1 97.94 136 VAL B C 1
ATOM 3183 O O . VAL B 1 136 ? -11.617 10.695 -2.014 1 97.94 136 VAL B O 1
ATOM 3186 N N . LEU B 1 137 ? -11.062 12.742 -1.235 1 97.94 137 LEU B N 1
ATOM 3187 C CA . LEU B 1 137 ? -11.305 12.398 0.161 1 97.94 137 LEU B CA 1
ATOM 3188 C C . LEU B 1 137 ? -12.766 12.047 0.389 1 97.94 137 LEU B C 1
ATOM 3190 O O . LEU B 1 137 ? -13.086 11.133 1.157 1 97.94 137 LEU B O 1
ATOM 3194 N N . ASP B 1 138 ? -13.625 12.758 -0.302 1 96.88 138 ASP B N 1
ATOM 3195 C CA . ASP B 1 138 ? -15.055 12.477 -0.215 1 96.88 138 ASP B CA 1
ATOM 3196 C C . ASP B 1 138 ? -15.367 11.062 -0.716 1 96.88 138 ASP B C 1
ATOM 3198 O O . ASP B 1 138 ? -16.203 10.367 -0.137 1 96.88 138 ASP B O 1
ATOM 3202 N N . TYR B 1 139 ? -14.773 10.719 -1.78 1 96.12 139 TYR B N 1
ATOM 3203 C CA . TYR B 1 139 ? -14.977 9.367 -2.281 1 96.12 139 TYR B CA 1
ATOM 3204 C C . TYR B 1 139 ? -14.578 8.336 -1.232 1 96.12 139 TYR B C 1
ATOM 3206 O O . TYR B 1 139 ? -15.344 7.414 -0.938 1 96.12 139 TYR B O 1
ATOM 3214 N N . HIS B 1 140 ? -13.398 8.469 -0.713 1 95.5 140 HIS B N 1
ATOM 3215 C CA . HIS B 1 140 ? -12.914 7.496 0.263 1 95.5 140 HIS B CA 1
ATOM 3216 C C . HIS B 1 140 ? -13.812 7.461 1.497 1 95.5 140 HIS B C 1
ATOM 3218 O O . HIS B 1 140 ? -14.047 6.395 2.064 1 95.5 140 HIS B O 1
ATOM 3224 N N . GLU B 1 141 ? -14.297 8.602 1.868 1 93.81 141 GLU B N 1
ATOM 3225 C CA . GLU B 1 141 ? -15.234 8.664 2.986 1 93.81 141 GLU B CA 1
ATOM 3226 C C . GLU B 1 141 ? -16.516 7.906 2.672 1 93.81 141 GLU B C 1
ATOM 3228 O O . GLU B 1 141 ? -17.094 7.254 3.547 1 93.81 141 GLU B O 1
ATOM 3233 N N . SER B 1 142 ? -16.922 8.031 1.46 1 92.25 142 SER B N 1
ATOM 3234 C CA . SER B 1 142 ? -18.156 7.402 1.048 1 92.25 142 SER B CA 1
ATOM 3235 C C . SER B 1 142 ? -18.062 5.879 1.114 1 92.25 142 SER B C 1
ATOM 3237 O O . SER B 1 142 ? -19.078 5.188 1.175 1 92.25 142 SER B O 1
ATOM 3239 N N . GLU B 1 143 ? -16.859 5.352 1.1 1 87.25 143 GLU B N 1
ATOM 3240 C CA . GLU B 1 143 ? -16.625 3.91 1.168 1 87.25 143 GLU B CA 1
ATOM 3241 C C . GLU B 1 143 ? -16.578 3.426 2.613 1 87.25 143 GLU B C 1
ATOM 3243 O O . GLU B 1 143 ? -16.5 2.223 2.869 1 87.25 143 GLU B O 1
ATOM 3248 N N . SER B 1 144 ? -16.656 4.328 3.527 1 86.56 144 SER B N 1
ATOM 3249 C CA . SER B 1 144 ? -16.531 3.986 4.938 1 86.56 144 SER B CA 1
ATOM 3250 C C . SER B 1 144 ? -17.891 3.934 5.629 1 86.56 144 SER B C 1
ATOM 3252 O O . SER B 1 144 ? -18.844 4.562 5.172 1 86.56 144 SER B O 1
ATOM 3254 N N . PRO B 1 145 ? -17.922 3.133 6.676 1 85.25 145 PRO B N 1
ATOM 3255 C CA . PRO B 1 145 ? -19.156 3.172 7.445 1 85.25 145 PRO B CA 1
ATOM 3256 C C . PRO B 1 145 ? -19.5 4.574 7.949 1 85.25 145 PRO B C 1
ATOM 3258 O O . PRO B 1 145 ? -18.594 5.391 8.156 1 85.25 145 PRO B O 1
ATOM 3261 N N . THR B 1 146 ? -20.797 4.875 8.141 1 89.06 146 THR B N 1
ATOM 3262 C CA . THR B 1 146 ? -21.297 6.172 8.594 1 89.06 146 THR B CA 1
ATOM 3263 C C . THR B 1 146 ? -20.828 7.281 7.656 1 89.06 146 THR B C 1
ATOM 3265 O O . THR B 1 146 ? -20.281 8.289 8.109 1 89.06 146 THR B O 1
ATOM 3268 N N . SER B 1 147 ? -21.016 7.027 6.414 1 88.38 147 SER B N 1
ATOM 3269 C CA . SER B 1 147 ? -20.469 7.883 5.367 1 88.38 147 SER B CA 1
ATOM 3270 C C . SER B 1 147 ? -21.125 9.258 5.379 1 88.38 147 SER B C 1
ATOM 3272 O O . SER B 1 147 ? -20.609 10.203 4.781 1 88.38 147 SER B O 1
ATOM 3274 N N . HIS B 1 148 ? -22.172 9.406 6.094 1 89.94 148 HIS B N 1
ATOM 3275 C CA . HIS B 1 148 ? -22.859 10.695 6.148 1 89.94 148 HIS B CA 1
ATOM 3276 C C . HIS B 1 148 ? -22.141 11.656 7.09 1 89.94 148 HIS B C 1
ATOM 3278 O O . HIS B 1 148 ? -22.406 12.859 7.078 1 89.94 148 HIS B O 1
ATOM 3284 N N . ILE B 1 149 ? -21.344 11.109 7.953 1 91.69 149 ILE B N 1
ATOM 3285 C CA . ILE B 1 149 ? -20.547 11.938 8.844 1 91.69 149 ILE B CA 1
ATOM 3286 C C . ILE B 1 149 ? -19.188 12.227 8.188 1 91.69 149 ILE B C 1
ATOM 3288 O O . ILE B 1 149 ? -18.453 11.305 7.824 1 91.69 149 ILE B O 1
ATOM 3292 N N . LYS B 1 150 ? -18.906 13.453 8.008 1 93.69 150 LYS B N 1
ATOM 3293 C CA . LYS B 1 150 ? -17.594 13.828 7.492 1 93.69 150 LYS B CA 1
ATOM 3294 C C . LYS B 1 150 ? -16.531 13.734 8.578 1 93.69 150 LYS B C 1
ATOM 3296 O O . LYS B 1 150 ? -16.656 14.359 9.633 1 93.69 150 LYS B O 1
ATOM 3301 N N . LYS B 1 151 ? -15.5 12.961 8.289 1 95.56 151 LYS B N 1
ATOM 3302 C CA . LYS B 1 151 ? -14.508 12.695 9.328 1 95.56 151 LYS B CA 1
ATOM 3303 C C . LYS B 1 151 ? -13.133 13.227 8.922 1 95.56 151 LYS B C 1
ATOM 3305 O O . LYS B 1 151 ? -12.109 12.781 9.453 1 95.56 151 LYS B O 1
ATOM 3310 N N . TYR B 1 152 ? -13.125 14.117 7.91 1 97.69 152 TYR B N 1
ATOM 3311 C CA . TYR B 1 152 ? -11.883 14.797 7.57 1 97.69 152 TYR B CA 1
ATOM 3312 C C . TYR B 1 152 ? -12.109 16.297 7.391 1 97.69 152 TYR B C 1
ATOM 3314 O O . TYR B 1 152 ? -13.25 16.734 7.246 1 97.69 152 TYR B O 1
ATOM 3322 N N . GLU B 1 153 ? -11.055 17.016 7.473 1 97.94 153 GLU B N 1
ATOM 3323 C CA . GLU B 1 153 ? -11.086 18.453 7.23 1 97.94 153 GLU B CA 1
ATOM 3324 C C . GLU B 1 153 ? -9.766 18.938 6.633 1 97.94 153 GLU B C 1
ATOM 3326 O O . GLU B 1 153 ? -8.688 18.562 7.094 1 97.94 153 GLU B O 1
ATOM 3331 N N . LEU B 1 154 ? -9.906 19.672 5.555 1 98.19 154 LEU B N 1
ATOM 3332 C CA . LEU B 1 154 ? -8.766 20.375 4.98 1 98.19 154 LEU B CA 1
ATOM 3333 C C . LEU B 1 154 ? -8.758 21.844 5.398 1 98.19 154 LEU B C 1
ATOM 3335 O O . LEU B 1 154 ? -9.734 22.562 5.168 1 98.19 154 LEU B O 1
ATOM 3339 N N . ILE B 1 155 ? -7.762 22.203 6.012 1 98.19 155 ILE B N 1
ATOM 3340 C CA . ILE B 1 155 ? -7.645 23.578 6.457 1 98.19 155 ILE B CA 1
ATOM 3341 C C . ILE B 1 155 ? -6.566 24.297 5.645 1 98.19 155 ILE B C 1
ATOM 3343 O O . ILE B 1 155 ? -5.375 24.047 5.828 1 98.19 155 ILE B O 1
ATOM 3347 N N . LYS B 1 156 ? -6.996 25.156 4.773 1 97.56 156 LYS B N 1
ATOM 3348 C CA . LYS B 1 156 ? -6.109 25.891 3.887 1 97.56 156 LYS B CA 1
ATOM 3349 C C . LYS B 1 156 ? -5.582 27.156 4.57 1 97.56 156 LYS B C 1
ATOM 3351 O O . LYS B 1 156 ? -6.348 27.906 5.172 1 97.56 156 LYS B O 1
ATOM 3356 N N . GLY B 1 157 ? -4.246 27.391 4.484 1 96.56 157 GLY B N 1
ATOM 3357 C CA . GLY B 1 157 ? -3.627 28.578 5.051 1 96.56 157 GLY B CA 1
ATOM 3358 C C . GLY B 1 157 ? -2.346 28.281 5.809 1 96.56 157 GLY B C 1
ATOM 3359 O O . GLY B 1 157 ? -1.865 27.141 5.805 1 96.56 157 GLY B O 1
ATOM 3360 N N . ASP B 1 158 ? -1.812 29.297 6.379 1 96 158 ASP B N 1
ATOM 3361 C CA . ASP B 1 158 ? -0.623 29.172 7.219 1 96 158 ASP B CA 1
ATOM 3362 C C . ASP B 1 158 ? -0.941 28.438 8.516 1 96 158 ASP B C 1
ATOM 3364 O O . ASP B 1 158 ? -1.673 28.953 9.367 1 96 158 ASP B O 1
ATOM 3368 N N . ALA B 1 159 ? -0.373 27.25 8.695 1 96.12 159 ALA B N 1
ATOM 3369 C CA . ALA B 1 159 ? -0.705 26.375 9.812 1 96.12 159 ALA B CA 1
ATOM 3370 C C . ALA B 1 159 ? -0.389 27.047 11.148 1 96.12 159 ALA B C 1
ATOM 3372 O O . ALA B 1 159 ? -1.002 26.719 12.172 1 96.12 159 ALA B O 1
ATOM 3373 N N . THR B 1 160 ? 0.612 27.969 11.18 1 95.19 160 THR B N 1
ATOM 3374 C CA . THR B 1 160 ? 0.945 28.656 12.422 1 95.19 160 THR B CA 1
ATOM 3375 C C . THR B 1 160 ? -0.233 29.5 12.906 1 95.19 160 THR B C 1
ATOM 3377 O O . THR B 1 160 ? -0.379 29.734 14.102 1 95.19 160 THR B O 1
ATOM 3380 N N . GLU B 1 161 ? -1.086 29.859 12.016 1 97 161 GLU B N 1
ATOM 3381 C CA . GLU B 1 161 ? -2.283 30.625 12.336 1 97 161 GLU B CA 1
ATOM 3382 C C . GLU B 1 161 ? -3.516 29.734 12.398 1 97 161 GLU B C 1
ATOM 3384 O O . GLU B 1 161 ? -4.309 29.828 13.344 1 97 161 GLU B O 1
ATOM 3389 N N . THR B 1 162 ? -3.637 28.875 11.461 1 98.06 162 THR B N 1
ATOM 3390 C CA . THR B 1 162 ? -4.871 28.109 11.312 1 98.06 162 THR B CA 1
ATOM 3391 C C . THR B 1 162 ? -4.977 27.047 12.406 1 98.06 162 THR B C 1
ATOM 3393 O O . THR B 1 162 ? -6.078 26.719 12.852 1 98.06 162 THR B O 1
ATOM 3396 N N . LEU B 1 163 ? -3.863 26.469 12.82 1 98.31 163 LEU B N 1
ATOM 3397 C CA . LEU B 1 163 ? -3.908 25.5 13.898 1 98.31 163 LEU B CA 1
ATOM 3398 C C . LEU B 1 163 ? -4.387 26.141 15.195 1 98.31 163 LEU B C 1
ATOM 3400 O O . LEU B 1 163 ? -5.199 25.562 15.922 1 98.31 163 LEU B O 1
ATOM 3404 N N . LYS B 1 164 ? -3.844 27.359 15.477 1 97.5 164 LYS B N 1
ATOM 3405 C CA . LYS B 1 164 ? -4.281 28.094 16.656 1 97.5 164 LYS B CA 1
ATOM 3406 C C . LYS B 1 164 ? -5.793 28.297 16.656 1 97.5 164 LYS B C 1
ATOM 3408 O O . LYS B 1 164 ? -6.461 28.031 17.656 1 97.5 164 LYS B O 1
ATOM 3413 N N . LYS B 1 165 ? -6.246 28.766 15.57 1 98.38 165 LYS B N 1
ATOM 3414 C CA . LYS B 1 165 ? -7.684 28.969 15.422 1 98.38 165 LYS B CA 1
ATOM 3415 C C . LYS B 1 165 ? -8.445 27.672 15.586 1 98.38 165 LYS B C 1
ATOM 3417 O O . LYS B 1 165 ? -9.469 27.609 16.266 1 98.38 165 LYS B O 1
ATOM 3422 N N . TYR B 1 166 ? -8.008 26.594 14.922 1 98.44 166 TYR B N 1
ATOM 3423 C CA . TYR B 1 166 ? -8.664 25.281 15 1 98.44 166 TYR B CA 1
ATOM 3424 C C . TYR B 1 166 ? -8.773 24.812 16.438 1 98.44 166 TYR B C 1
ATOM 3426 O O . TYR B 1 166 ? -9.836 24.359 16.875 1 98.44 166 TYR B O 1
ATOM 3434 N N . LEU B 1 167 ? -7.664 24.891 17.203 1 98.12 167 LEU B N 1
ATOM 3435 C CA . LEU B 1 167 ? -7.629 24.391 18.578 1 98.12 167 LEU B CA 1
ATOM 3436 C C . LEU B 1 167 ? -8.523 25.234 19.484 1 98.12 167 LEU B C 1
ATOM 3438 O O . LEU B 1 167 ? -9.133 24.719 20.422 1 98.12 167 LEU B O 1
ATOM 3442 N N . LYS B 1 168 ? -8.547 26.547 19.188 1 97.69 168 LYS B N 1
ATOM 3443 C CA . LYS B 1 168 ? -9.453 27.422 19.922 1 97.69 168 LYS B CA 1
ATOM 3444 C C . LYS B 1 168 ? -10.914 27.031 19.656 1 97.69 168 LYS B C 1
ATOM 3446 O O . LYS B 1 168 ? -11.719 26.984 20.578 1 97.69 168 LYS B O 1
ATOM 3451 N N . ASP B 1 169 ? -11.25 26.75 18.406 1 98.06 169 ASP B N 1
ATOM 3452 C CA . ASP B 1 169 ? -12.617 26.438 18 1 98.06 169 ASP B CA 1
ATOM 3453 C C . ASP B 1 169 ? -13.008 25.016 18.406 1 98.06 169 ASP B C 1
ATOM 3455 O O . ASP B 1 169 ? -14.188 24.688 18.453 1 98.06 169 ASP B O 1
ATOM 3459 N N . ASN B 1 170 ? -12.008 24.141 18.625 1 97.56 170 ASN B N 1
ATOM 3460 C CA . ASN B 1 170 ? -12.227 22.75 19 1 97.56 170 ASN B CA 1
ATOM 3461 C C . ASN B 1 170 ? -11.484 22.391 20.281 1 97.56 170 ASN B C 1
ATOM 3463 O O . ASN B 1 170 ? -10.594 21.547 20.266 1 97.56 170 ASN B O 1
ATOM 3467 N N . PRO B 1 171 ? -11.945 22.938 21.422 1 96.19 171 PRO B N 1
ATOM 3468 C CA . PRO B 1 171 ? -11.211 22.781 22.688 1 96.19 171 PRO B CA 1
ATOM 3469 C C . PRO B 1 171 ? -11.203 21.328 23.172 1 96.19 171 PRO B C 1
ATOM 3471 O O . PRO B 1 171 ? -10.414 20.984 24.047 1 96.19 171 PRO B O 1
ATOM 3474 N N . HIS B 1 172 ? -12.008 20.453 22.609 1 96.38 172 HIS B N 1
ATOM 3475 C CA . HIS B 1 172 ? -12.094 19.047 23 1 96.38 172 HIS B CA 1
ATOM 3476 C C . HIS B 1 172 ? -11.031 18.219 22.281 1 96.38 172 HIS B C 1
ATOM 3478 O O . HIS B 1 172 ? -10.961 17 22.453 1 96.38 172 HIS B O 1
ATOM 3484 N N . THR B 1 173 ? -10.133 18.828 21.531 1 97.88 173 THR B N 1
ATOM 3485 C CA . THR B 1 173 ? -9.219 18.109 20.641 1 97.88 173 THR B CA 1
ATOM 3486 C C . THR B 1 173 ? -8.172 17.344 21.438 1 97.88 173 THR B C 1
ATOM 3488 O O . THR B 1 173 ? -7.477 17.938 22.281 1 97.88 173 THR B O 1
ATOM 3491 N N . ILE B 1 174 ? -8.102 16.062 21.234 1 98.19 174 ILE B N 1
ATOM 3492 C CA . ILE B 1 174 ? -7.004 15.18 21.609 1 98.19 174 ILE B CA 1
ATOM 3493 C C . ILE B 1 174 ? -6.336 14.633 20.344 1 98.19 174 ILE B C 1
ATOM 3495 O O . ILE B 1 174 ? -7.012 14.273 19.391 1 98.19 174 ILE B O 1
ATOM 3499 N N . ILE B 1 175 ? -5.059 14.586 20.375 1 98.62 175 ILE B N 1
ATOM 3500 C CA . ILE B 1 175 ? -4.336 14.172 19.172 1 98.62 175 ILE B CA 1
ATOM 3501 C C . ILE B 1 175 ? -3.697 12.805 19.406 1 98.62 175 ILE B C 1
ATOM 3503 O O . ILE B 1 175 ? -2.893 12.633 20.328 1 98.62 175 ILE B O 1
ATOM 3507 N N . ALA B 1 176 ? -4.086 11.82 18.578 1 98.75 176 ALA B N 1
ATOM 3508 C CA . ALA B 1 176 ? -3.486 10.484 18.641 1 98.75 176 ALA B CA 1
ATOM 3509 C C . ALA B 1 176 ? -2.242 10.398 17.766 1 98.75 176 ALA B C 1
ATOM 3511 O O . ALA B 1 176 ? -1.298 9.672 18.078 1 98.75 176 ALA B O 1
ATOM 3512 N N . LEU B 1 177 ? -2.238 11.117 16.625 1 98.88 177 LEU B N 1
ATOM 3513 C CA . LEU B 1 177 ? -1.137 11.109 15.672 1 98.88 177 LEU B CA 1
ATOM 3514 C C . LEU B 1 177 ? -0.966 12.484 15.031 1 98.88 177 LEU B C 1
ATOM 3516 O O . LEU B 1 177 ? -1.926 13.055 14.5 1 98.88 177 LEU B O 1
ATOM 3520 N N . ALA B 1 178 ? 0.147 13.047 15.156 1 98.75 178 ALA B N 1
ATOM 3521 C CA . ALA B 1 178 ? 0.55 14.258 14.445 1 98.75 178 ALA B CA 1
ATOM 3522 C C . ALA B 1 178 ? 1.721 13.984 13.508 1 98.75 178 ALA B C 1
ATOM 3524 O O . ALA B 1 178 ? 2.781 13.531 13.945 1 98.75 178 ALA B O 1
ATOM 3525 N N . TYR B 1 179 ? 1.53 14.219 12.25 1 98.62 179 TYR B N 1
ATOM 3526 C CA . TYR B 1 179 ? 2.596 13.969 11.281 1 98.62 179 TYR B CA 1
ATOM 3527 C C . TYR B 1 179 ? 3.096 15.273 10.68 1 98.62 179 TYR B C 1
ATOM 3529 O O . TYR B 1 179 ? 2.332 16 10.039 1 98.62 179 TYR B O 1
ATOM 3537 N N . PHE B 1 180 ? 4.355 15.555 10.852 1 97.25 180 PHE B N 1
ATOM 3538 C CA . PHE B 1 180 ? 4.969 16.797 10.375 1 97.25 180 PHE B CA 1
ATOM 3539 C C . PHE B 1 180 ? 5.688 16.562 9.055 1 97.25 180 PHE B C 1
ATOM 3541 O O . PHE B 1 180 ? 6.668 15.82 8.992 1 97.25 180 PHE B O 1
ATOM 3548 N N . ASP B 1 181 ? 5.234 17.203 8.023 1 95.06 181 ASP B N 1
ATOM 3549 C CA . ASP B 1 181 ? 5.82 17.156 6.688 1 95.06 181 ASP B CA 1
ATOM 3550 C C . ASP B 1 181 ? 5.926 18.562 6.094 1 95.06 181 ASP B C 1
ATOM 3552 O O . ASP B 1 181 ? 5.586 18.781 4.93 1 95.06 181 ASP B O 1
ATOM 3556 N N . PHE B 1 182 ? 6.312 19.594 6.844 1 89.81 182 PHE B N 1
ATOM 3557 C CA . PHE B 1 182 ? 6.492 20.969 6.379 1 89.81 182 PHE B CA 1
ATOM 3558 C C . PHE B 1 182 ? 7.836 21.125 5.68 1 89.81 182 PHE B C 1
ATOM 3560 O O . PHE B 1 182 ? 7.973 21.953 4.766 1 89.81 182 PHE B O 1
ATOM 3567 N N . ASP B 1 183 ? 8.797 20.422 6.152 1 85.25 183 ASP B N 1
ATOM 3568 C CA . ASP B 1 183 ? 10.18 20.484 5.68 1 85.25 183 ASP B CA 1
ATOM 3569 C C . ASP B 1 183 ? 10.906 21.688 6.277 1 85.25 183 ASP B C 1
ATOM 3571 O O . ASP B 1 183 ? 12.141 21.734 6.297 1 85.25 183 ASP B O 1
ATOM 3575 N N . ILE B 1 184 ? 10.148 22.688 6.754 1 87.62 184 ILE B N 1
ATOM 3576 C CA . ILE B 1 184 ? 10.789 23.938 7.125 1 87.62 184 ILE B CA 1
ATOM 3577 C C . ILE B 1 184 ? 10.672 24.156 8.633 1 87.62 184 ILE B C 1
ATOM 3579 O O . ILE B 1 184 ? 9.805 23.562 9.281 1 87.62 184 ILE B O 1
ATOM 3583 N N . TYR B 1 185 ? 11.367 25.078 9.117 1 91.19 185 TYR B N 1
ATOM 3584 C CA . TYR B 1 185 ? 11.656 25.25 10.539 1 91.19 185 TYR B CA 1
ATOM 3585 C C . TYR B 1 185 ? 10.492 25.938 11.25 1 91.19 185 TYR B C 1
ATOM 3587 O O . TYR B 1 185 ? 9.852 25.344 12.117 1 91.19 185 TYR B O 1
ATOM 3595 N N . GLU B 1 186 ? 10.133 27.078 10.938 1 92.06 186 GLU B N 1
ATOM 3596 C CA . GLU B 1 186 ? 9.25 27.938 11.719 1 92.06 186 GLU B CA 1
ATOM 3597 C C . GLU B 1 186 ? 7.871 27.297 11.891 1 92.06 186 GLU B C 1
ATOM 3599 O O . GLU B 1 186 ? 7.363 27.172 13.008 1 92.06 186 GLU B O 1
ATOM 3604 N N . PRO B 1 187 ? 7.277 26.875 10.812 1 93.56 187 PRO B N 1
ATOM 3605 C CA . PRO B 1 187 ? 5.969 26.234 11 1 93.56 187 PRO B CA 1
ATOM 3606 C C . PRO B 1 187 ? 6.047 24.969 11.852 1 93.56 187 PRO B C 1
ATOM 3608 O O . PRO B 1 187 ? 5.137 24.688 12.633 1 93.56 187 PRO B O 1
ATOM 3611 N N . THR B 1 188 ? 7.09 24.219 11.672 1 94.81 188 THR B N 1
ATOM 3612 C CA . THR B 1 188 ? 7.27 23.016 12.469 1 94.81 188 THR B CA 1
ATOM 3613 C C . THR B 1 188 ? 7.375 23.359 13.953 1 94.81 188 THR B C 1
ATOM 3615 O O . THR B 1 188 ? 6.68 22.766 14.781 1 94.81 188 THR B O 1
ATOM 3618 N N . LYS B 1 189 ? 8.203 24.359 14.242 1 95.12 189 LYS B N 1
ATOM 3619 C CA . LYS B 1 189 ? 8.414 24.781 15.625 1 95.12 189 LYS B CA 1
ATOM 3620 C C . LYS B 1 189 ? 7.117 25.266 16.266 1 95.12 189 LYS B C 1
ATOM 3622 O O . LYS B 1 189 ? 6.742 24.812 17.344 1 95.12 189 LYS B O 1
ATOM 3627 N N . GLU B 1 190 ? 6.441 26.109 15.609 1 96.5 190 GLU B N 1
ATOM 3628 C CA . GLU B 1 190 ? 5.227 26.719 16.141 1 96.5 190 GLU B CA 1
ATOM 3629 C C . GLU B 1 190 ? 4.133 25.672 16.344 1 96.5 190 GLU B C 1
ATOM 3631 O O . GLU B 1 190 ? 3.471 25.641 17.391 1 96.5 190 GLU B O 1
ATOM 3636 N N . CYS B 1 191 ? 3.932 24.797 15.391 1 97.5 191 CYS B N 1
ATOM 3637 C CA . CYS B 1 191 ? 2.881 23.797 15.484 1 97.5 191 CYS B CA 1
ATOM 3638 C C . CYS B 1 191 ? 3.211 22.766 16.562 1 97.5 191 CYS B C 1
ATOM 3640 O O . CYS B 1 191 ? 2.316 22.281 17.25 1 97.5 191 CYS B O 1
ATOM 3642 N N . LEU B 1 192 ? 4.465 22.422 16.688 1 96.81 192 LEU B N 1
ATOM 3643 C CA . LEU B 1 192 ? 4.887 21.516 17.75 1 96.81 192 LEU B CA 1
ATOM 3644 C C . LEU B 1 192 ? 4.547 22.094 19.125 1 96.81 192 LEU B C 1
ATOM 3646 O O . LEU B 1 192 ? 4.082 21.375 20 1 96.81 192 LEU B O 1
ATOM 3650 N N . LYS B 1 193 ? 4.766 23.359 19.281 1 97.38 193 LYS B N 1
ATOM 3651 C CA . LYS B 1 193 ? 4.449 24.016 20.547 1 97.38 193 LYS B CA 1
ATOM 3652 C C . LYS B 1 193 ? 2.945 24.016 20.797 1 97.38 193 LYS B C 1
ATOM 3654 O O . LYS B 1 193 ? 2.508 23.734 21.922 1 97.38 193 LYS B O 1
ATOM 3659 N N . LEU B 1 194 ? 2.201 24.281 19.781 1 97.38 194 LEU B N 1
ATOM 3660 C CA . LEU B 1 194 ? 0.757 24.438 19.922 1 97.38 194 LEU B CA 1
ATOM 3661 C C . LEU B 1 194 ? 0.089 23.125 20.297 1 97.38 194 LEU B C 1
ATOM 3663 O O . LEU B 1 194 ? -0.925 23.109 20.984 1 97.38 194 LEU B O 1
ATOM 3667 N N . ILE B 1 195 ? 0.671 21.938 19.875 1 97.19 195 ILE B N 1
ATOM 3668 C CA . ILE B 1 195 ? -0.048 20.688 20.078 1 97.19 195 ILE B CA 1
ATOM 3669 C C . ILE B 1 195 ? 0.324 20.078 21.422 1 97.19 195 ILE B C 1
ATOM 3671 O O . ILE B 1 195 ? -0.263 19.078 21.844 1 97.19 195 ILE B O 1
ATOM 3675 N N . LYS B 1 196 ? 1.205 20.672 22.156 1 95.31 196 LYS B N 1
ATOM 3676 C CA . LYS B 1 196 ? 1.763 20.094 23.375 1 95.31 196 LYS B CA 1
ATOM 3677 C C . LYS B 1 196 ? 0.667 19.812 24.406 1 95.31 196 LYS B C 1
ATOM 3679 O O . LYS B 1 196 ? 0.722 18.812 25.125 1 95.31 196 LYS B O 1
ATOM 3684 N N . ASP B 1 197 ? -0.288 20.625 24.484 1 95.5 197 ASP B N 1
ATOM 3685 C CA . ASP B 1 197 ? -1.34 20.484 25.484 1 95.5 197 ASP B CA 1
ATOM 3686 C C . ASP B 1 197 ? -2.471 19.594 24.969 1 95.5 197 ASP B C 1
ATOM 3688 O O . ASP B 1 197 ? -3.49 19.438 25.641 1 95.5 197 ASP B O 1
ATOM 3692 N N . HIS B 1 198 ? -2.322 19.031 23.812 1 98 198 HIS B N 1
ATOM 3693 C CA . HIS B 1 198 ? -3.398 18.25 23.203 1 98 198 HIS B CA 1
ATOM 3694 C C . HIS B 1 198 ? -2.951 16.828 22.906 1 98 198 HIS B C 1
ATOM 3696 O O . HIS B 1 198 ? -3.604 16.109 22.141 1 98 198 HIS B O 1
ATOM 3702 N N . ILE B 1 199 ? -1.825 16.438 23.453 1 96.94 199 ILE B N 1
ATOM 3703 C CA . ILE B 1 199 ? -1.321 15.086 23.25 1 96.94 199 ILE B CA 1
ATOM 3704 C C . ILE B 1 199 ? -1.399 14.305 24.562 1 96.94 199 ILE B C 1
ATOM 3706 O O . ILE B 1 199 ? -1.532 14.891 25.641 1 96.94 199 ILE B O 1
ATOM 3710 N N . THR B 1 200 ? -1.426 13.031 24.438 1 97 200 THR B N 1
ATOM 3711 C CA . THR B 1 200 ? -1.506 12.117 25.562 1 97 200 THR B CA 1
ATOM 3712 C C . THR B 1 200 ? -0.463 11.008 25.438 1 97 200 THR B C 1
ATOM 3714 O O . THR B 1 200 ? 0.222 10.906 24.422 1 97 200 THR B O 1
ATOM 3717 N N . LYS B 1 201 ? -0.311 10.242 26.547 1 96.62 201 LYS B N 1
ATOM 3718 C CA . LYS B 1 201 ? 0.539 9.062 26.438 1 96.62 201 LYS B CA 1
ATOM 3719 C C . LYS B 1 201 ? 0.043 8.141 25.328 1 96.62 201 LYS B C 1
ATOM 3721 O O . LYS B 1 201 ? -1.156 7.875 25.219 1 96.62 201 LYS B O 1
ATOM 3726 N N . GLY B 1 202 ? 0.987 7.738 24.5 1 97.06 202 GLY B N 1
ATOM 3727 C CA . GLY B 1 202 ? 0.642 6.887 23.375 1 97.06 202 GLY B CA 1
ATOM 3728 C C . GLY B 1 202 ? 0.537 7.645 22.062 1 97.06 202 GLY B C 1
ATOM 3729 O O . GLY B 1 202 ? 0.542 7.039 20.984 1 97.06 202 GLY B O 1
ATOM 3730 N N . THR B 1 203 ? 0.408 9 22.172 1 97.81 203 THR B N 1
ATOM 3731 C CA . THR B 1 203 ? 0.408 9.789 20.953 1 97.81 203 THR B CA 1
ATOM 3732 C C . THR B 1 203 ? 1.681 9.547 20.141 1 97.81 203 THR B C 1
ATOM 3734 O O . THR B 1 203 ? 2.771 9.453 20.719 1 97.81 203 THR B O 1
ATOM 3737 N N . ILE B 1 204 ? 1.504 9.438 18.828 1 98.44 204 ILE B N 1
ATOM 3738 C CA . ILE B 1 204 ? 2.637 9.336 17.922 1 98.44 204 ILE B CA 1
ATOM 3739 C C . ILE B 1 204 ? 2.848 10.664 17.203 1 98.44 204 ILE B C 1
ATOM 3741 O O . ILE B 1 204 ? 1.898 11.25 16.672 1 98.44 204 ILE B O 1
ATOM 3745 N N . ILE B 1 205 ? 4.027 11.172 17.281 1 97.81 205 ILE B N 1
ATOM 3746 C CA . ILE B 1 205 ? 4.43 12.312 16.469 1 97.81 205 ILE B CA 1
ATOM 3747 C C . ILE B 1 205 ? 5.434 11.867 15.406 1 97.81 205 ILE B C 1
ATOM 3749 O O . ILE B 1 205 ? 6.523 11.398 15.734 1 97.81 205 ILE B O 1
ATOM 3753 N N . GLY B 1 206 ? 5.016 11.953 14.148 1 97.25 206 GLY B N 1
ATOM 3754 C CA . GLY B 1 206 ? 5.867 11.562 13.039 1 97.25 206 GLY B CA 1
ATOM 3755 C C . GLY B 1 206 ? 6.488 12.742 12.32 1 97.25 206 GLY B C 1
ATOM 3756 O O . GLY B 1 206 ? 5.906 13.828 12.281 1 97.25 206 GLY B O 1
ATOM 3757 N N . PHE B 1 207 ? 7.656 12.484 11.695 1 95 207 PHE B N 1
ATOM 3758 C CA . PHE B 1 207 ? 8.391 13.484 10.93 1 95 207 PHE B CA 1
ATOM 3759 C C . PHE B 1 207 ? 8.836 12.922 9.586 1 95 207 PHE B C 1
ATOM 3761 O O . PHE B 1 207 ? 9.359 11.812 9.508 1 95 207 PHE B O 1
ATOM 3768 N N . ASP B 1 208 ? 8.641 13.625 8.578 1 92.44 208 ASP B N 1
ATOM 3769 C CA . ASP B 1 208 ? 8.969 13.172 7.23 1 92.44 208 ASP B CA 1
ATOM 3770 C C . ASP B 1 208 ? 10.477 13.133 7.02 1 92.44 208 ASP B C 1
ATOM 3772 O O . ASP B 1 208 ? 10.977 12.32 6.238 1 92.44 208 ASP B O 1
ATOM 3776 N N . GLU B 1 209 ? 11.148 14.125 7.566 1 87.56 209 GLU B N 1
ATOM 3777 C CA . GLU B 1 209 ? 12.602 14.133 7.398 1 87.56 209 GLU B CA 1
ATOM 3778 C C . GLU B 1 209 ? 13.297 14.656 8.648 1 87.56 209 GLU B C 1
ATOM 3780 O O . GLU B 1 209 ? 13.102 15.812 9.039 1 87.56 209 GLU B O 1
ATOM 3785 N N . LEU B 1 210 ? 14.086 13.797 9.234 1 85.19 210 LEU B N 1
ATOM 3786 C CA . LEU B 1 210 ? 14.969 14.164 10.336 1 85.19 210 LEU B CA 1
ATOM 3787 C C . LEU B 1 210 ? 16.406 13.758 10.039 1 85.19 210 LEU B C 1
ATOM 3789 O O . LEU B 1 210 ? 16.641 12.844 9.25 1 85.19 210 LEU B O 1
ATOM 3793 N N . ASN B 1 211 ? 17.266 14.5 10.688 1 87.25 211 ASN B N 1
ATOM 3794 C CA . ASN B 1 211 ? 18.688 14.195 10.547 1 87.25 211 ASN B CA 1
ATOM 3795 C C . ASN B 1 211 ? 19.156 14.32 9.094 1 87.25 211 ASN B C 1
ATOM 3797 O O . ASN B 1 211 ? 19.891 13.477 8.594 1 87.25 211 ASN B O 1
ATOM 3801 N N . VAL B 1 212 ? 18.547 15.188 8.383 1 81.31 212 VAL B N 1
ATOM 3802 C CA . VAL B 1 212 ? 18.859 15.453 6.984 1 81.31 212 VAL B CA 1
ATOM 3803 C C . VAL B 1 212 ? 19.531 16.812 6.855 1 81.31 212 VAL B C 1
ATOM 3805 O O . VAL B 1 212 ? 18.953 17.844 7.207 1 81.31 212 VAL B O 1
ATOM 3808 N N . GLY B 1 213 ? 20.703 16.828 6.34 1 79.44 213 GLY B N 1
ATOM 3809 C CA . GLY B 1 213 ? 21.469 18.062 6.207 1 79.44 213 GLY B CA 1
ATOM 3810 C C . GLY B 1 213 ? 20.844 19.062 5.25 1 79.44 213 GLY B C 1
ATOM 3811 O O . GLY B 1 213 ? 20.891 20.266 5.484 1 79.44 213 GLY B O 1
ATOM 3812 N N . ASP B 1 214 ? 20.188 18.562 4.219 1 78.44 214 ASP B N 1
ATOM 3813 C CA . ASP B 1 214 ? 19.594 19.422 3.186 1 78.44 214 ASP B CA 1
ATOM 3814 C C . ASP B 1 214 ? 18.312 20.062 3.682 1 78.44 214 ASP B C 1
ATOM 3816 O O . ASP B 1 214 ? 17.859 21.062 3.119 1 78.44 214 ASP B O 1
ATOM 3820 N N . PHE B 1 215 ? 17.719 19.5 4.723 1 80.69 215 PHE B N 1
ATOM 3821 C CA . PHE B 1 215 ? 16.484 20 5.32 1 80.69 215 PHE B CA 1
ATOM 3822 C C . PHE B 1 215 ? 16.594 20 6.844 1 80.69 215 PHE B C 1
ATOM 3824 O O . PHE B 1 215 ? 15.875 19.25 7.52 1 80.69 215 PHE B O 1
ATOM 3831 N N . PRO B 1 216 ? 17.312 20.953 7.348 1 84.06 216 PRO B N 1
ATOM 3832 C CA . PRO B 1 216 ? 17.562 20.891 8.789 1 84.06 216 PRO B CA 1
ATOM 3833 C C . PRO B 1 216 ? 16.406 21.406 9.625 1 84.06 216 PRO B C 1
ATOM 3835 O O . PRO B 1 216 ? 16.359 21.203 10.836 1 84.06 216 PRO B O 1
ATOM 3838 N N . GLY B 1 217 ? 15.422 22.062 9.031 1 86 217 GLY B N 1
ATOM 3839 C CA . GLY B 1 217 ? 14.391 22.812 9.727 1 86 217 GLY B CA 1
ATOM 3840 C C . GLY B 1 217 ? 13.617 21.984 10.734 1 86 217 GLY B C 1
ATOM 3841 O O . GLY B 1 217 ? 13.516 22.344 11.906 1 86 217 GLY B O 1
ATOM 3842 N N . GLU B 1 218 ? 13.117 20.844 10.289 1 88.12 218 GLU B N 1
ATOM 3843 C CA . GLU B 1 218 ? 12.32 20 11.172 1 88.12 218 GLU B CA 1
ATOM 3844 C C . GLU B 1 218 ? 13.156 19.484 12.336 1 88.12 218 GLU B C 1
ATOM 3846 O O . GLU B 1 218 ? 12.672 19.422 13.477 1 88.12 218 GLU B O 1
ATOM 3851 N N . THR B 1 219 ? 14.375 19.125 12.047 1 88.88 219 THR B N 1
ATOM 3852 C CA . THR B 1 219 ? 15.258 18.609 13.086 1 88.88 219 THR B CA 1
ATOM 3853 C C . THR B 1 219 ? 15.531 19.672 14.141 1 88.88 219 THR B C 1
ATOM 3855 O O . THR B 1 219 ? 15.461 19.391 15.344 1 88.88 219 THR B O 1
ATOM 3858 N N . ILE B 1 220 ? 15.836 20.812 13.711 1 90.75 220 ILE B N 1
ATOM 3859 C CA . ILE B 1 220 ? 16.141 21.906 14.633 1 90.75 220 ILE B CA 1
ATOM 3860 C C . ILE B 1 220 ? 14.914 22.219 15.492 1 90.75 220 ILE B C 1
ATOM 3862 O O . ILE B 1 220 ? 15.031 22.391 16.703 1 90.75 220 ILE B O 1
ATOM 3866 N N . ALA B 1 221 ? 13.75 22.312 14.836 1 91.94 221 ALA B N 1
ATOM 3867 C CA . ALA B 1 221 ? 12.508 22.578 15.562 1 91.94 221 ALA B CA 1
ATOM 3868 C C . ALA B 1 221 ? 12.266 21.531 16.641 1 91.94 221 ALA B C 1
ATOM 3870 O O . ALA B 1 221 ? 11.93 21.859 17.781 1 91.94 221 ALA B O 1
ATOM 3871 N N . LEU B 1 222 ? 12.422 20.25 16.281 1 90.81 222 LEU B N 1
ATOM 3872 C CA . LEU B 1 222 ? 12.25 19.141 17.234 1 90.81 222 LEU B CA 1
ATOM 3873 C C . LEU B 1 222 ? 13.195 19.281 18.422 1 90.81 222 LEU B C 1
ATOM 3875 O O . LEU B 1 222 ? 12.773 19.141 19.562 1 90.81 222 LEU B O 1
ATOM 3879 N N . LYS B 1 223 ? 14.445 19.594 18.172 1 91.38 223 LYS B N 1
ATOM 3880 C CA . LYS B 1 223 ? 15.453 19.75 19.219 1 91.38 223 LYS B CA 1
ATOM 3881 C C . LYS B 1 223 ? 15.07 20.844 20.203 1 91.38 223 LYS B C 1
ATOM 3883 O O . LYS B 1 223 ? 15.188 20.672 21.406 1 91.38 223 LYS B O 1
ATOM 3888 N N . GLU B 1 224 ? 14.617 21.891 19.688 1 93 224 GLU B N 1
ATOM 3889 C CA . GLU B 1 224 ? 14.32 23.062 20.5 1 93 224 GLU B CA 1
ATOM 3890 C C . GLU B 1 224 ? 13.047 22.859 21.328 1 93 224 GLU B C 1
ATOM 3892 O O . GLU B 1 224 ? 12.961 23.297 22.469 1 93 224 GLU B O 1
ATOM 3897 N N . VAL B 1 225 ? 12.102 22.219 20.734 1 93.38 225 VAL B N 1
ATOM 3898 C CA . VAL B 1 225 ? 10.789 22.188 21.359 1 93.38 225 VAL B CA 1
ATOM 3899 C C . VAL B 1 225 ? 10.688 20.953 22.266 1 93.38 225 VAL B C 1
ATOM 3901 O O . VAL B 1 225 ? 10.164 21.047 23.375 1 93.38 225 VAL B O 1
ATOM 3904 N N . LEU B 1 226 ? 11.125 19.75 21.844 1 90.31 226 LEU B N 1
ATOM 3905 C CA . LEU B 1 226 ? 10.945 18.5 22.562 1 90.31 226 LEU B CA 1
ATOM 3906 C C . LEU B 1 226 ? 12.242 18.047 23.219 1 90.31 226 LEU B C 1
ATOM 3908 O O . LEU B 1 226 ? 12.227 17.391 24.266 1 90.31 226 LEU B O 1
ATOM 3912 N N . GLY B 1 227 ? 13.281 18.438 22.594 1 89.19 227 GLY B N 1
ATOM 3913 C CA . GLY B 1 227 ? 14.562 17.938 23.078 1 89.19 227 GLY B CA 1
ATOM 3914 C C . GLY B 1 227 ? 14.875 16.531 22.625 1 89.19 227 GLY B C 1
ATOM 3915 O O . GLY B 1 227 ? 13.977 15.695 22.5 1 89.19 227 GLY B O 1
ATOM 3916 N N . LEU B 1 228 ? 16.188 16.188 22.484 1 85 228 LEU B N 1
ATOM 3917 C CA . LEU B 1 228 ? 16.625 14.906 21.953 1 85 228 LEU B CA 1
ATOM 3918 C C . LEU B 1 228 ? 16.625 13.836 23.047 1 85 228 LEU B C 1
ATOM 3920 O O . LEU B 1 228 ? 16.484 12.648 22.75 1 85 228 LEU B O 1
ATOM 3924 N N . SER B 1 229 ? 16.672 14.211 24.188 1 85.75 229 SER B N 1
ATOM 3925 C CA . SER B 1 229 ? 16.844 13.242 25.266 1 85.75 229 SER B CA 1
ATOM 3926 C C . SER B 1 229 ? 15.492 12.859 25.875 1 85.75 229 SER B C 1
ATOM 3928 O O . SER B 1 229 ? 15.406 11.906 26.641 1 85.75 229 SER B O 1
ATOM 3930 N N . SER B 1 230 ? 14.484 13.477 25.5 1 85.38 230 SER B N 1
ATOM 3931 C CA . SER B 1 230 ? 13.195 13.281 26.141 1 85.38 230 SER B CA 1
ATOM 3932 C C . SER B 1 230 ? 12.438 12.102 25.547 1 85.38 230 SER B C 1
ATOM 3934 O O . SER B 1 230 ? 11.609 11.484 26.219 1 85.38 230 SER B O 1
ATOM 3936 N N . TYR B 1 231 ? 12.758 11.883 24.281 1 88.81 231 TYR B N 1
ATOM 3937 C CA . TYR B 1 231 ? 12.023 10.844 23.562 1 88.81 231 TYR B CA 1
ATOM 3938 C C . TYR B 1 231 ? 12.961 9.984 22.719 1 88.81 231 TYR B C 1
ATOM 3940 O O . TYR B 1 231 ? 14.039 10.445 22.328 1 88.81 231 TYR B O 1
ATOM 3948 N N . ARG B 1 232 ? 12.594 8.805 22.609 1 90.19 232 ARG B N 1
ATOM 3949 C CA . ARG B 1 232 ? 13.281 7.949 21.641 1 90.19 232 ARG B CA 1
ATOM 3950 C C . ARG B 1 232 ? 12.812 8.25 20.219 1 90.19 232 ARG B C 1
ATOM 3952 O O . ARG B 1 232 ? 11.633 8.078 19.906 1 90.19 232 ARG B O 1
ATOM 3959 N N . ILE B 1 233 ? 13.695 8.766 19.453 1 91.25 233 ILE B N 1
ATOM 3960 C CA . ILE B 1 233 ? 13.391 8.992 18.047 1 91.25 233 ILE B CA 1
ATOM 3961 C C . ILE B 1 233 ? 13.602 7.691 17.266 1 91.25 233 ILE B C 1
ATOM 3963 O O . ILE B 1 233 ? 14.719 7.188 17.172 1 91.25 233 ILE B O 1
ATOM 3967 N N . GLN B 1 234 ? 12.547 7.23 16.703 1 92.56 234 GLN B N 1
ATOM 3968 C CA . GLN B 1 234 ? 12.586 5.902 16.094 1 92.56 234 GLN B CA 1
ATOM 3969 C C . GLN B 1 234 ? 12.375 5.973 14.594 1 92.56 234 GLN B C 1
ATOM 3971 O O . GLN B 1 234 ? 11.727 6.895 14.094 1 92.56 234 GLN B O 1
ATOM 3976 N N . ARG B 1 235 ? 13.039 5.113 13.953 1 88.75 235 ARG B N 1
ATOM 3977 C CA . ARG B 1 235 ? 12.859 4.898 12.523 1 88.75 235 ARG B CA 1
ATOM 3978 C C . ARG B 1 235 ? 12.57 3.432 12.219 1 88.75 235 ARG B C 1
ATOM 3980 O O . ARG B 1 235 ? 12.664 2.582 13.109 1 88.75 235 ARG B O 1
ATOM 3987 N N . LEU B 1 236 ? 12.148 3.152 10.977 1 86.56 236 LEU B N 1
ATOM 3988 C CA . LEU B 1 236 ? 12.016 1.775 10.516 1 86.56 236 LEU B CA 1
ATOM 3989 C C . LEU B 1 236 ? 13.047 1.466 9.43 1 86.56 236 LEU B C 1
ATOM 3991 O O . LEU B 1 236 ? 13.422 2.348 8.656 1 86.56 236 LEU B O 1
ATOM 3995 N N . PRO B 1 237 ? 13.484 0.245 9.477 1 81.44 237 PRO B N 1
ATOM 3996 C CA . PRO B 1 237 ? 14.477 -0.124 8.461 1 81.44 237 PRO B CA 1
ATOM 3997 C C . PRO B 1 237 ? 13.953 0.054 7.035 1 81.44 237 PRO B C 1
ATOM 3999 O O . PRO B 1 237 ? 14.742 0.139 6.09 1 81.44 237 PRO B O 1
ATOM 4002 N N . ILE B 1 238 ? 12.758 0.201 6.895 1 83.19 238 ILE B N 1
ATOM 4003 C CA . ILE B 1 238 ? 12.172 0.225 5.559 1 83.19 238 ILE B CA 1
ATOM 4004 C C . ILE B 1 238 ? 12.195 1.649 5.012 1 83.19 238 ILE B C 1
ATOM 4006 O O . ILE B 1 238 ? 11.961 1.866 3.82 1 83.19 238 ILE B O 1
ATOM 4010 N N . SER B 1 239 ? 12.438 2.629 5.848 1 79.56 239 SER B N 1
ATOM 4011 C CA . SER B 1 239 ? 12.453 4.027 5.422 1 79.56 239 SER B CA 1
ATOM 4012 C C . SER B 1 239 ? 13.609 4.785 6.059 1 79.56 239 SER B C 1
ATOM 4014 O O . SER B 1 239 ? 13.719 4.852 7.285 1 79.56 239 SER B O 1
ATOM 4016 N N . PRO B 1 240 ? 14.367 5.383 5.254 1 76.62 240 PRO B N 1
ATOM 4017 C CA . PRO B 1 240 ? 15.57 6 5.816 1 76.62 240 PRO B CA 1
ATOM 4018 C C . PRO B 1 240 ? 15.32 7.402 6.363 1 76.62 240 PRO B C 1
ATOM 4020 O O . PRO B 1 240 ? 16.062 7.875 7.23 1 76.62 240 PRO B O 1
ATOM 4023 N N . LEU B 1 241 ? 14.289 8.086 5.992 1 83.44 241 LEU B N 1
ATOM 4024 C CA . LEU B 1 241 ? 14.148 9.5 6.309 1 83.44 241 LEU B CA 1
ATOM 4025 C C . LEU B 1 241 ? 13.07 9.719 7.367 1 83.44 241 LEU B C 1
ATOM 4027 O O . LEU B 1 241 ? 13.25 10.523 8.281 1 83.44 241 LEU B O 1
ATOM 4031 N N . GLN B 1 242 ? 12.023 8.961 7.266 1 92 242 GLN B N 1
ATOM 4032 C CA . GLN B 1 242 ? 10.883 9.164 8.148 1 92 242 GLN B CA 1
ATOM 4033 C C . GLN B 1 242 ? 11.164 8.641 9.547 1 92 242 GLN B C 1
ATOM 4035 O O . GLN B 1 242 ? 11.828 7.613 9.711 1 92 242 GLN B O 1
ATOM 4040 N N . SER B 1 243 ? 10.75 9.352 10.492 1 94.06 243 SER B N 1
ATOM 4041 C CA . SER B 1 243 ? 10.938 8.961 11.883 1 94.06 243 SER B CA 1
ATOM 4042 C C . SER B 1 243 ? 9.711 9.305 12.727 1 94.06 243 SER B C 1
ATOM 4044 O O . SER B 1 243 ? 8.797 9.984 12.25 1 94.06 243 SER B O 1
ATOM 4046 N N . TYR B 1 244 ? 9.664 8.734 13.938 1 96 244 TYR B N 1
ATOM 4047 C CA . TYR B 1 244 ? 8.555 9.055 14.828 1 96 244 TYR B CA 1
ATOM 4048 C C . TYR B 1 244 ? 8.977 8.953 16.297 1 96 244 TYR B C 1
ATOM 4050 O O . TYR B 1 244 ? 10.008 8.352 16.609 1 96 244 TYR B O 1
ATOM 4058 N N . ILE B 1 245 ? 8.211 9.602 17.141 1 95.25 245 ILE B N 1
ATOM 4059 C CA . ILE B 1 245 ? 8.336 9.453 18.594 1 95.25 245 ILE B CA 1
ATOM 4060 C C . ILE B 1 245 ? 6.984 9.047 19.188 1 95.25 245 ILE B C 1
ATOM 4062 O O . ILE B 1 245 ? 5.934 9.367 18.625 1 95.25 245 ILE B O 1
ATOM 4066 N N . GLU B 1 246 ? 7.051 8.297 20.188 1 95.94 246 GLU B N 1
ATOM 4067 C CA . GLU B 1 246 ? 5.883 7.949 20.984 1 95.94 246 GLU B CA 1
ATOM 4068 C C . GLU B 1 246 ? 5.895 8.68 22.328 1 95.94 246 GLU B C 1
ATOM 4070 O O . GLU B 1 246 ? 6.883 8.617 23.062 1 95.94 246 GLU B O 1
ATOM 4075 N N . ILE B 1 247 ? 4.82 9.367 22.625 1 93.69 247 ILE B N 1
ATOM 4076 C CA . ILE B 1 247 ? 4.707 10.062 23.891 1 93.69 247 ILE B CA 1
ATOM 4077 C C . ILE B 1 247 ? 4.484 9.055 25.016 1 93.69 247 ILE B C 1
ATOM 4079 O O . ILE B 1 247 ? 3.562 8.234 24.953 1 93.69 247 ILE B O 1
ATOM 4083 N N . ILE B 1 248 ? 5.312 9.062 26.078 1 90 248 ILE B N 1
ATOM 4084 C CA . ILE B 1 248 ? 5.262 8.094 27.172 1 90 248 ILE B CA 1
ATOM 4085 C C . ILE B 1 248 ? 4.848 8.789 28.453 1 90 248 ILE B C 1
ATOM 4087 O O . ILE B 1 248 ? 5.145 9.969 28.656 1 90 248 ILE B O 1
#